Protein AF-A0A7S1LZ02-F1 (afdb_monomer)

Nearest PDB structures (foldseek):
  6yy6-assembly1_A  TM=8.396E-01  e=4.515E-26  Mycobacteroides abscessus ATCC 19977
  6yyb-assembly1_A  TM=8.362E-01  e=4.515E-26  Mycobacteroides abscessus ATCC 19977
  3r9r-assembly1_A  TM=8.306E-01  e=5.927E-26  Mycobacteroides abscessus ATCC 19977
  6yya-assembly1_A  TM=8.378E-01  e=1.761E-25  Mycobacteroides abscessus ATCC 19977
  1obg-assembly1_A  TM=8.140E-01  e=3.035E-25  Saccharomyces cerevisiae

Secondary structure (DSSP, 8-state):
------------S--PPPPPHHHHHHHHHHTTT---S--B-GGG--EEE-SSEEEEEETTEEEEEE-SEEEETTEEEEEE-TTHHHHHHHHHHHHHHTSTTTS-BSEEEEEETTEEEEE--EE--EEEEEEEE--HHHHHHHHTT--EETTEE--TTPPTTPEEEEEEE--EE--SSS---B--HHHHHHHH-HHHHHHHHHHHHHHHHHHHHHHHTTTEEEEEEEEEEEE-TT--EEEES-SS-TTTEEEEEHHHHHHHHHHHHHHHHTTS-SSHHHHHHH-GGGSPPB-STHHHHHHHHHTT--TTT-SSPPPPPHHHHHHHHHHHHHHHHHHH-PPP-PPPTTS-HHHHHHHHHHHTTS--S-EEEEEESS-THHHHHHHHHHHHTT-EEEEEE--TTT-HHHHHHHHHHHHTBSS-EEEEEE-SSTHHHHHHHHH-SS-EEE---TTS-TT--S----SEE---HHHHHHHHHHHHTTT-HHHHHHHHHHHHHHHHHHHHHHHHHHHHHHHHTS----------------------------S---PPP-EEEE--S--TTHHHHHHHHHHTTPEEEE-HHHHHHHHHTT--EEEHHHHHT----TTTTSGGGSHHHHHHHH-

Radius of gyration: 33.36 Å; Cα contacts (8 Å, |Δi|>4): 980; chains: 1; bounding box: 82×58×118 Å

Mean predicted aligned error: 13.42 Å

InterPro domains:
  IPR000031 PurE domain [PF00731] (368-476)
  IPR000031 PurE domain [SM01001] (366-502)
  IPR011607 Methylglyoxal synthase-like domain [PF02142] (568-616)
  IPR011607 Methylglyoxal synthase-like domain [PS51855] (545-627)
  IPR011607 Methylglyoxal synthase-like domain [SM00851] (565-627)
  IPR018236 SAICAR synthetase, conserved site [PS01058] (222-230)
  IPR028923 SAICAR synthetase/ADE2, N-terminal [PF01259] (48-260)
  IPR036914 Methylglyoxal synthase-like domain superfamily [G3DSA:3.40.50.1380] (545-627)
  IPR036914 Methylglyoxal synthase-like domain superfamily [SSF52335] (553-627)

Organism: Alexandrium catenella (NCBI:txid2925)

Foldseek 3Di:
DDDPDPPPDPPDPDLDDDDDLVVLLVLQLLCQVQWFPDADAPQLPDWDDDLFWIWGDRDQKIKIFGGQWDDDLNFTAPGGQPCQLLLQQLLQVLLQVLCCVLFAAQFDDCLDSRMTMGGDFAWLQKKWKKFQFCEDPNQVVVLVPDQAALNDGHDPDDAHRGGDPAIDTWMWGNDPDDDTHTHRLVVSCVSPNDVVSVSVNVSSSVSQVSLQVLVVVLQKGFGMFIWIWGADPVRGIHTYDGGSALAGTKMFGNVLSVVQVVVLVVVVVVVPDSHSVRVCVVVVVSDTDILHCVLVVVQQVVVVDDSVPDPHGDHDDSSSSSVNNSSSQVSSCSSNVDHDDDDDSVDRPLLSVLVSCLVVVVDLQEEEEEEEQDDCPVVVLLCVLLVLLVHHYDYHHDDCVPCVVVLLVVQVSCLSHSGQYEYEYEYLAQVSQQSSVVRHPHAYEYAYAPPRPPPRNPDHPGNYYDPDSNVSSLVRLVVCLVPGVSSVVSNVVVVVVVVVVVVVVVVVVVVVVVVVPPDPDDDDDDDDDDDDDDDDDPDDDDDDDDDDPPDQAQEDEDDDPDCPCLLVVLVVCVVSNHAYEYDDPSQVVSVVSVHDYDYLCNVLVHDADPRNPCSCVRCSNVVVVVD

Structure (mmCIF, N/CA/C/O backbone):
data_AF-A0A7S1LZ02-F1
#
_entry.id   AF-A0A7S1LZ02-F1
#
loop_
_atom_site.group_PDB
_atom_site.id
_atom_site.type_symbol
_atom_site.label_atom_id
_atom_site.label_alt_id
_atom_site.label_comp_id
_atom_site.label_asym_id
_atom_site.label_entity_id
_atom_site.label_seq_id
_atom_site.pdbx_PDB_ins_code
_atom_site.Cartn_x
_atom_site.Cartn_y
_atom_site.Cartn_z
_atom_site.occupancy
_atom_site.B_iso_or_equiv
_atom_site.auth_seq_id
_atom_site.auth_comp_id
_atom_site.auth_asym_id
_atom_site.auth_atom_id
_atom_site.pdbx_PDB_model_num
ATOM 1 N N . MET A 1 1 ? -14.705 -15.219 -30.169 1.00 38.34 1 MET A N 1
ATOM 2 C CA . MET A 1 1 ? -15.801 -15.467 -29.210 1.00 38.34 1 MET A CA 1
ATOM 3 C C . MET A 1 1 ? -15.585 -16.824 -28.562 1.00 38.34 1 MET A C 1
ATOM 5 O O . MET A 1 1 ? -15.939 -17.838 -29.139 1.00 38.34 1 MET A O 1
ATOM 9 N N . ALA A 1 2 ? -14.957 -16.828 -27.392 1.00 27.98 2 ALA A N 1
ATOM 10 C CA . ALA A 1 2 ? -15.010 -17.914 -26.424 1.00 27.98 2 ALA A CA 1
ATOM 11 C C . ALA A 1 2 ? -15.016 -17.202 -25.070 1.00 27.98 2 ALA A C 1
ATOM 13 O O . ALA A 1 2 ? -14.016 -16.620 -24.658 1.00 27.98 2 ALA A O 1
ATOM 14 N N . SER A 1 3 ? -16.210 -17.085 -24.496 1.00 28.05 3 SER A N 1
ATOM 15 C CA . SER A 1 3 ? -16.454 -16.456 -23.203 1.00 28.05 3 SER A CA 1
ATOM 16 C C . SER A 1 3 ? -15.755 -17.293 -22.134 1.00 28.05 3 SER A C 1
ATOM 18 O O . SER A 1 3 ? -16.112 -18.449 -21.920 1.00 28.05 3 SER A O 1
ATOM 20 N N . ALA A 1 4 ? -14.737 -16.722 -21.490 1.00 29.69 4 ALA A N 1
ATOM 21 C CA . ALA A 1 4 ? -14.261 -17.235 -20.218 1.00 29.69 4 ALA A CA 1
ATOM 22 C C . ALA A 1 4 ? -15.372 -16.970 -19.195 1.00 29.69 4 ALA A C 1
ATOM 24 O O . ALA A 1 4 ? -15.678 -15.817 -18.882 1.00 29.69 4 ALA A O 1
ATOM 25 N N . ALA A 1 5 ? -16.035 -18.037 -18.759 1.00 27.14 5 ALA A N 1
ATOM 26 C CA . ALA A 1 5 ? -17.034 -17.978 -17.707 1.00 27.14 5 ALA A CA 1
ATOM 27 C C . ALA A 1 5 ? -16.404 -17.410 -16.418 1.00 27.14 5 ALA A C 1
ATOM 29 O O . ALA A 1 5 ? -15.241 -17.712 -16.127 1.00 27.14 5 ALA A O 1
ATOM 30 N N . PRO A 1 6 ? -17.136 -16.599 -15.635 1.00 33.47 6 PRO A N 1
ATOM 31 C CA . PRO A 1 6 ? -16.658 -16.161 -14.335 1.00 33.47 6 PRO A CA 1
ATOM 32 C C . PRO A 1 6 ? -16.494 -17.393 -13.444 1.00 33.47 6 PRO A C 1
ATOM 34 O O . PRO A 1 6 ? -17.376 -18.248 -13.385 1.00 33.47 6 PRO A O 1
ATOM 37 N N . VAL A 1 7 ? -15.351 -17.489 -12.765 1.00 32.06 7 VAL A N 1
ATOM 38 C CA . VAL A 1 7 ? -15.109 -18.498 -11.731 1.00 32.06 7 VAL A CA 1
ATOM 39 C C . VAL A 1 7 ? -16.106 -18.232 -10.604 1.00 32.06 7 VAL A C 1
ATOM 41 O O . VAL A 1 7 ? -15.868 -17.405 -9.725 1.00 32.06 7 VAL A O 1
ATOM 44 N N . GLU A 1 8 ? -17.265 -18.884 -10.670 1.00 34.72 8 GLU A N 1
ATOM 45 C CA . GLU A 1 8 ? -18.206 -18.932 -9.564 1.00 34.72 8 GLU A CA 1
ATOM 46 C C . GLU A 1 8 ? -17.491 -19.515 -8.349 1.00 34.72 8 GLU A C 1
ATOM 48 O O . GLU A 1 8 ? -16.837 -20.560 -8.402 1.00 34.72 8 GLU A O 1
ATOM 53 N N . ALA A 1 9 ? -17.621 -18.794 -7.241 1.00 36.94 9 ALA A N 1
ATOM 54 C CA . ALA A 1 9 ? -17.168 -19.198 -5.933 1.00 36.94 9 ALA A CA 1
ATOM 55 C C . ALA A 1 9 ? -17.848 -20.515 -5.528 1.00 36.94 9 ALA A C 1
ATOM 57 O O . ALA A 1 9 ? -18.889 -20.522 -4.872 1.00 36.94 9 ALA A O 1
ATOM 58 N N . GLN A 1 10 ? -17.220 -21.648 -5.845 1.00 29.03 10 GLN A N 1
ATOM 59 C CA . GLN A 1 10 ? -17.383 -22.854 -5.046 1.00 29.03 10 GLN A CA 1
ATOM 60 C C . GLN A 1 10 ? -16.776 -22.560 -3.672 1.00 29.03 10 GLN A C 1
ATOM 62 O O . GLN A 1 10 ? -15.595 -22.788 -3.416 1.00 29.03 10 GLN A O 1
ATOM 67 N N . ALA A 1 11 ? -17.590 -21.981 -2.791 1.00 36.53 11 ALA A N 1
ATOM 68 C CA . ALA A 1 11 ? -17.292 -21.865 -1.378 1.00 36.53 11 ALA A CA 1
ATOM 69 C C . ALA A 1 11 ? -17.148 -23.283 -0.809 1.00 36.53 11 ALA A C 1
ATOM 71 O O . ALA A 1 11 ? -18.126 -23.934 -0.435 1.00 36.53 11 ALA A O 1
ATOM 72 N N . LEU A 1 12 ? -15.909 -23.775 -0.784 1.00 33.28 12 LEU A N 1
ATOM 73 C CA . LEU A 1 12 ? -15.502 -24.937 -0.012 1.00 33.28 12 LEU A CA 1
ATOM 74 C C . LEU A 1 12 ? -16.034 -24.763 1.417 1.00 33.28 12 LEU A C 1
ATOM 76 O O . LEU A 1 12 ? -15.636 -23.846 2.131 1.00 33.28 12 LEU A O 1
ATOM 80 N N . LYS A 1 13 ? -16.921 -25.671 1.841 1.00 38.88 13 LYS A N 1
ATOM 81 C CA . LYS A 1 13 ? -17.432 -25.823 3.219 1.00 38.88 13 LYS A CA 1
ATOM 82 C C . LYS A 1 13 ? -16.347 -26.254 4.223 1.00 38.88 13 LYS A C 1
ATOM 84 O O . LYS A 1 13 ? -16.656 -26.806 5.273 1.00 38.88 13 LYS A O 1
ATOM 89 N N . PHE A 1 14 ? -15.078 -26.050 3.895 1.00 40.03 14 PHE A N 1
ATOM 90 C CA . PHE A 1 14 ? -13.950 -26.417 4.726 1.00 40.03 14 PHE A CA 1
ATOM 91 C C . PHE A 1 14 ? -13.413 -25.132 5.344 1.00 40.03 14 PHE A C 1
ATOM 93 O O . PHE A 1 14 ? -12.771 -24.339 4.659 1.00 40.03 14 PHE A O 1
ATOM 100 N N . GLU A 1 15 ? -13.714 -24.886 6.620 1.00 48.41 15 GLU A N 1
ATOM 101 C CA . GLU A 1 15 ? -12.968 -23.876 7.363 1.00 48.41 15 GLU A CA 1
ATOM 102 C C . GLU A 1 15 ? -11.558 -24.431 7.584 1.00 48.41 15 GLU A C 1
ATOM 104 O O . GLU A 1 15 ? -11.403 -25.454 8.256 1.00 48.41 15 GLU A O 1
ATOM 109 N N . PRO A 1 16 ? -10.514 -23.836 6.986 1.00 54.56 16 PRO A N 1
ATOM 110 C CA . PRO A 1 16 ? -9.177 -24.365 7.153 1.00 54.56 16 PRO A CA 1
ATOM 111 C C . PRO A 1 16 ? -8.742 -24.136 8.604 1.00 54.56 16 PRO A C 1
ATOM 113 O O . PRO A 1 16 ? -8.850 -23.016 9.111 1.00 54.56 16 PRO A O 1
ATOM 116 N N . ALA A 1 17 ? -8.253 -25.194 9.261 1.00 58.50 17 ALA A N 1
ATOM 117 C CA . ALA A 1 17 ? -7.885 -25.175 10.676 1.00 58.50 17 ALA A CA 1
ATOM 118 C C . ALA A 1 17 ? -7.016 -23.948 11.036 1.00 58.50 17 ALA A C 1
ATOM 120 O O . ALA A 1 17 ? -6.204 -23.497 10.208 1.00 58.50 17 ALA A O 1
ATOM 121 N N . PRO A 1 18 ? -7.185 -23.366 12.239 1.00 65.56 18 PRO A N 1
ATOM 122 C CA . PRO A 1 18 ? -6.348 -22.258 12.685 1.00 65.56 18 PRO A CA 1
ATOM 123 C C . PRO A 1 18 ? -4.878 -22.684 12.639 1.00 65.56 18 PRO A C 1
ATOM 125 O O . PRO A 1 18 ? -4.530 -23.793 13.041 1.00 65.56 18 PRO A O 1
ATOM 128 N N . ARG A 1 19 ? -4.016 -21.821 12.085 1.00 78.56 19 ARG A N 1
ATOM 129 C CA . ARG A 1 19 ? -2.576 -22.099 12.081 1.00 78.56 19 ARG A CA 1
ATOM 130 C C . ARG A 1 19 ? -2.055 -21.983 13.505 1.00 78.56 19 ARG A C 1
ATOM 132 O O . ARG A 1 19 ? -2.540 -21.151 14.268 1.00 78.56 19 ARG A O 1
ATOM 139 N N . ASN A 1 20 ? -1.036 -22.770 13.822 1.00 88.75 20 ASN A N 1
ATOM 140 C CA . ASN A 1 20 ? -0.279 -22.575 15.045 1.00 88.75 20 ASN A CA 1
ATOM 141 C C . ASN A 1 20 ? 0.354 -21.171 15.026 1.00 88.75 20 ASN A C 1
ATOM 143 O O . ASN A 1 20 ? 1.115 -20.839 14.117 1.00 88.75 20 ASN A O 1
ATOM 147 N N . GLU A 1 21 ? 0.002 -20.343 16.010 1.00 93.00 21 GLU A N 1
ATOM 148 C CA . GLU A 1 21 ? 0.487 -18.966 16.137 1.00 93.00 21 GLU A CA 1
ATOM 149 C C . GLU A 1 21 ? 2.018 -18.893 16.151 1.00 93.00 21 GLU A C 1
ATOM 151 O O . GLU A 1 21 ? 2.601 -18.035 15.485 1.00 93.00 21 GLU A O 1
ATOM 156 N N . THR A 1 22 ? 2.666 -19.813 16.866 1.00 94.38 22 THR A N 1
ATOM 157 C CA . THR A 1 22 ? 4.123 -19.865 16.999 1.00 94.38 22 THR A CA 1
ATOM 158 C C . THR A 1 22 ? 4.791 -20.083 15.647 1.00 94.38 22 THR A C 1
ATOM 160 O O . THR A 1 22 ? 5.720 -19.351 15.308 1.00 94.38 22 THR A O 1
ATOM 163 N N . ASP A 1 23 ? 4.271 -21.007 14.838 1.00 93.44 23 ASP A N 1
ATOM 164 C CA . ASP A 1 23 ? 4.829 -21.321 13.517 1.00 93.44 23 ASP A CA 1
ATOM 165 C C . ASP A 1 23 ? 4.663 -20.142 12.548 1.00 93.44 23 ASP A C 1
ATOM 167 O O . ASP A 1 23 ? 5.577 -19.793 11.801 1.00 93.44 23 ASP A O 1
ATOM 171 N N . VAL A 1 24 ? 3.504 -19.475 12.586 1.00 95.06 24 VAL A N 1
ATOM 172 C CA . VAL A 1 24 ? 3.240 -18.298 11.745 1.00 95.06 24 VAL A CA 1
ATOM 173 C C . VAL A 1 24 ? 4.163 -17.145 12.125 1.00 95.06 24 VAL A C 1
ATOM 175 O O . VAL A 1 24 ? 4.753 -16.525 11.243 1.00 95.06 24 VAL A O 1
ATOM 178 N N . LYS A 1 25 ? 4.328 -16.868 13.421 1.00 97.06 25 LYS A N 1
ATOM 179 C CA . LYS A 1 25 ? 5.230 -15.814 13.903 1.00 97.06 25 LYS A CA 1
ATOM 180 C C . LYS A 1 25 ? 6.693 -16.120 13.599 1.00 97.06 25 LYS A C 1
ATOM 182 O O . LYS A 1 25 ? 7.413 -15.212 13.191 1.00 97.06 25 LYS A O 1
ATOM 187 N N . ALA A 1 26 ? 7.123 -17.375 13.736 1.00 95.44 26 ALA A N 1
ATOM 188 C CA . ALA A 1 26 ? 8.459 -17.805 13.328 1.00 95.44 26 ALA A CA 1
ATOM 189 C C . ALA A 1 26 ? 8.685 -17.541 11.833 1.00 95.44 26 ALA A C 1
ATOM 191 O O . ALA A 1 26 ? 9.670 -16.906 11.458 1.00 95.44 26 ALA A O 1
ATOM 192 N N . ARG A 1 27 ? 7.710 -17.893 10.988 1.00 94.88 27 ARG A N 1
ATOM 193 C CA . ARG A 1 27 ? 7.796 -17.624 9.551 1.00 94.88 27 ARG A CA 1
ATOM 194 C C . ARG A 1 27 ? 7.809 -16.130 9.215 1.00 94.88 27 ARG A C 1
ATOM 196 O O . ARG A 1 27 ? 8.529 -15.713 8.313 1.00 94.88 27 ARG A O 1
ATOM 203 N N . ILE A 1 28 ? 7.047 -15.304 9.932 1.00 96.62 28 ILE A N 1
ATOM 204 C CA . ILE A 1 28 ? 7.091 -13.841 9.765 1.00 96.62 28 ILE A CA 1
ATOM 205 C C . ILE A 1 28 ? 8.472 -13.294 10.147 1.00 96.62 28 ILE A C 1
ATOM 207 O O . ILE A 1 28 ? 8.986 -12.436 9.432 1.00 96.62 28 ILE A O 1
ATOM 211 N N . ARG A 1 29 ? 9.092 -13.800 11.225 1.00 96.06 29 ARG A N 1
ATOM 212 C CA . ARG A 1 29 ? 10.445 -13.389 11.648 1.00 96.06 29 ARG A CA 1
ATOM 213 C C . ARG A 1 29 ? 11.484 -13.622 10.553 1.00 96.06 29 ARG A C 1
ATOM 215 O O . ARG A 1 29 ? 12.270 -12.723 10.271 1.00 96.06 29 ARG A O 1
ATOM 222 N N . GLU A 1 30 ? 11.432 -14.768 9.876 1.00 94.00 30 GLU A N 1
ATOM 223 C CA . GLU A 1 30 ? 12.291 -15.063 8.713 1.00 94.00 30 GLU A CA 1
ATOM 224 C C . GLU A 1 30 ? 12.095 -14.058 7.564 1.00 94.00 30 GLU A C 1
ATOM 226 O O . GLU A 1 30 ? 12.998 -13.823 6.763 1.00 94.00 30 GLU A O 1
ATOM 231 N N . CYS A 1 31 ? 10.921 -13.430 7.497 1.00 94.00 31 CYS A N 1
ATOM 232 C CA . CYS A 1 31 ? 10.518 -12.533 6.424 1.00 94.00 31 CYS A CA 1
ATOM 233 C C . CYS A 1 31 ? 10.574 -11.043 6.796 1.00 94.00 31 CYS A C 1
ATOM 235 O O . CYS A 1 31 ? 10.110 -10.218 6.012 1.00 94.00 31 CYS A O 1
ATOM 237 N N . LEU A 1 32 ? 11.149 -10.657 7.943 1.00 93.81 32 LEU A N 1
ATOM 238 C CA . LEU A 1 32 ? 11.209 -9.248 8.374 1.00 93.81 32 LEU A CA 1
ATOM 239 C C . LEU A 1 32 ? 11.872 -8.323 7.341 1.00 93.81 32 LEU A C 1
ATOM 241 O O . LEU A 1 32 ? 11.512 -7.154 7.213 1.00 93.81 32 LEU A O 1
ATOM 245 N N . ARG A 1 33 ? 12.816 -8.864 6.563 1.00 90.38 33 ARG A N 1
ATOM 246 C CA . ARG A 1 33 ? 13.530 -8.139 5.499 1.00 90.38 33 ARG A CA 1
ATOM 247 C C . ARG A 1 33 ? 12.829 -8.195 4.137 1.00 90.38 33 ARG A C 1
ATOM 249 O O . ARG A 1 33 ? 13.292 -7.552 3.201 1.00 90.38 33 ARG A O 1
ATOM 256 N N . LEU A 1 34 ? 11.744 -8.958 4.003 1.00 92.62 34 LEU A N 1
ATOM 257 C CA . LEU A 1 34 ? 10.974 -9.110 2.763 1.00 92.62 34 LEU A CA 1
ATOM 258 C C . LEU A 1 34 ? 9.830 -8.102 2.723 1.00 92.62 34 LEU A C 1
ATOM 260 O O . LEU A 1 34 ? 8.655 -8.459 2.650 1.00 92.62 34 LEU A O 1
ATOM 264 N N . THR A 1 35 ? 10.200 -6.833 2.809 1.00 94.69 35 THR A N 1
ATOM 265 C CA . THR A 1 35 ? 9.277 -5.704 2.868 1.00 94.69 35 THR A CA 1
ATOM 266 C C . THR A 1 35 ? 9.467 -4.800 1.663 1.00 94.69 35 THR A C 1
ATOM 268 O O . THR A 1 35 ? 10.558 -4.711 1.110 1.00 94.69 35 THR A O 1
ATOM 271 N N . LEU A 1 36 ? 8.391 -4.134 1.253 1.00 94.56 36 LEU A N 1
ATOM 272 C CA . LEU A 1 36 ? 8.407 -3.126 0.200 1.00 94.56 36 LEU A CA 1
ATOM 273 C C . LEU A 1 36 ? 8.409 -1.726 0.842 1.00 94.56 36 LEU A C 1
ATOM 275 O O . LEU A 1 36 ? 7.343 -1.271 1.261 1.00 94.56 36 LEU A O 1
ATOM 279 N N . PRO A 1 37 ? 9.558 -1.031 0.964 1.00 91.25 37 PRO A N 1
ATOM 280 C CA . PRO A 1 37 ? 9.615 0.323 1.532 1.00 91.25 37 PRO A CA 1
ATOM 281 C C . PRO A 1 37 ? 8.986 1.370 0.614 1.00 91.25 37 PRO A C 1
ATOM 283 O O . PRO A 1 37 ? 8.274 2.276 1.054 1.00 91.25 37 PRO A O 1
ATOM 286 N N . GLU A 1 38 ? 9.291 1.265 -0.670 1.00 87.75 38 GLU A N 1
ATOM 287 C CA . GLU A 1 38 ? 8.823 2.120 -1.745 1.00 87.75 38 GLU A CA 1
ATOM 288 C C . GLU A 1 38 ? 8.900 1.352 -3.058 1.00 87.75 38 GLU A C 1
ATOM 290 O O . GLU A 1 38 ? 9.606 0.351 -3.164 1.00 87.75 38 GLU A O 1
ATOM 295 N N . CYS A 1 39 ? 8.158 1.820 -4.051 1.00 89.56 39 CYS A N 1
ATOM 296 C CA . CYS A 1 39 ? 8.187 1.250 -5.382 1.00 89.56 39 CYS A CA 1
ATOM 297 C C . CYS A 1 39 ? 8.250 2.386 -6.394 1.00 89.56 39 CYS A C 1
ATOM 299 O O . CYS A 1 39 ? 7.276 3.127 -6.533 1.00 89.56 39 CYS A O 1
ATOM 301 N N . TYR A 1 40 ? 9.372 2.504 -7.106 1.00 92.25 40 TYR A N 1
ATOM 302 C CA . TYR A 1 40 ? 9.517 3.406 -8.247 1.00 92.25 40 TYR A CA 1
ATOM 303 C C . TYR A 1 40 ? 9.728 2.596 -9.533 1.00 92.25 40 TYR A C 1
ATOM 305 O O . TYR A 1 40 ? 10.672 1.816 -9.623 1.00 92.25 40 TYR A O 1
ATOM 313 N N . ILE A 1 41 ? 8.829 2.756 -10.502 1.00 93.06 41 ILE A N 1
ATOM 314 C CA . ILE A 1 41 ? 8.815 2.047 -11.789 1.00 93.06 41 ILE A CA 1
ATOM 315 C C . ILE A 1 41 ? 8.783 3.114 -12.890 1.00 93.06 41 ILE A C 1
ATOM 317 O O . ILE A 1 41 ? 7.699 3.590 -13.244 1.00 93.06 41 ILE A O 1
ATOM 321 N N . PRO A 1 42 ? 9.952 3.555 -13.386 1.00 91.19 42 PRO A N 1
ATOM 322 C CA . PRO A 1 42 ? 10.050 4.529 -14.467 1.00 91.19 42 PRO A CA 1
ATOM 323 C C . PRO A 1 42 ? 9.136 4.255 -15.665 1.00 91.19 42 PRO A C 1
ATOM 325 O O . PRO A 1 42 ? 8.571 5.208 -16.200 1.00 91.19 42 PRO A O 1
ATOM 328 N N . GLU A 1 43 ? 8.958 2.995 -16.076 1.00 91.94 43 GLU A N 1
ATOM 329 C CA . GLU A 1 43 ? 8.123 2.629 -17.236 1.00 91.94 43 GLU A CA 1
ATOM 330 C C . GLU A 1 43 ? 6.666 3.095 -17.145 1.00 91.94 43 GLU A C 1
ATOM 332 O O . GLU A 1 43 ? 6.018 3.331 -18.164 1.00 91.94 43 GLU A O 1
ATOM 337 N N . LEU A 1 44 ? 6.150 3.277 -15.931 1.00 89.75 44 LEU A N 1
ATOM 338 C CA . LEU A 1 44 ? 4.763 3.676 -15.700 1.00 89.75 44 LEU A CA 1
ATOM 339 C C . LEU A 1 44 ? 4.555 5.195 -15.687 1.00 89.75 44 LEU A C 1
ATOM 341 O O . LEU A 1 44 ? 3.424 5.661 -15.547 1.00 89.75 44 LEU A O 1
ATOM 345 N N . GLY A 1 45 ? 5.628 5.968 -15.860 1.00 85.19 45 GLY A N 1
ATOM 346 C CA . GLY A 1 45 ? 5.571 7.416 -16.010 1.00 85.19 45 GLY A CA 1
ATOM 347 C C . GLY A 1 45 ? 5.342 8.165 -14.697 1.00 85.19 45 GLY A C 1
ATOM 348 O O . GLY A 1 45 ? 5.965 7.880 -13.674 1.00 85.19 45 GLY A O 1
ATOM 349 N N . GLU A 1 46 ? 4.494 9.195 -14.751 1.00 83.75 46 GLU A N 1
ATOM 350 C CA . GLU A 1 46 ? 4.273 10.108 -13.629 1.00 83.75 46 GLU A CA 1
ATOM 351 C C . GLU A 1 46 ? 3.699 9.375 -12.413 1.00 83.75 46 GLU A C 1
ATOM 353 O O . GLU A 1 46 ? 2.706 8.644 -12.509 1.00 83.75 46 GLU A O 1
ATOM 358 N N . SER A 1 47 ? 4.311 9.619 -11.252 1.00 89.00 47 SER A N 1
ATOM 359 C CA . SER A 1 47 ? 3.892 9.024 -9.990 1.00 89.00 47 SER A CA 1
ATOM 360 C C . SER A 1 47 ? 3.742 10.050 -8.868 1.00 89.00 47 SER A C 1
ATOM 362 O O . SER A 1 47 ? 4.460 11.047 -8.798 1.00 89.00 47 SER A O 1
ATOM 364 N N . LYS A 1 48 ? 2.806 9.784 -7.951 1.00 88.50 48 LYS A N 1
ATOM 365 C CA . LYS A 1 48 ? 2.628 10.506 -6.686 1.00 88.50 48 LYS A CA 1
ATOM 366 C C . LYS A 1 48 ? 2.927 9.556 -5.530 1.00 88.50 48 LYS A C 1
ATOM 368 O O . LYS A 1 48 ? 2.264 8.530 -5.367 1.00 88.50 48 LYS A O 1
ATOM 373 N N . LYS A 1 49 ? 3.906 9.919 -4.701 1.00 86.62 49 LYS A N 1
ATOM 374 C CA . LYS A 1 49 ? 4.244 9.197 -3.466 1.00 86.62 49 LYS A CA 1
ATOM 375 C C . LYS A 1 49 ? 3.294 9.620 -2.346 1.00 86.62 49 LYS A C 1
ATOM 377 O O . LYS A 1 49 ? 3.263 10.786 -1.965 1.00 86.62 49 LYS A O 1
ATOM 382 N N . GLY A 1 50 ? 2.519 8.678 -1.819 1.00 85.69 50 GLY A N 1
ATOM 383 C CA . GLY A 1 50 ? 1.675 8.861 -0.638 1.00 85.69 50 GLY A CA 1
ATOM 384 C C . GLY A 1 50 ? 2.321 8.310 0.636 1.00 85.69 50 GLY A C 1
ATOM 385 O O . GLY A 1 50 ? 3.414 7.741 0.612 1.00 85.69 50 GLY A O 1
ATOM 386 N N . LYS A 1 51 ? 1.620 8.418 1.776 1.00 86.12 51 LYS A N 1
ATOM 387 C CA . LYS A 1 51 ? 2.105 7.887 3.068 1.00 86.12 51 LYS A CA 1
ATOM 388 C C . LYS A 1 51 ? 2.384 6.374 2.992 1.00 86.12 51 LYS A C 1
ATOM 390 O O . LYS A 1 51 ? 3.448 5.928 3.409 1.00 86.12 51 LYS A O 1
ATOM 395 N N . VAL A 1 52 ? 1.467 5.600 2.402 1.00 89.38 52 VAL A N 1
ATOM 396 C CA . VAL A 1 52 ? 1.517 4.116 2.356 1.00 89.38 52 VAL A CA 1
ATOM 397 C C . VAL A 1 52 ? 1.238 3.511 0.970 1.00 89.38 52 VAL A C 1
ATOM 399 O O . VAL A 1 52 ? 1.181 2.294 0.812 1.00 89.38 52 VAL A O 1
ATOM 402 N N . ARG A 1 53 ? 1.045 4.354 -0.049 1.00 92.00 53 ARG A N 1
ATOM 403 C CA . ARG A 1 53 ? 0.811 3.939 -1.438 1.00 92.00 53 ARG A CA 1
ATOM 404 C C . ARG A 1 53 ? 1.602 4.830 -2.385 1.00 92.00 53 ARG A C 1
ATOM 406 O O . ARG A 1 53 ? 1.687 6.033 -2.143 1.00 92.00 53 ARG A O 1
ATOM 413 N N . ASP A 1 54 ? 2.127 4.249 -3.452 1.00 91.44 54 ASP A N 1
ATOM 414 C CA . ASP A 1 54 ? 2.717 4.966 -4.581 1.00 91.44 54 ASP A CA 1
ATOM 415 C C . ASP A 1 54 ? 1.741 4.837 -5.770 1.00 91.44 54 ASP A C 1
ATOM 417 O O . ASP A 1 54 ? 1.280 3.737 -6.079 1.00 91.44 54 ASP A O 1
ATOM 421 N N . ILE A 1 55 ? 1.336 5.958 -6.374 1.00 92.25 55 ILE A N 1
ATOM 422 C CA . ILE A 1 55 ? 0.254 6.022 -7.375 1.00 92.25 55 ILE A CA 1
ATOM 423 C C . ILE A 1 55 ? 0.843 6.416 -8.725 1.00 92.25 55 ILE A C 1
ATOM 425 O O . ILE A 1 55 ? 1.515 7.437 -8.798 1.00 92.25 55 ILE A O 1
ATOM 429 N N . TYR A 1 56 ? 0.539 5.663 -9.779 1.00 93.00 56 TYR A N 1
ATOM 430 C CA . TYR A 1 56 ? 0.957 5.914 -11.158 1.00 93.00 56 TYR A CA 1
ATOM 431 C C . TYR A 1 56 ? -0.247 6.261 -12.028 1.00 93.00 56 TYR A C 1
ATOM 433 O O . TYR A 1 56 ? -1.277 5.581 -11.973 1.00 93.00 56 TYR A O 1
ATOM 441 N N . PHE A 1 57 ? -0.118 7.301 -12.850 1.00 89.12 57 PHE A N 1
ATOM 442 C CA . PHE A 1 57 ? -1.192 7.767 -13.728 1.00 89.12 57 PHE A CA 1
ATOM 443 C C . PHE A 1 57 ? -1.014 7.205 -15.146 1.00 89.12 57 PHE A C 1
ATOM 445 O O . PHE A 1 57 ? -0.329 7.785 -15.984 1.00 89.12 57 PHE A O 1
ATOM 452 N N . ALA A 1 58 ? -1.673 6.080 -15.428 1.00 82.38 58 ALA A N 1
ATOM 453 C CA . ALA A 1 58 ? -1.578 5.345 -16.689 1.00 82.38 58 ALA A CA 1
ATOM 454 C C . ALA A 1 58 ? -2.794 5.626 -17.595 1.00 82.38 58 ALA A C 1
ATOM 456 O O . ALA A 1 58 ? -3.670 4.781 -17.804 1.00 82.38 58 ALA A O 1
ATOM 457 N N . GLY A 1 59 ? -2.878 6.850 -18.125 1.00 83.50 59 GLY A N 1
ATOM 458 C CA . GLY A 1 59 ? -3.964 7.264 -19.022 1.00 83.50 59 GLY A CA 1
ATOM 459 C C . GLY A 1 59 ? -5.327 7.330 -18.320 1.00 83.50 59 GLY A C 1
ATOM 460 O O . GLY A 1 59 ? -5.543 8.192 -17.466 1.00 83.50 59 GLY A O 1
ATOM 461 N N . GLN A 1 60 ? -6.252 6.440 -18.704 1.00 87.38 60 GLN A N 1
ATOM 462 C CA . GLN A 1 60 ? -7.595 6.327 -18.101 1.00 87.38 60 GLN A CA 1
ATOM 463 C C . GLN A 1 60 ? -7.615 5.493 -16.813 1.00 87.38 60 GLN A C 1
ATOM 465 O O . GLN A 1 60 ? -8.626 5.448 -16.111 1.00 87.3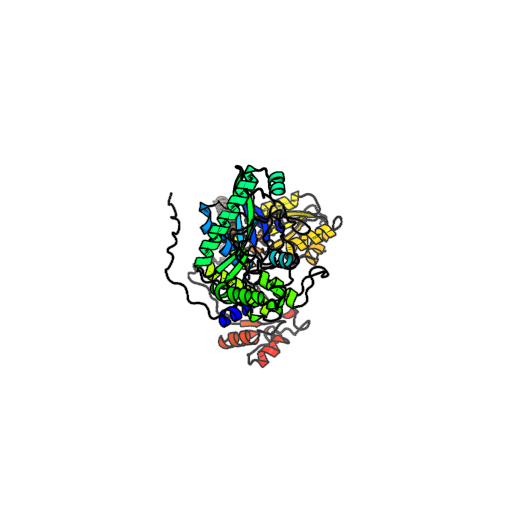8 60 GLN A O 1
ATOM 470 N N . ASN A 1 61 ? -6.492 4.857 -16.486 1.00 91.69 61 ASN A N 1
ATOM 471 C CA . ASN A 1 61 ? -6.335 4.048 -15.293 1.00 91.69 61 ASN A CA 1
ATOM 472 C C . ASN A 1 61 ? -5.327 4.691 -14.342 1.00 91.69 61 ASN A C 1
ATOM 474 O O . ASN A 1 61 ? -4.477 5.499 -14.725 1.00 91.69 61 ASN A O 1
ATOM 478 N N . VAL A 1 62 ? -5.413 4.296 -13.082 1.00 93.31 62 VAL A N 1
ATOM 479 C CA . VAL A 1 62 ? -4.394 4.543 -12.071 1.00 93.31 62 VAL A CA 1
ATOM 480 C C . VAL A 1 62 ? -3.905 3.200 -11.559 1.00 93.31 62 VAL A C 1
ATOM 482 O O . VAL A 1 62 ? -4.703 2.316 -11.247 1.00 93.31 62 VAL A O 1
ATOM 485 N N . MET A 1 63 ? -2.592 3.031 -11.490 1.00 94.62 63 MET A N 1
ATOM 486 C CA . MET A 1 63 ? -1.994 1.870 -10.846 1.00 94.62 63 MET A CA 1
ATOM 487 C C . MET A 1 63 ? -1.532 2.287 -9.458 1.00 94.62 63 MET A C 1
ATOM 489 O O . MET A 1 63 ? -0.828 3.282 -9.309 1.00 94.62 63 MET A O 1
ATOM 493 N N . MET A 1 64 ? -1.935 1.551 -8.432 1.00 94.62 64 MET A N 1
ATOM 494 C CA . MET A 1 64 ? -1.545 1.839 -7.057 1.00 94.62 64 MET A CA 1
ATOM 495 C C . MET A 1 64 ? -0.709 0.696 -6.509 1.00 94.62 64 MET A C 1
ATOM 497 O O . MET A 1 64 ? -1.150 -0.454 -6.495 1.00 94.62 64 MET A O 1
ATOM 501 N N . VAL A 1 65 ? 0.479 1.032 -6.016 1.00 95.44 65 VAL A N 1
ATOM 502 C CA . VAL A 1 65 ? 1.352 0.113 -5.294 1.00 95.44 65 VAL A CA 1
ATOM 503 C C . VAL A 1 65 ? 1.213 0.378 -3.803 1.00 95.44 65 VAL A C 1
ATOM 505 O O . VAL A 1 65 ? 1.618 1.428 -3.307 1.00 95.44 65 VAL A O 1
ATOM 508 N N . THR A 1 66 ? 0.637 -0.573 -3.078 1.00 95.81 66 THR A N 1
ATOM 509 C CA . THR A 1 66 ? 0.512 -0.525 -1.619 1.00 95.81 66 THR A CA 1
ATOM 510 C C . THR A 1 66 ? 1.769 -1.104 -1.000 1.00 95.81 66 THR A C 1
ATOM 512 O O . THR A 1 66 ? 2.087 -2.277 -1.202 1.00 95.81 66 THR A O 1
ATOM 515 N N . ASN A 1 67 ? 2.488 -0.274 -0.252 1.00 94.88 67 ASN A N 1
ATOM 516 C CA . ASN A 1 67 ? 3.753 -0.646 0.366 1.00 94.88 67 ASN A CA 1
ATOM 517 C C . ASN A 1 67 ? 3.570 -1.079 1.828 1.00 94.88 67 ASN A C 1
ATOM 519 O O . ASN A 1 67 ? 2.473 -1.028 2.391 1.00 94.88 67 ASN A O 1
ATOM 523 N N . ASP A 1 68 ? 4.665 -1.534 2.432 1.00 96.75 68 ASP A N 1
ATOM 524 C CA . ASP A 1 68 ? 4.679 -2.079 3.790 1.00 96.75 68 ASP A CA 1
ATOM 525 C C . ASP A 1 68 ? 4.925 -1.004 4.858 1.00 96.75 68 ASP A C 1
ATOM 527 O O . ASP A 1 68 ? 5.093 -1.317 6.040 1.00 96.75 68 ASP A O 1
ATOM 531 N N . ARG A 1 69 ? 4.899 0.282 4.468 1.00 95.44 69 ARG A N 1
ATOM 532 C CA . ARG A 1 69 ? 4.933 1.397 5.416 1.00 95.44 69 ARG A CA 1
ATOM 533 C C . ARG A 1 69 ? 3.656 1.402 6.252 1.00 95.44 69 ARG A C 1
ATOM 535 O O . ARG A 1 69 ? 2.543 1.133 5.781 1.00 95.44 69 ARG A O 1
ATOM 542 N N . VAL A 1 70 ? 3.817 1.786 7.510 1.00 93.88 70 VAL A N 1
ATOM 543 C CA . VAL A 1 70 ? 2.717 2.033 8.438 1.00 93.88 70 VAL A CA 1
ATOM 544 C C . VAL A 1 70 ? 2.850 3.439 9.004 1.00 93.88 70 VAL A C 1
ATOM 546 O O . VAL A 1 70 ? 3.954 3.934 9.226 1.00 93.88 70 VAL A O 1
ATOM 549 N N . SER A 1 71 ? 1.714 4.100 9.212 1.00 91.75 71 SER A N 1
ATOM 550 C CA . SER A 1 71 ? 1.667 5.420 9.829 1.00 91.75 71 SER A CA 1
ATOM 551 C C . SER A 1 71 ? 0.752 5.445 11.046 1.00 91.75 71 SER A C 1
ATOM 553 O O . SER A 1 71 ? -0.328 4.846 11.051 1.00 91.75 71 SER A O 1
ATOM 555 N N . ALA A 1 72 ? 1.167 6.175 12.073 1.00 91.38 72 ALA A N 1
ATOM 556 C CA . ALA A 1 72 ? 0.401 6.399 13.288 1.00 91.38 72 ALA A CA 1
ATOM 557 C C . ALA A 1 72 ? 0.604 7.841 13.752 1.00 91.38 72 ALA A C 1
ATOM 559 O O . ALA A 1 72 ? 1.717 8.353 13.701 1.00 91.38 72 ALA A O 1
ATOM 560 N N . PHE A 1 73 ? -0.481 8.488 14.187 1.00 88.88 73 PHE A N 1
ATOM 561 C CA . PHE A 1 73 ? -0.466 9.890 14.625 1.00 88.88 73 PHE A CA 1
ATOM 562 C C . PHE A 1 73 ? 0.186 10.839 13.600 1.00 88.88 73 PHE A C 1
ATOM 564 O O . PHE A 1 73 ? 0.944 11.722 13.965 1.00 88.88 73 PHE A O 1
ATOM 571 N N . ASP A 1 74 ? -0.066 10.595 12.311 1.00 86.25 74 ASP A N 1
ATOM 572 C CA . ASP A 1 74 ? 0.518 11.311 11.168 1.00 86.25 74 ASP A CA 1
ATOM 573 C C . ASP A 1 74 ? 2.027 11.173 10.933 1.00 86.25 74 ASP A C 1
ATOM 575 O O . ASP A 1 74 ? 2.530 11.669 9.925 1.00 86.25 74 ASP A O 1
ATOM 579 N N . TYR A 1 75 ? 2.722 10.365 11.731 1.00 90.62 75 TYR A N 1
ATOM 580 C CA . TYR A 1 75 ? 4.102 9.967 11.467 1.00 90.62 75 TYR A CA 1
ATOM 581 C C . TYR A 1 75 ? 4.149 8.670 10.661 1.00 90.62 75 TYR A C 1
ATOM 583 O O . TYR A 1 75 ? 3.459 7.698 10.976 1.00 90.62 75 TYR A O 1
ATOM 591 N N . ILE A 1 76 ? 4.985 8.639 9.623 1.00 92.00 76 ILE A N 1
ATOM 592 C CA . ILE A 1 76 ? 5.390 7.391 8.965 1.00 92.00 76 ILE A CA 1
ATOM 593 C C . ILE A 1 76 ? 6.467 6.757 9.845 1.00 92.00 76 ILE A C 1
ATOM 595 O O . ILE A 1 76 ? 7.458 7.412 10.169 1.00 92.00 76 ILE A O 1
ATOM 599 N N . LEU A 1 77 ? 6.261 5.507 10.258 1.00 94.56 77 LEU A N 1
ATOM 600 C CA . LEU A 1 77 ? 7.213 4.809 11.117 1.00 94.56 77 LEU A CA 1
ATOM 601 C C . LEU A 1 77 ? 8.466 4.404 10.322 1.00 94.56 77 LEU A C 1
ATOM 603 O O . LEU A 1 77 ? 8.364 4.127 9.124 1.00 94.56 77 LEU A O 1
ATOM 607 N N . PRO A 1 78 ? 9.636 4.304 10.979 1.00 93.56 78 PRO A N 1
ATOM 608 C CA . PRO A 1 78 ? 10.838 3.751 10.354 1.00 93.56 78 PRO A CA 1
ATOM 609 C C . PRO A 1 78 ? 10.710 2.242 10.078 1.00 93.56 78 PRO A C 1
ATOM 611 O O . PRO A 1 78 ? 11.401 1.715 9.209 1.00 93.56 78 PRO A O 1
ATOM 614 N N . ASN A 1 79 ? 9.831 1.536 10.801 1.00 95.31 79 ASN A N 1
ATOM 615 C CA . ASN A 1 79 ? 9.554 0.119 10.578 1.00 95.31 79 ASN A CA 1
ATOM 616 C C . ASN A 1 79 ? 8.639 -0.107 9.370 1.00 95.31 79 ASN A C 1
ATOM 618 O O . ASN A 1 79 ? 7.695 0.645 9.118 1.00 95.31 79 ASN A O 1
ATOM 622 N N . LEU A 1 80 ? 8.857 -1.240 8.711 1.00 96.38 80 LEU A N 1
ATOM 623 C CA . LEU A 1 80 ? 7.955 -1.809 7.718 1.00 96.38 80 LEU A CA 1
ATOM 624 C C . LEU A 1 80 ? 7.273 -3.038 8.322 1.00 96.38 80 LEU A C 1
ATOM 626 O O . LEU A 1 80 ? 7.901 -3.788 9.068 1.00 96.38 80 LEU A O 1
ATOM 630 N N . ILE A 1 81 ? 5.997 -3.241 8.006 1.00 97.12 81 ILE A N 1
ATOM 631 C CA . ILE A 1 81 ? 5.232 -4.413 8.445 1.00 97.12 81 ILE A CA 1
ATOM 632 C C . ILE A 1 81 ? 5.186 -5.411 7.281 1.00 97.12 81 ILE A C 1
ATOM 634 O O . ILE A 1 81 ? 4.514 -5.121 6.289 1.00 97.12 81 ILE A O 1
ATOM 638 N N . PRO A 1 82 ? 5.862 -6.576 7.367 1.00 96.31 82 PRO A N 1
ATOM 639 C CA . PRO A 1 82 ? 5.877 -7.558 6.286 1.00 96.31 82 PRO A CA 1
ATOM 640 C C . PRO A 1 82 ? 4.481 -7.899 5.774 1.00 96.31 82 PRO A C 1
ATOM 642 O O . PRO A 1 82 ? 3.562 -8.154 6.555 1.00 96.31 82 PRO A O 1
ATOM 645 N N . PHE A 1 83 ? 4.348 -7.931 4.447 1.00 96.50 83 PHE A N 1
ATOM 646 C CA . PHE A 1 83 ? 3.136 -8.319 3.717 1.00 96.50 83 PHE A CA 1
ATOM 647 C C . PHE A 1 83 ? 1.928 -7.397 3.893 1.00 96.50 83 PHE A C 1
ATOM 649 O O . PHE A 1 83 ? 0.867 -7.687 3.332 1.00 96.50 83 PHE A O 1
ATOM 656 N N . LYS A 1 84 ? 2.049 -6.296 4.640 1.00 96.62 84 LYS A N 1
ATOM 657 C CA . LYS A 1 84 ? 0.943 -5.374 4.899 1.00 96.62 84 LYS A CA 1
ATOM 658 C C . LYS A 1 84 ? 0.283 -4.929 3.601 1.00 96.62 84 LYS A C 1
ATOM 660 O O . LYS A 1 84 ? -0.932 -5.066 3.472 1.00 96.62 84 LYS A O 1
ATOM 665 N N . GLY A 1 85 ? 1.058 -4.442 2.634 1.00 95.81 85 GLY A N 1
ATOM 666 C CA . GLY A 1 85 ? 0.496 -3.936 1.382 1.00 95.81 85 GLY A CA 1
ATOM 667 C C . GLY A 1 85 ? -0.290 -5.002 0.614 1.00 95.81 85 GLY A C 1
ATOM 668 O O . GLY A 1 85 ? -1.386 -4.735 0.119 1.00 95.81 85 GLY A O 1
ATOM 669 N N . GLN A 1 86 ? 0.230 -6.234 0.608 1.00 96.00 86 GLN A N 1
ATOM 670 C CA . GLN A 1 86 ? -0.413 -7.385 -0.019 1.00 96.00 86 GLN A CA 1
ATOM 671 C C . GLN A 1 86 ? -1.732 -7.759 0.664 1.00 96.00 86 GLN A C 1
ATOM 673 O O . GLN A 1 86 ? -2.758 -7.936 0.007 1.00 96.00 86 GLN A O 1
ATOM 678 N N . LEU A 1 87 ? -1.718 -7.846 1.993 1.00 97.25 87 LEU A N 1
ATOM 679 C CA . LEU A 1 87 ? -2.888 -8.211 2.785 1.00 97.25 87 LEU A CA 1
ATOM 680 C C . LEU A 1 87 ? -4.003 -7.171 2.641 1.00 97.25 87 LEU A C 1
ATOM 682 O O . LEU A 1 87 ? -5.157 -7.549 2.452 1.00 97.25 87 LEU A O 1
ATOM 686 N N . LEU A 1 88 ? -3.674 -5.876 2.671 1.00 97.38 88 LEU A N 1
ATOM 687 C CA . LEU A 1 88 ? -4.664 -4.803 2.535 1.00 97.38 88 LEU A CA 1
ATOM 688 C C . LEU A 1 88 ? -5.386 -4.851 1.183 1.00 97.38 88 LEU A C 1
ATOM 690 O O . LEU A 1 88 ? -6.615 -4.815 1.150 1.00 97.38 88 LEU A O 1
ATOM 694 N N . ASN A 1 89 ? -4.652 -4.999 0.079 1.00 97.31 89 ASN A N 1
ATOM 695 C CA . ASN A 1 89 ? -5.259 -5.079 -1.252 1.00 97.31 89 ASN A CA 1
ATOM 696 C C . ASN A 1 89 ? -6.122 -6.335 -1.420 1.00 97.31 89 ASN A C 1
ATOM 698 O O . ASN A 1 89 ? -7.224 -6.250 -1.957 1.00 97.31 89 ASN A O 1
ATOM 702 N N . MET A 1 90 ? -5.662 -7.489 -0.927 1.00 97.00 90 MET A N 1
ATOM 703 C CA . MET A 1 90 ? -6.426 -8.736 -1.019 1.00 97.00 90 MET A CA 1
ATOM 704 C C . MET A 1 90 ? -7.687 -8.718 -0.141 1.00 97.00 90 MET A C 1
ATOM 706 O O . MET A 1 90 ? -8.723 -9.251 -0.542 1.00 97.00 90 MET A O 1
ATOM 710 N N . ILE A 1 91 ? -7.628 -8.100 1.048 1.00 97.44 91 ILE A N 1
ATOM 711 C CA . ILE A 1 91 ? -8.822 -7.861 1.875 1.00 97.44 91 ILE A CA 1
ATOM 712 C C . ILE A 1 91 ? -9.773 -6.924 1.133 1.00 97.44 91 ILE A C 1
ATOM 714 O O . ILE A 1 91 ? -10.953 -7.244 1.021 1.00 97.44 91 ILE A O 1
ATOM 718 N N . SER A 1 92 ? -9.264 -5.808 0.603 1.00 97.06 92 SER A N 1
ATOM 719 C CA . SER A 1 92 ? -10.084 -4.816 -0.093 1.00 97.06 92 SER A CA 1
ATOM 720 C C . SER A 1 92 ? -10.752 -5.382 -1.347 1.00 97.06 92 SER A C 1
ATOM 722 O O . SER A 1 92 ? -11.913 -5.092 -1.604 1.00 97.06 92 SER A O 1
ATOM 724 N N . GLU A 1 93 ? -10.063 -6.219 -2.123 1.00 96.88 93 GLU A N 1
ATOM 725 C CA . GLU A 1 93 ? -10.650 -6.916 -3.274 1.00 96.88 93 GLU A CA 1
ATOM 726 C C . GLU A 1 93 ? -11.814 -7.815 -2.846 1.00 96.88 93 GLU A C 1
ATOM 728 O O . GLU A 1 93 ? -12.899 -7.766 -3.435 1.00 96.88 93 GLU A O 1
ATOM 733 N N . TYR A 1 94 ? -11.620 -8.602 -1.782 1.00 97.06 94 TYR A N 1
ATOM 734 C CA . TYR A 1 94 ? -12.686 -9.435 -1.239 1.00 97.06 94 TYR A CA 1
ATOM 735 C C . TYR A 1 94 ? -13.864 -8.581 -0.764 1.00 97.06 94 TYR A C 1
ATOM 737 O O . TYR A 1 94 ? -14.993 -8.834 -1.174 1.00 97.06 94 TYR A O 1
ATOM 745 N N . THR A 1 95 ? -13.644 -7.560 0.061 1.00 96.69 95 THR A N 1
ATOM 746 C CA . THR A 1 95 ? -14.730 -6.745 0.628 1.00 96.69 95 THR A CA 1
ATOM 747 C C . THR A 1 95 ? -15.473 -5.958 -0.447 1.00 96.69 95 THR A C 1
ATOM 749 O O . THR A 1 95 ? -16.702 -5.969 -0.444 1.00 96.69 95 THR A O 1
ATOM 752 N N . MET A 1 96 ? -14.763 -5.385 -1.423 1.00 96.38 96 MET A N 1
ATOM 753 C CA . MET A 1 96 ? -15.361 -4.745 -2.596 1.00 96.38 96 MET A CA 1
ATOM 754 C C . MET A 1 96 ? -16.197 -5.727 -3.423 1.00 96.38 96 MET A C 1
ATOM 756 O O . MET A 1 96 ? -17.224 -5.332 -3.967 1.00 96.38 96 MET A O 1
ATOM 760 N N . SER A 1 97 ? -15.812 -7.009 -3.508 1.00 95.94 97 SER A N 1
ATOM 761 C CA . SER A 1 97 ? -16.637 -8.038 -4.163 1.00 95.94 97 SER A CA 1
ATOM 762 C C . SER A 1 97 ? -17.959 -8.300 -3.433 1.00 95.94 97 SER A C 1
ATOM 764 O O . SER A 1 97 ? -18.961 -8.587 -4.084 1.00 95.94 97 SER A O 1
ATOM 766 N N . GLN A 1 98 ? -17.978 -8.159 -2.102 1.00 96.19 98 GLN A N 1
ATOM 767 C CA . GLN A 1 98 ? -19.161 -8.386 -1.263 1.00 96.19 98 GLN A CA 1
ATOM 768 C C . GLN A 1 98 ? -20.135 -7.200 -1.244 1.00 96.19 98 GLN A C 1
ATOM 770 O O . GLN A 1 98 ? -21.211 -7.310 -0.652 1.00 96.19 98 GLN A O 1
ATOM 775 N N . THR A 1 99 ? -19.754 -6.065 -1.834 1.00 95.50 99 THR A N 1
ATOM 776 C CA . THR A 1 99 ? -20.530 -4.818 -1.810 1.00 95.50 99 THR A CA 1
ATOM 777 C C . THR A 1 99 ? -20.831 -4.250 -3.197 1.00 95.50 99 THR A C 1
ATOM 779 O O . THR A 1 99 ? -21.389 -3.157 -3.289 1.00 95.50 99 THR A O 1
ATOM 782 N N . LYS A 1 100 ? -20.516 -4.976 -4.283 1.00 93.94 100 LYS A N 1
ATOM 783 C CA . LYS A 1 100 ? -20.763 -4.513 -5.664 1.00 93.94 100 LYS A CA 1
ATOM 784 C C . LYS A 1 100 ? -22.235 -4.192 -5.941 1.00 93.94 100 LYS A C 1
ATOM 786 O O . LYS A 1 100 ? -22.515 -3.330 -6.764 1.00 93.94 100 LYS A O 1
ATOM 791 N N . ASP A 1 101 ? -23.159 -4.877 -5.266 1.00 95.25 101 ASP A N 1
ATOM 792 C CA . ASP A 1 101 ? -24.605 -4.637 -5.350 1.00 95.25 101 ASP A CA 1
ATOM 793 C C . ASP A 1 101 ? -25.049 -3.348 -4.639 1.00 95.25 101 ASP A C 1
ATOM 795 O O . ASP A 1 101 ? -26.111 -2.810 -4.943 1.00 95.25 101 ASP A O 1
ATOM 799 N N . VAL A 1 102 ? -24.241 -2.844 -3.702 1.00 95.81 102 VAL A N 1
ATOM 800 C CA . VAL A 1 102 ? -24.509 -1.609 -2.951 1.00 95.81 102 VAL A CA 1
ATOM 801 C C . VAL A 1 102 ? -24.004 -0.388 -3.712 1.00 95.81 102 VAL A C 1
ATOM 803 O O . VAL A 1 102 ? -24.725 0.601 -3.837 1.00 95.81 102 VAL A O 1
ATOM 806 N N . LEU A 1 103 ? -22.756 -0.445 -4.179 1.00 96.06 103 LEU A N 1
ATOM 807 C CA . LEU A 1 103 ? -22.105 0.624 -4.926 1.00 96.06 103 LEU A CA 1
ATOM 808 C C . LEU A 1 103 ? -20.996 0.023 -5.804 1.00 96.06 103 LEU A C 1
ATOM 810 O O . LEU A 1 103 ? -20.243 -0.832 -5.321 1.00 96.06 103 LEU A O 1
ATOM 814 N N . PRO A 1 104 ? -20.838 0.460 -7.065 1.00 96.69 104 PRO A N 1
ATOM 815 C CA . PRO A 1 104 ? -19.688 0.052 -7.856 1.00 96.69 104 PRO A CA 1
ATOM 816 C C . PRO A 1 104 ? -18.383 0.571 -7.230 1.00 96.69 104 PRO A C 1
ATOM 818 O O . PRO A 1 104 ? -18.366 1.513 -6.437 1.00 96.69 104 PRO A O 1
ATOM 821 N N . ASN A 1 105 ? -17.266 -0.054 -7.594 1.00 96.62 105 ASN A N 1
ATOM 822 C CA . ASN A 1 105 ? -15.932 0.342 -7.148 1.00 96.62 105 ASN A CA 1
ATOM 823 C C . ASN A 1 105 ? -15.018 0.631 -8.344 1.00 96.62 105 ASN A C 1
ATOM 825 O O . ASN A 1 105 ? -15.375 0.353 -9.492 1.00 96.62 105 ASN A O 1
ATOM 829 N N . ALA A 1 106 ? -13.872 1.261 -8.092 1.00 95.25 106 ALA A N 1
ATOM 830 C CA . ALA A 1 106 ? -12.914 1.602 -9.145 1.00 95.25 106 ALA A CA 1
ATOM 831 C C . ALA A 1 106 ? -11.975 0.447 -9.533 1.00 95.25 106 ALA A C 1
ATOM 833 O O . ALA A 1 106 ? -11.246 0.588 -10.512 1.00 95.25 106 ALA A O 1
ATOM 834 N N . LEU A 1 107 ? -11.975 -0.673 -8.799 1.00 96.19 107 LEU A N 1
ATOM 835 C CA . LEU A 1 107 ? -11.034 -1.773 -9.003 1.00 96.19 107 LEU A CA 1
ATOM 836 C C . LEU A 1 107 ? -11.292 -2.493 -10.334 1.00 96.19 107 LEU A C 1
ATOM 838 O O . LEU A 1 107 ? -12.391 -2.992 -10.578 1.00 96.19 107 LEU A O 1
ATOM 842 N N . ILE A 1 108 ? -10.260 -2.565 -11.176 1.00 94.31 108 ILE A N 1
ATOM 843 C CA . ILE A 1 108 ? -10.258 -3.349 -12.416 1.00 94.31 108 ILE A CA 1
ATOM 844 C C . ILE A 1 108 ? -9.674 -4.730 -12.123 1.00 94.31 108 ILE A C 1
ATOM 846 O O . ILE A 1 108 ? -10.343 -5.738 -12.340 1.00 94.31 108 ILE A O 1
ATOM 850 N N . GLU A 1 109 ? -8.452 -4.768 -11.590 1.00 93.25 109 GLU A N 1
ATOM 851 C CA . GLU A 1 109 ? -7.744 -6.011 -11.289 1.00 93.25 109 GLU A CA 1
ATOM 852 C C . GLU A 1 109 ? -6.645 -5.830 -10.231 1.00 93.25 109 GLU A C 1
ATOM 854 O O . GLU A 1 109 ? -6.100 -4.738 -10.044 1.00 93.25 109 GLU A O 1
ATOM 859 N N . ASN A 1 110 ? -6.293 -6.940 -9.580 1.00 94.25 110 ASN A N 1
ATOM 860 C CA . ASN A 1 110 ? -5.122 -7.078 -8.719 1.00 94.25 110 ASN A CA 1
ATOM 861 C C . ASN A 1 110 ? -4.019 -7.810 -9.494 1.00 94.25 110 ASN A C 1
ATOM 863 O O . ASN A 1 110 ? -3.966 -9.041 -9.499 1.00 94.25 110 ASN A O 1
ATOM 867 N N . VAL A 1 111 ? -3.144 -7.057 -10.159 1.00 94.88 111 VAL A N 1
ATOM 868 C CA . VAL A 1 111 ? -2.056 -7.618 -10.985 1.00 94.88 111 VAL A CA 1
ATOM 869 C C . VAL A 1 111 ? -1.021 -8.338 -10.122 1.00 94.88 111 VAL A C 1
ATOM 871 O O . VAL A 1 111 ? -0.444 -9.357 -10.503 1.00 94.88 111 VAL A O 1
ATOM 874 N N . ASP A 1 112 ? -0.803 -7.802 -8.928 1.00 95.50 112 ASP A N 1
ATOM 875 C CA . ASP A 1 112 ? 0.049 -8.365 -7.901 1.00 95.50 112 ASP A CA 1
ATOM 876 C C . ASP A 1 112 ? -0.622 -8.149 -6.540 1.00 95.50 112 ASP A C 1
ATOM 878 O O . ASP A 1 112 ? -1.416 -7.230 -6.367 1.00 95.50 112 ASP A O 1
ATOM 882 N N . GLY A 1 113 ? -0.277 -8.958 -5.537 1.00 93.81 113 GLY A N 1
ATOM 883 C CA . GLY A 1 113 ? -0.797 -8.760 -4.185 1.00 93.81 113 GLY A CA 1
ATOM 884 C C . GLY A 1 113 ? -0.639 -7.319 -3.680 1.00 93.81 113 GLY A C 1
ATOM 885 O O . GLY A 1 113 ? -1.546 -6.787 -3.058 1.00 93.81 113 GLY A O 1
ATOM 886 N N . SER A 1 114 ? 0.465 -6.651 -4.008 1.00 95.94 114 SER A N 1
ATOM 887 C CA . SER A 1 114 ? 0.746 -5.265 -3.624 1.00 95.94 114 SER A CA 1
ATOM 888 C C . SER A 1 114 ? 0.326 -4.239 -4.682 1.00 95.94 114 SER A C 1
ATOM 890 O O . SER A 1 114 ? 0.449 -3.046 -4.418 1.00 95.94 114 SER A O 1
ATOM 892 N N . VAL A 1 115 ? -0.176 -4.655 -5.852 1.00 96.25 115 VAL A N 1
ATOM 893 C CA . VAL A 1 115 ? -0.451 -3.753 -6.982 1.00 96.25 115 VAL A CA 1
ATOM 894 C C . VAL A 1 115 ? -1.855 -3.938 -7.534 1.00 96.25 115 VAL A C 1
ATOM 896 O O . VAL A 1 115 ? -2.221 -5.012 -8.012 1.00 96.25 115 VAL A O 1
ATOM 899 N N . VAL A 1 116 ? -2.611 -2.845 -7.535 1.00 95.88 116 VAL A N 1
ATOM 900 C CA . VAL A 1 116 ? -3.967 -2.799 -8.082 1.00 95.88 116 VAL A CA 1
ATOM 901 C C . VAL A 1 116 ? -4.044 -1.824 -9.246 1.00 95.88 116 VAL A C 1
ATOM 903 O O . VAL A 1 116 ? -3.403 -0.772 -9.231 1.00 95.88 116 VAL A O 1
ATOM 906 N N . VAL A 1 117 ? -4.860 -2.157 -10.240 1.00 95.31 117 VAL A N 1
ATOM 907 C CA . VAL A 1 117 ? -5.235 -1.253 -11.327 1.00 95.31 117 VAL A CA 1
ATOM 908 C C . VAL A 1 117 ? -6.667 -0.807 -11.082 1.00 95.31 117 VAL A C 1
ATOM 910 O O . VAL A 1 117 ? -7.570 -1.625 -10.892 1.00 95.31 117 VAL A O 1
ATOM 913 N N . GLN A 1 118 ? -6.877 0.503 -11.072 1.00 95.44 118 GLN A N 1
ATOM 914 C CA . GLN A 1 118 ? -8.182 1.115 -10.881 1.00 95.44 118 GLN A CA 1
ATOM 915 C C . GLN A 1 118 ? -8.501 2.063 -12.033 1.00 95.44 118 GLN A C 1
ATOM 917 O O . GLN A 1 118 ? -7.609 2.635 -12.657 1.00 95.44 118 GLN A O 1
ATOM 922 N N . LYS A 1 119 ? -9.788 2.271 -12.295 1.00 94.44 119 LYS A N 1
ATOM 923 C CA . LYS A 1 119 ? -10.245 3.362 -13.158 1.00 94.44 119 LYS A CA 1
ATOM 924 C C . LYS A 1 119 ? -9.870 4.701 -12.524 1.00 94.44 119 LYS A C 1
ATOM 926 O O . LYS A 1 119 ? -9.991 4.870 -11.310 1.00 94.44 119 LYS A O 1
ATOM 931 N N . LYS A 1 120 ? -9.443 5.668 -13.335 1.00 93.81 120 LYS A N 1
ATOM 932 C CA . LYS A 1 120 ? -9.209 7.035 -12.865 1.00 93.81 120 LYS A CA 1
ATOM 933 C C . LYS A 1 120 ? -10.542 7.664 -12.445 1.00 93.81 120 LYS A C 1
ATOM 935 O O . LYS A 1 120 ? -11.506 7.632 -13.201 1.00 93.81 120 LYS A O 1
ATOM 940 N N . MET A 1 121 ? -10.580 8.240 -11.244 1.00 95.25 121 MET A N 1
ATOM 941 C CA . MET A 1 121 ? -11.784 8.827 -10.642 1.00 95.25 121 MET A CA 1
ATOM 942 C C . MET A 1 121 ? -11.530 10.270 -10.203 1.00 95.25 121 MET A C 1
ATOM 944 O O . MET A 1 121 ? -10.423 10.612 -9.777 1.00 95.25 121 MET A O 1
ATOM 948 N N . LYS A 1 122 ? -12.567 11.112 -10.236 1.00 95.75 122 LYS A N 1
ATOM 949 C CA . LYS A 1 122 ? -12.559 12.431 -9.589 1.00 95.75 122 LYS A CA 1
ATOM 950 C C . LYS A 1 122 ? -12.910 12.264 -8.107 1.00 95.75 122 LYS A C 1
ATOM 952 O O . LYS A 1 122 ? -14.064 11.997 -7.786 1.00 95.75 122 LYS A O 1
ATOM 957 N N . ASN A 1 123 ? -11.928 12.401 -7.214 1.00 95.00 123 ASN A N 1
ATOM 958 C CA . ASN A 1 123 ? -12.120 12.230 -5.766 1.00 95.00 123 ASN A CA 1
ATOM 959 C C . ASN A 1 123 ? -13.054 13.314 -5.186 1.00 95.00 123 ASN A C 1
ATOM 961 O O . ASN A 1 123 ? -12.973 14.479 -5.582 1.00 95.00 123 ASN A O 1
ATOM 965 N N . LEU A 1 124 ? -13.920 12.929 -4.241 1.00 96.25 124 LEU A N 1
ATOM 966 C CA . LEU A 1 124 ? -14.754 13.857 -3.469 1.00 96.25 124 LEU A CA 1
ATOM 967 C C . LEU A 1 124 ? -13.988 14.573 -2.341 1.00 96.25 124 LEU A C 1
ATOM 969 O O . LEU A 1 124 ? -14.493 15.553 -1.807 1.00 96.25 124 LEU A O 1
ATOM 973 N N . ASN A 1 125 ? -12.782 14.109 -1.991 1.00 93.69 125 ASN A N 1
ATOM 974 C CA . ASN A 1 125 ? -11.891 14.696 -0.977 1.00 93.69 125 ASN A CA 1
ATOM 975 C C . ASN A 1 125 ? -12.523 14.833 0.424 1.00 93.69 125 ASN A C 1
ATOM 977 O O . ASN A 1 125 ? -12.260 15.790 1.150 1.00 93.69 125 ASN A O 1
ATOM 981 N N . VAL A 1 126 ? -13.338 13.849 0.808 1.00 95.00 126 VAL A N 1
ATOM 982 C CA . VAL A 1 126 ? -13.946 13.717 2.141 1.00 95.00 126 VAL A CA 1
ATOM 983 C C . VAL A 1 126 ? -13.665 12.309 2.654 1.00 95.00 126 VAL A C 1
ATOM 985 O O . VAL A 1 126 ? -13.784 11.344 1.896 1.00 95.00 126 VAL A O 1
ATOM 988 N N . GLU A 1 127 ? -13.316 12.187 3.931 1.00 95.50 127 GLU A N 1
ATOM 989 C CA . GLU A 1 127 ? -13.227 10.899 4.613 1.00 95.50 127 GLU A CA 1
ATOM 990 C C . GLU A 1 127 ? -14.590 10.557 5.238 1.00 95.50 127 GLU A C 1
ATOM 992 O O . GLU A 1 127 ? -15.085 11.235 6.141 1.00 95.50 127 GLU A O 1
ATOM 997 N N . TRP A 1 128 ? -15.228 9.494 4.747 1.00 97.44 128 TRP A N 1
ATOM 998 C CA . TRP A 1 128 ? -16.592 9.113 5.117 1.00 97.44 128 TRP A CA 1
ATOM 999 C C . TRP A 1 128 ? -16.558 8.097 6.256 1.00 97.44 128 TRP A C 1
ATOM 1001 O O . TRP A 1 128 ? -16.644 6.888 6.027 1.00 97.44 128 TRP A O 1
ATOM 1011 N N . ILE A 1 129 ? -16.382 8.582 7.486 1.00 97.19 129 ILE A N 1
ATOM 1012 C CA . ILE A 1 129 ? -16.238 7.716 8.661 1.00 97.19 129 ILE A CA 1
ATOM 1013 C C . ILE A 1 129 ? -17.611 7.328 9.215 1.00 97.19 129 ILE A C 1
ATOM 1015 O O . ILE A 1 129 ? -18.415 8.187 9.582 1.00 97.19 129 ILE A O 1
ATOM 1019 N N . VAL A 1 130 ? -17.851 6.024 9.333 1.00 98.00 130 VAL A N 1
ATOM 1020 C CA . VAL A 1 130 ? -19.043 5.446 9.968 1.00 98.00 130 VAL A CA 1
ATOM 1021 C C . VAL A 1 130 ? -18.629 4.696 11.230 1.00 98.00 130 VAL A C 1
ATOM 1023 O O . VAL A 1 130 ? -17.667 3.927 11.208 1.00 98.00 130 VAL A O 1
ATOM 1026 N N . ARG A 1 131 ? -19.351 4.908 12.336 1.00 97.75 131 ARG A N 1
ATOM 1027 C CA . ARG A 1 131 ? -19.052 4.310 13.647 1.00 97.75 131 ARG A CA 1
ATOM 1028 C C . ARG A 1 131 ? -20.246 3.531 14.172 1.00 97.75 131 ARG A C 1
ATOM 1030 O O . ARG A 1 131 ? -21.319 4.093 14.361 1.00 97.75 131 ARG A O 1
ATOM 1037 N N . GLY A 1 132 ? -20.045 2.248 14.452 1.00 97.31 132 GLY A N 1
ATOM 1038 C CA . GLY A 1 132 ? -21.031 1.385 15.105 1.00 97.31 132 GLY A CA 1
ATOM 1039 C C . GLY A 1 132 ? -20.842 1.273 16.618 1.00 97.31 132 GLY A C 1
ATOM 1040 O O . GLY A 1 132 ? -21.762 0.845 17.308 1.00 97.31 132 GLY A O 1
ATOM 1041 N N . TYR A 1 133 ? -19.669 1.649 17.136 1.00 96.69 133 TYR A N 1
ATOM 1042 C CA . TYR A 1 133 ? -19.323 1.553 18.555 1.00 96.69 133 TYR A CA 1
ATOM 1043 C C . TYR A 1 133 ? -18.538 2.786 19.020 1.00 96.69 133 TYR A C 1
ATOM 1045 O O . TYR A 1 133 ? -17.800 3.397 18.241 1.00 96.69 133 TYR A O 1
ATOM 1053 N N . LEU A 1 134 ? -18.649 3.127 20.306 1.00 95.75 134 LEU A N 1
ATOM 1054 C CA . LEU A 1 134 ? -17.885 4.203 20.932 1.00 95.75 134 LEU A CA 1
ATOM 1055 C C . LEU A 1 134 ? -16.446 3.738 21.206 1.00 95.75 134 LEU A C 1
ATOM 1057 O O . LEU A 1 134 ? -16.150 3.125 22.234 1.00 95.75 134 LEU A O 1
ATOM 1061 N N . TRP A 1 135 ? -15.537 4.027 20.273 1.00 92.81 135 TRP A N 1
ATOM 1062 C CA . TRP A 1 135 ? -14.128 3.624 20.346 1.00 92.81 135 TRP A CA 1
ATOM 1063 C C . TRP A 1 135 ? -13.172 4.763 19.970 1.00 92.81 135 TRP A C 1
ATOM 1065 O O . TRP A 1 135 ? -13.563 5.813 19.458 1.00 92.81 135 TRP A O 1
ATOM 1075 N N . GLY A 1 136 ? -11.882 4.539 20.211 1.00 89.25 136 GLY A N 1
ATOM 1076 C CA . GLY A 1 136 ? -10.794 5.336 19.646 1.00 89.25 136 GLY A CA 1
ATOM 1077 C C . GLY A 1 136 ? -10.777 6.772 20.161 1.00 89.25 136 GLY A C 1
ATOM 1078 O O . GLY A 1 136 ? -11.019 7.018 21.343 1.00 89.25 136 GLY A O 1
ATOM 1079 N N . SER A 1 137 ? -10.476 7.717 19.268 1.00 87.62 137 SER A N 1
ATOM 1080 C CA . SER A 1 137 ? -10.439 9.149 19.589 1.00 87.62 137 SER A CA 1
ATOM 1081 C C . SER A 1 137 ? -11.794 9.675 20.064 1.00 87.62 137 SER A C 1
ATOM 1083 O O . SER A 1 137 ? -11.832 10.476 20.993 1.00 87.62 137 SER A O 1
ATOM 1085 N N . MET A 1 138 ? -12.899 9.172 19.504 1.00 92.75 138 MET A N 1
ATOM 1086 C CA . MET A 1 138 ? -14.246 9.549 19.933 1.00 92.75 138 MET A CA 1
ATOM 1087 C C . MET A 1 138 ? -14.517 9.120 21.380 1.00 92.75 138 MET A C 1
ATOM 1089 O O . MET A 1 138 ? -15.000 9.925 22.167 1.00 92.75 138 MET A O 1
ATOM 1093 N N . ALA A 1 139 ? -14.151 7.891 21.763 1.00 94.19 139 ALA A N 1
ATOM 1094 C CA . ALA A 1 139 ? -14.283 7.442 23.152 1.00 94.19 139 ALA A CA 1
ATOM 1095 C C . ALA A 1 139 ? -13.423 8.273 24.116 1.00 94.19 139 ALA A C 1
ATOM 1097 O O . ALA A 1 139 ? -13.875 8.611 25.204 1.00 94.19 139 ALA A O 1
ATOM 1098 N N . ALA A 1 140 ? -12.202 8.637 23.710 1.00 92.38 140 ALA A N 1
ATOM 1099 C CA . ALA A 1 140 ? -11.318 9.465 24.530 1.00 92.38 140 ALA A CA 1
ATOM 1100 C C . ALA A 1 140 ? -11.870 10.886 24.746 1.00 92.38 140 ALA A C 1
ATOM 1102 O O . ALA A 1 140 ? -11.776 11.414 25.850 1.00 92.38 140 ALA A O 1
ATOM 1103 N N . ALA A 1 141 ? -12.446 11.497 23.710 1.00 93.50 141 ALA A N 1
ATOM 1104 C CA . ALA A 1 141 ? -13.126 12.789 23.793 1.00 93.50 141 ALA A CA 1
ATOM 1105 C C . ALA A 1 141 ? -14.404 12.704 24.649 1.00 93.50 141 ALA A C 1
ATOM 1107 O O . ALA A 1 141 ? -14.617 13.508 25.555 1.00 93.50 141 ALA A O 1
ATOM 1108 N N . TYR A 1 142 ? -15.204 11.655 24.451 1.00 95.75 142 TYR A N 1
ATOM 1109 C CA . TYR A 1 142 ? -16.423 11.423 25.222 1.00 95.75 142 TYR A CA 1
ATOM 1110 C C . TYR A 1 142 ? -16.146 11.252 26.727 1.00 95.75 142 TYR A C 1
ATOM 1112 O O . TYR A 1 142 ? -16.827 11.848 27.563 1.00 95.75 142 TYR A O 1
ATOM 1120 N N . GLU A 1 143 ? -15.099 10.505 27.091 1.00 95.75 143 GLU A N 1
ATOM 1121 C CA . GLU A 1 143 ? -14.647 10.349 28.483 1.00 95.75 143 GLU A CA 1
ATOM 1122 C C . GLU A 1 143 ? -14.149 11.666 29.112 1.00 95.75 143 GLU A C 1
ATOM 1124 O O . GLU A 1 143 ? -14.170 11.806 30.335 1.00 95.75 143 GLU A O 1
ATOM 1129 N N . LYS A 1 144 ? -13.738 12.649 28.296 1.00 95.50 144 LYS A N 1
ATOM 1130 C CA . LYS A 1 144 ? -13.367 14.004 28.743 1.00 95.50 144 LYS A CA 1
ATOM 1131 C C . LYS A 1 144 ? -14.561 14.953 28.884 1.00 95.50 144 LYS A C 1
ATOM 1133 O O . LYS A 1 144 ? -14.388 16.040 29.426 1.00 95.50 144 LYS A O 1
ATOM 1138 N N . GLY A 1 145 ? -15.754 14.533 28.461 1.00 95.38 145 GLY A N 1
ATOM 1139 C CA . GLY A 1 145 ? -16.995 15.301 28.580 1.00 95.38 145 GLY A CA 1
ATOM 1140 C C . GLY A 1 145 ? -17.603 15.743 27.250 1.00 95.38 145 GLY A C 1
ATOM 1141 O O . GLY A 1 145 ? -18.697 16.300 27.260 1.00 95.38 145 GLY A O 1
ATOM 1142 N N . ASP A 1 146 ? -16.958 15.465 26.113 1.00 94.94 146 ASP A N 1
ATOM 1143 C CA . ASP A 1 146 ? -17.502 15.862 24.814 1.00 94.94 146 ASP A CA 1
ATOM 1144 C C . ASP A 1 146 ? -18.766 15.054 24.483 1.00 94.94 146 ASP A C 1
ATOM 1146 O O . ASP A 1 146 ? -18.827 13.833 24.664 1.00 94.94 146 ASP A O 1
ATOM 1150 N N . ARG A 1 147 ? -19.798 15.742 23.989 1.00 94.50 147 ARG A N 1
ATOM 1151 C CA . ARG A 1 147 ? -21.077 15.139 23.564 1.00 94.50 147 ARG A CA 1
ATOM 1152 C C . ARG A 1 147 ? -21.467 15.477 22.137 1.00 94.50 147 ARG A C 1
ATOM 1154 O O . ARG A 1 147 ? -22.445 14.931 21.641 1.00 94.50 147 ARG A O 1
ATOM 1161 N N . THR A 1 148 ? -20.700 16.337 21.479 1.00 93.69 148 THR A N 1
ATOM 1162 C CA . THR A 1 148 ? -20.977 16.785 20.118 1.00 93.69 148 THR A CA 1
ATOM 1163 C C . THR A 1 148 ? -19.834 16.375 19.206 1.00 93.69 148 THR A C 1
ATOM 1165 O O . THR A 1 148 ? -18.696 16.790 19.406 1.00 93.69 148 THR A O 1
ATOM 1168 N N . PHE A 1 149 ? -20.141 15.584 18.183 1.00 92.81 149 PHE A N 1
ATOM 1169 C CA . PHE A 1 149 ? -19.174 15.089 17.207 1.00 92.81 149 PHE A CA 1
ATOM 1170 C C . PHE A 1 149 ? -19.706 15.357 15.808 1.00 92.81 149 PHE A C 1
ATOM 1172 O O . PHE A 1 149 ? -20.752 14.829 15.447 1.00 92.81 149 PHE A O 1
ATOM 1179 N N . CYS A 1 150 ? -18.999 16.164 15.010 1.00 91.19 150 CYS A N 1
ATOM 1180 C CA . CYS A 1 150 ? -19.426 16.479 13.637 1.00 91.19 150 CYS A CA 1
ATOM 1181 C C . CYS A 1 150 ? -20.867 17.039 13.569 1.00 91.19 150 CYS A C 1
ATOM 1183 O O . CYS A 1 150 ? -21.641 16.681 12.688 1.00 91.19 150 CYS A O 1
ATOM 1185 N N . GLY A 1 151 ? -21.261 17.860 14.553 1.00 87.75 151 GLY A N 1
ATOM 1186 C CA . GLY A 1 151 ? -22.623 18.401 14.678 1.00 87.75 151 GLY A CA 1
ATOM 1187 C C . GLY A 1 151 ? -23.663 17.439 15.275 1.00 87.75 151 GLY A C 1
ATOM 1188 O O . GLY A 1 151 ? -24.773 17.865 15.580 1.00 87.75 151 GLY A O 1
ATOM 1189 N N . LEU A 1 152 ? -23.317 16.168 15.505 1.00 90.38 152 LEU A N 1
ATOM 1190 C CA . LEU A 1 152 ? -24.206 15.175 16.109 1.00 90.38 152 LEU A CA 1
ATOM 1191 C C . LEU A 1 152 ? -24.071 15.172 17.631 1.00 90.38 152 LEU A C 1
ATOM 1193 O O . LEU A 1 152 ? -22.960 15.064 18.149 1.00 90.38 152 LEU A O 1
ATOM 1197 N N . SER A 1 153 ? -25.199 15.228 18.340 1.00 92.31 153 SER A N 1
ATOM 1198 C CA . SER A 1 153 ? -25.237 15.021 19.788 1.00 92.31 153 SER A CA 1
ATOM 1199 C C . SER A 1 153 ? -25.340 13.531 20.113 1.00 92.31 153 SER A C 1
ATOM 1201 O O . SER A 1 153 ? -26.158 12.813 19.539 1.00 92.31 153 SER A O 1
ATOM 1203 N N . VAL A 1 154 ? -24.494 13.067 21.027 1.00 93.00 154 VAL A N 1
ATOM 1204 C CA . VAL A 1 154 ? -24.432 11.684 21.506 1.00 93.00 154 VAL A CA 1
ATOM 1205 C C . VAL A 1 154 ? -24.920 11.658 22.959 1.00 93.00 154 VAL A C 1
ATOM 1207 O O . VAL A 1 154 ? -24.496 12.517 23.734 1.00 93.00 154 VAL A O 1
ATOM 1210 N N . PRO A 1 155 ? -25.803 10.714 23.344 1.00 93.06 155 PRO A N 1
ATOM 1211 C CA . PRO A 1 155 ? -26.403 10.699 24.676 1.00 93.06 155 PRO A CA 1
ATOM 1212 C C . PRO A 1 155 ? -25.367 10.470 25.779 1.00 93.06 155 PRO A C 1
ATOM 1214 O O . PRO A 1 155 ? -24.333 9.846 25.550 1.00 93.06 155 PRO A O 1
ATOM 1217 N N . ASP A 1 156 ? -25.683 10.951 26.983 1.00 94.31 156 ASP A N 1
ATOM 1218 C CA . ASP A 1 156 ? -24.917 10.680 28.199 1.00 94.31 156 ASP A CA 1
ATOM 1219 C C . ASP A 1 156 ? -24.980 9.205 28.628 1.00 94.31 156 ASP A C 1
ATOM 1221 O O . ASP A 1 156 ? -25.852 8.437 28.222 1.00 94.31 156 ASP A O 1
ATOM 1225 N N . GLY A 1 157 ? -24.047 8.811 29.499 1.00 93.19 157 GLY A N 1
ATOM 1226 C CA . GLY A 1 157 ? -24.016 7.478 30.109 1.00 93.19 157 GLY A CA 1
ATOM 1227 C C . GLY A 1 157 ? -23.427 6.361 29.242 1.00 93.19 157 GLY A C 1
ATOM 1228 O O . GLY A 1 157 ? -23.284 5.245 29.735 1.00 93.19 157 GLY A O 1
ATOM 1229 N N . LEU A 1 158 ? -23.036 6.635 27.992 1.00 96.06 158 LEU A N 1
ATOM 1230 C CA . LEU A 1 158 ? -22.340 5.645 27.169 1.00 96.06 158 LEU A CA 1
ATOM 1231 C C . LEU A 1 158 ? -20.964 5.277 27.736 1.00 96.06 158 LEU A C 1
ATOM 1233 O O . LEU A 1 158 ? -20.223 6.128 28.231 1.00 96.06 158 LEU A O 1
ATOM 1237 N N . LEU A 1 159 ? -20.595 4.007 27.600 1.00 96.50 159 LEU A N 1
ATOM 1238 C CA . LEU A 1 159 ? -19.283 3.493 27.974 1.00 96.50 159 LEU A CA 1
ATOM 1239 C C . LEU A 1 159 ? -18.414 3.258 26.736 1.00 96.50 159 LEU A C 1
ATOM 1241 O O . LEU A 1 159 ? -18.896 2.920 25.654 1.00 96.50 159 LEU A O 1
ATOM 1245 N N . ARG A 1 160 ? -17.094 3.389 26.883 1.00 95.31 160 ARG A N 1
ATOM 1246 C CA . ARG A 1 160 ? -16.148 2.930 25.857 1.00 95.31 160 ARG A CA 1
ATOM 1247 C C . ARG A 1 160 ? -16.433 1.459 25.522 1.00 95.31 160 ARG A C 1
ATOM 1249 O O . ARG A 1 160 ? -16.713 0.661 26.412 1.00 95.31 160 ARG A O 1
ATOM 1256 N N . PHE A 1 161 ? -16.334 1.127 24.237 1.00 94.56 161 PHE A N 1
ATOM 1257 C CA . PHE A 1 161 ? -16.702 -0.158 23.627 1.00 94.56 161 PHE A CA 1
ATOM 1258 C C . PHE A 1 161 ? -18.207 -0.410 23.472 1.00 94.56 161 PHE A C 1
ATOM 1260 O O . PHE A 1 161 ? -18.582 -1.443 22.917 1.00 94.56 161 PHE A O 1
ATOM 1267 N N . GLN A 1 162 ? -19.075 0.505 23.905 1.00 96.06 162 GLN A N 1
ATOM 1268 C CA . GLN A 1 162 ? -20.517 0.352 23.745 1.00 96.06 162 GLN A CA 1
ATOM 1269 C C . GLN A 1 162 ? -20.935 0.450 22.277 1.00 96.06 162 GLN A C 1
ATOM 1271 O O . GLN A 1 162 ? -20.459 1.313 21.538 1.00 96.06 162 GLN A O 1
ATOM 1276 N N . LYS A 1 163 ? -21.853 -0.429 21.866 1.00 96.38 163 LYS A N 1
ATOM 1277 C CA . LYS A 1 163 ? -22.513 -0.378 20.559 1.00 96.38 163 LYS A CA 1
ATOM 1278 C C . LYS A 1 163 ? -23.525 0.772 20.527 1.00 96.38 163 LYS A C 1
ATOM 1280 O O . LYS A 1 163 ? -24.289 0.925 21.476 1.00 96.38 163 LYS A O 1
ATOM 1285 N N . PHE A 1 164 ? -23.563 1.534 19.438 1.00 96.19 164 PHE A N 1
ATOM 1286 C CA . PHE A 1 164 ? -24.634 2.501 19.187 1.00 96.19 164 PHE A CA 1
ATOM 1287 C C . PHE A 1 164 ? -25.906 1.802 18.688 1.00 96.19 164 PHE A C 1
ATOM 1289 O O . PHE A 1 164 ? -25.826 0.821 17.944 1.00 96.19 164 PHE A O 1
ATOM 1296 N N . ASP A 1 165 ? -27.075 2.349 19.032 1.00 93.50 165 ASP A N 1
ATOM 1297 C CA . ASP A 1 165 ? -28.368 1.850 18.537 1.00 93.50 165 ASP A CA 1
ATOM 1298 C C . ASP A 1 165 ? -28.461 1.946 17.010 1.00 93.50 165 ASP A C 1
ATOM 1300 O O . ASP A 1 165 ? -28.957 1.042 16.340 1.00 93.50 165 ASP A O 1
ATOM 1304 N N . THR A 1 166 ? -27.940 3.038 16.450 1.00 92.94 166 THR A N 1
ATOM 1305 C CA . THR A 1 166 ? -27.780 3.249 15.009 1.00 92.94 166 THR A CA 1
ATOM 1306 C C . THR A 1 166 ? -26.366 3.759 14.738 1.00 92.94 166 THR A C 1
ATOM 1308 O O . THR A 1 166 ? -25.909 4.646 15.464 1.00 92.94 166 THR A O 1
ATOM 1311 N N . PRO A 1 167 ? -25.651 3.232 13.723 1.00 96.25 167 PRO A N 1
ATOM 1312 C CA . PRO A 1 167 ? -24.342 3.753 13.359 1.00 96.25 167 PRO A CA 1
ATOM 1313 C C . PRO A 1 167 ? -24.387 5.251 13.055 1.00 96.25 167 PRO A C 1
ATOM 1315 O O . PRO A 1 167 ? -25.293 5.726 12.370 1.00 96.25 167 PRO A O 1
ATOM 1318 N N . ILE A 1 168 ? -23.388 5.982 13.536 1.00 94.81 168 ILE A N 1
ATOM 1319 C CA . ILE A 1 168 ? -23.274 7.426 13.327 1.00 94.81 168 ILE A CA 1
ATOM 1320 C C . ILE A 1 168 ? -22.259 7.739 12.231 1.00 94.81 168 ILE A C 1
ATOM 1322 O O . ILE A 1 168 ? -21.296 6.998 12.018 1.00 94.81 168 ILE A O 1
ATOM 1326 N N . PHE A 1 169 ? -22.472 8.861 11.553 1.00 95.31 169 PHE A N 1
ATOM 1327 C CA . PHE A 1 169 ? -21.626 9.345 10.471 1.00 95.31 169 PHE A CA 1
ATOM 1328 C C . PHE A 1 169 ? -20.841 10.578 10.929 1.00 95.31 169 PHE A C 1
ATOM 1330 O O . PHE A 1 169 ? -21.441 11.578 11.309 1.00 95.31 169 PHE A O 1
ATOM 1337 N N . THR A 1 170 ? -19.510 10.508 10.912 1.00 94.62 170 THR A N 1
ATOM 1338 C CA . THR A 1 170 ? -18.624 11.567 11.427 1.00 94.62 170 THR A CA 1
ATOM 1339 C C . THR A 1 170 ? -17.562 11.922 10.382 1.00 94.62 170 THR A C 1
ATOM 1341 O O . THR A 1 170 ? -16.434 11.438 10.498 1.00 94.62 170 THR A O 1
ATOM 1344 N N . PRO A 1 171 ? -17.909 12.668 9.321 1.00 95.44 171 PRO A N 1
ATOM 1345 C CA . PRO A 1 171 ? -16.985 12.927 8.227 1.00 95.44 171 PRO A CA 1
ATOM 1346 C C . PRO A 1 171 ? -15.841 13.844 8.654 1.00 95.44 171 PRO A C 1
ATOM 1348 O O . PRO A 1 171 ? -15.999 14.685 9.541 1.00 95.44 171 PRO A O 1
ATOM 1351 N N . THR A 1 172 ? -14.709 13.719 7.970 1.00 93.31 172 THR A N 1
ATOM 1352 C CA . THR A 1 172 ? -13.589 14.654 8.104 1.00 93.31 172 THR A CA 1
ATOM 1353 C C . THR A 1 172 ? -13.132 15.164 6.742 1.00 93.31 172 THR A C 1
ATOM 1355 O O . THR A 1 172 ? -13.442 14.578 5.696 1.00 93.31 172 THR A O 1
ATOM 1358 N N . THR A 1 173 ? -12.411 16.285 6.735 1.00 89.00 173 THR A N 1
ATOM 1359 C CA . THR A 1 173 ? -11.654 16.718 5.556 1.00 89.00 173 THR A CA 1
ATOM 1360 C C . THR A 1 173 ? -10.603 15.667 5.194 1.00 89.00 173 THR A C 1
ATOM 1362 O O . THR A 1 173 ? -10.249 14.820 6.011 1.00 89.00 173 THR A O 1
ATOM 1365 N N . LYS A 1 174 ? -10.120 15.713 3.949 1.00 81.00 174 LYS A N 1
ATOM 1366 C CA . LYS A 1 174 ? -8.934 14.974 3.510 1.00 81.00 174 LYS A CA 1
ATOM 1367 C C . LYS A 1 174 ? -7.820 15.983 3.236 1.00 81.00 174 LYS A C 1
ATOM 1369 O O . LYS A 1 174 ? -7.741 16.526 2.132 1.00 81.00 174 LYS A O 1
ATOM 1374 N N . ALA A 1 175 ? -7.001 16.286 4.238 1.00 69.38 175 ALA A N 1
ATOM 1375 C CA . ALA A 1 175 ? -5.942 17.281 4.103 1.00 69.38 175 ALA A CA 1
ATOM 1376 C C . ALA A 1 175 ? -4.723 16.699 3.360 1.00 69.38 175 ALA A C 1
ATOM 1378 O O . ALA A 1 175 ? -4.224 15.623 3.691 1.00 69.38 175 ALA A O 1
ATOM 1379 N N . GLU A 1 176 ? -4.201 17.413 2.353 1.00 58.22 176 GLU A N 1
ATOM 1380 C CA . GLU A 1 176 ? -2.920 17.037 1.726 1.00 58.22 176 GLU A CA 1
ATOM 1381 C C . GLU A 1 176 ? -1.721 17.359 2.636 1.00 58.22 176 GLU A C 1
ATOM 1383 O O . GLU A 1 176 ? -0.705 16.664 2.592 1.00 58.22 176 GLU A O 1
ATOM 1388 N N . VAL A 1 177 ? -1.854 18.393 3.475 1.00 51.47 177 VAL A N 1
ATOM 1389 C CA . VAL A 1 177 ? -0.869 18.846 4.465 1.00 51.47 177 VAL A CA 1
ATOM 1390 C C . VAL A 1 177 ? -1.619 19.242 5.737 1.00 51.47 177 VAL A C 1
ATOM 1392 O O . VAL A 1 177 ? -2.558 20.030 5.667 1.00 51.47 177 VAL A O 1
ATOM 1395 N N . GLY A 1 178 ? -1.200 18.718 6.891 1.00 59.00 178 GLY A N 1
ATOM 1396 C CA . GLY A 1 178 ? -1.872 18.933 8.179 1.00 59.00 178 GLY A CA 1
ATOM 1397 C C . GLY A 1 178 ? -2.709 17.732 8.629 1.00 59.00 178 GLY A C 1
ATOM 1398 O O . GLY A 1 178 ? -2.533 16.625 8.117 1.00 59.00 178 GLY A O 1
ATOM 1399 N N . HIS A 1 179 ? -3.577 17.955 9.617 1.00 67.88 179 HIS A N 1
ATOM 1400 C CA . HIS A 1 179 ? -4.475 16.939 10.168 1.00 67.88 179 HIS A CA 1
ATOM 1401 C C . HIS A 1 179 ? -5.872 17.065 9.561 1.00 67.88 179 HIS A C 1
ATOM 1403 O O . HIS A 1 179 ? -6.322 18.167 9.251 1.00 67.88 179 HIS A O 1
ATOM 1409 N N . ASP A 1 180 ? -6.560 15.936 9.434 1.00 78.44 180 ASP A N 1
ATOM 1410 C CA . ASP A 1 180 ? -7.955 15.909 9.010 1.00 78.44 180 ASP A CA 1
ATOM 1411 C C . ASP A 1 180 ? -8.854 16.531 10.093 1.00 78.44 180 ASP A C 1
ATOM 1413 O O . ASP A 1 180 ? -8.705 16.264 11.290 1.00 78.44 180 ASP A O 1
ATOM 1417 N N . GLU A 1 181 ? -9.800 17.367 9.673 1.00 84.62 181 GLU A N 1
ATOM 1418 C CA . GLU A 1 181 ? -10.689 18.124 10.556 1.00 84.62 181 GLU A CA 1
ATOM 1419 C C . GLU A 1 181 ? -12.113 17.577 10.492 1.00 84.62 181 GLU A C 1
ATOM 1421 O O . GLU A 1 181 ? -12.605 17.225 9.421 1.00 84.62 181 GLU A O 1
ATOM 1426 N N . ASN A 1 182 ? -12.804 17.540 11.633 1.00 90.00 182 ASN A N 1
ATOM 1427 C CA . ASN A 1 182 ? -14.211 17.139 11.697 1.00 90.00 182 ASN A CA 1
ATOM 1428 C C . ASN A 1 182 ? -15.097 18.088 10.881 1.00 90.00 182 ASN A C 1
ATOM 1430 O O . ASN A 1 182 ? -15.020 19.305 11.041 1.00 90.00 182 ASN A O 1
ATOM 1434 N N . LEU A 1 183 ? -16.001 17.519 10.084 1.00 91.56 183 LEU A N 1
ATOM 1435 C CA . LEU A 1 183 ? -16.997 18.253 9.310 1.00 91.56 183 LEU A CA 1
ATOM 1436 C C . LEU A 1 183 ? -18.401 17.947 9.830 1.00 91.56 183 LEU A C 1
ATOM 1438 O O . LEU A 1 183 ? -18.768 16.790 10.014 1.00 91.56 183 LEU A O 1
ATOM 1442 N N . ALA A 1 184 ? -19.222 18.975 10.017 1.00 93.75 184 ALA A N 1
ATOM 1443 C CA . ALA A 1 184 ? -20.667 18.798 10.087 1.00 93.75 184 ALA A CA 1
ATOM 1444 C C . ALA A 1 184 ? -21.212 18.383 8.711 1.00 93.75 184 ALA A C 1
ATOM 1446 O O . ALA A 1 184 ? -20.643 18.726 7.668 1.00 93.75 184 ALA A O 1
ATOM 1447 N N . PHE A 1 185 ? -22.326 17.650 8.680 1.00 94.88 185 PHE A N 1
ATOM 1448 C CA . PHE A 1 185 ? -22.862 17.145 7.413 1.00 94.88 185 PHE A CA 1
ATOM 1449 C C . PHE A 1 185 ? -23.291 18.277 6.470 1.00 94.88 185 PHE A C 1
ATOM 1451 O O . PHE A 1 185 ? -23.077 18.192 5.266 1.00 94.88 185 PHE A O 1
ATOM 1458 N N . GLU A 1 186 ? -23.788 19.382 7.018 1.00 94.69 186 GLU A N 1
ATOM 1459 C CA . GLU A 1 186 ? -24.151 20.594 6.283 1.00 94.69 186 GLU A CA 1
ATOM 1460 C C . GLU A 1 186 ? -22.943 21.207 5.555 1.00 94.69 186 GLU A C 1
ATOM 1462 O O . GLU A 1 186 ? -23.085 21.772 4.471 1.00 94.69 186 GLU A O 1
ATOM 1467 N N . GLN A 1 187 ? -21.734 21.064 6.111 1.00 94.94 187 GLN A N 1
ATOM 1468 C CA . GLN A 1 187 ? -20.504 21.503 5.446 1.00 94.94 187 GLN A CA 1
ATOM 1469 C C . GLN A 1 187 ? -20.161 20.584 4.270 1.00 94.94 187 GLN A C 1
ATOM 1471 O O . GLN A 1 187 ? -19.749 21.066 3.218 1.00 94.94 187 GLN A O 1
ATOM 1476 N N . VAL A 1 188 ? -20.388 19.273 4.402 1.00 95.75 188 VAL A N 1
ATOM 1477 C CA . VAL A 1 188 ? -20.241 18.322 3.286 1.00 95.75 188 VAL A CA 1
ATOM 1478 C C . VAL A 1 188 ? -21.248 18.634 2.172 1.00 95.75 188 VAL A C 1
ATOM 1480 O O . VAL A 1 188 ? -20.881 18.643 0.997 1.00 95.75 188 VAL A O 1
ATOM 1483 N N . GLU A 1 189 ? -22.497 18.955 2.521 1.00 97.00 189 GLU A N 1
ATOM 1484 C CA . GLU A 1 189 ? -23.514 19.397 1.558 1.00 97.00 189 GLU A CA 1
ATOM 1485 C C . GLU A 1 189 ? -23.114 20.692 0.839 1.00 97.00 189 GLU A C 1
ATOM 1487 O O . GLU A 1 189 ? -23.340 20.814 -0.364 1.00 97.00 189 GLU A O 1
ATOM 1492 N N . ALA A 1 190 ? -22.500 21.645 1.545 1.00 96.00 190 ALA A N 1
ATOM 1493 C CA . ALA A 1 190 ? -22.004 22.881 0.943 1.00 96.00 190 ALA A CA 1
ATOM 1494 C C . ALA A 1 190 ? -20.840 22.636 -0.036 1.00 96.00 190 ALA A C 1
ATOM 1496 O O . ALA A 1 190 ? -20.732 23.339 -1.039 1.00 96.00 190 ALA A O 1
ATOM 1497 N N . LEU A 1 191 ? -19.992 21.635 0.230 1.00 94.19 191 LEU A N 1
ATOM 1498 C CA . LEU A 1 191 ? -18.851 21.281 -0.621 1.00 94.19 191 LEU A CA 1
ATOM 1499 C C . LEU A 1 191 ? -19.256 20.512 -1.885 1.00 94.19 191 LEU A C 1
ATOM 1501 O O . LEU A 1 191 ? -18.687 20.739 -2.951 1.00 94.19 191 LEU A O 1
ATOM 1505 N N . LEU A 1 192 ? -20.205 19.579 -1.770 1.00 96.12 192 LEU A N 1
ATOM 1506 C CA . LEU A 1 192 ? -20.506 18.596 -2.822 1.00 96.12 192 LEU A CA 1
ATOM 1507 C C . LEU A 1 192 ? -21.884 18.775 -3.469 1.00 96.12 192 LEU A C 1
ATOM 1509 O O . LEU A 1 192 ? -22.162 18.166 -4.502 1.00 96.12 192 LEU A O 1
ATOM 1513 N N . GLY A 1 193 ? -22.751 19.587 -2.866 1.00 97.62 193 GLY A N 1
ATOM 1514 C CA . GLY A 1 193 ? -24.180 19.617 -3.157 1.00 97.62 193 GLY A CA 1
ATOM 1515 C C . GLY A 1 193 ? -24.950 18.553 -2.366 1.00 97.62 193 GLY A C 1
ATOM 1516 O O . GLY A 1 193 ? -24.450 17.463 -2.078 1.00 97.62 193 GLY A O 1
ATOM 1517 N N . LYS A 1 194 ? -26.205 18.871 -2.025 1.00 97.88 194 LYS A N 1
ATOM 1518 C CA . LYS A 1 194 ? -27.054 18.054 -1.138 1.00 97.88 194 LYS A CA 1
ATOM 1519 C C . LYS A 1 194 ? -27.282 16.632 -1.645 1.00 97.88 194 LYS A C 1
ATOM 1521 O O . LYS A 1 194 ? -27.164 15.682 -0.876 1.00 97.88 194 LYS A O 1
ATOM 1526 N N . ASP A 1 195 ? -27.579 16.479 -2.934 1.00 97.81 195 ASP A N 1
ATOM 1527 C CA . ASP A 1 195 ? -27.937 15.176 -3.502 1.00 97.81 195 ASP A CA 1
ATOM 1528 C C . ASP A 1 195 ? -26.754 14.205 -3.482 1.00 97.81 195 ASP A C 1
ATOM 1530 O O . ASP A 1 195 ? -26.881 13.078 -2.999 1.00 97.81 195 ASP A O 1
ATOM 1534 N N . LEU A 1 196 ? -25.580 14.667 -3.924 1.00 98.00 196 LEU A N 1
ATOM 1535 C CA . LEU A 1 196 ? -24.361 13.863 -3.930 1.00 98.00 196 LEU A CA 1
ATOM 1536 C C . LEU A 1 196 ? -23.882 13.550 -2.506 1.00 98.00 196 LEU A C 1
ATOM 1538 O O . LEU A 1 196 ? -23.534 12.405 -2.214 1.00 98.00 196 LEU A O 1
ATOM 1542 N N . ALA A 1 197 ? -23.908 14.537 -1.602 1.00 98.06 197 ALA A N 1
ATOM 1543 C CA . ALA A 1 197 ? -23.535 14.337 -0.204 1.00 98.06 197 ALA A CA 1
ATOM 1544 C C . ALA A 1 197 ? -24.425 13.288 0.480 1.00 98.06 197 ALA A C 1
ATOM 1546 O O . ALA A 1 197 ? -23.930 12.387 1.163 1.00 98.06 197 ALA A O 1
ATOM 1547 N N . LYS A 1 198 ? -25.742 13.361 0.251 1.00 98.12 198 LYS A N 1
ATOM 1548 C CA . LYS A 1 198 ? -26.704 12.375 0.746 1.00 98.12 198 LYS A CA 1
ATOM 1549 C C . LYS A 1 198 ? -26.455 10.995 0.142 1.00 98.12 198 LYS A C 1
ATOM 1551 O O . LYS A 1 198 ? -26.387 10.023 0.890 1.00 98.12 198 LYS A O 1
ATOM 1556 N N . GLN A 1 199 ? -26.276 10.904 -1.177 1.00 98.12 199 GLN A N 1
ATOM 1557 C CA . GLN A 1 199 ? -26.003 9.638 -1.859 1.00 98.12 199 GLN A CA 1
ATOM 1558 C C . GLN A 1 199 ? -24.752 8.950 -1.296 1.00 98.12 199 GLN A C 1
ATOM 1560 O O . GLN A 1 199 ? -24.796 7.759 -0.991 1.00 98.12 199 GLN A O 1
ATOM 1565 N N . ALA A 1 200 ? -23.659 9.695 -1.113 1.00 98.06 200 ALA A N 1
ATOM 1566 C CA . ALA A 1 200 ? -22.405 9.167 -0.583 1.00 98.06 200 ALA A CA 1
ATOM 1567 C C . ALA A 1 200 ? -22.502 8.768 0.899 1.00 98.06 200 ALA A C 1
ATOM 1569 O O . ALA A 1 200 ? -22.019 7.697 1.272 1.00 98.06 200 ALA A O 1
ATOM 1570 N N . ARG A 1 201 ? -23.201 9.546 1.737 1.00 97.88 201 ARG A N 1
ATOM 1571 C CA . ARG A 1 201 ? -23.468 9.172 3.137 1.00 97.88 201 ARG A CA 1
ATOM 1572 C C . ARG A 1 201 ? -24.293 7.892 3.225 1.00 97.88 201 ARG A C 1
ATOM 1574 O O . ARG A 1 201 ? -23.945 6.974 3.967 1.00 97.88 201 ARG A O 1
ATOM 1581 N N . ASP A 1 202 ? -25.386 7.826 2.472 1.00 98.06 202 ASP A N 1
ATOM 1582 C CA . ASP A 1 202 ? -26.290 6.679 2.490 1.00 98.06 202 ASP A CA 1
ATOM 1583 C C . ASP A 1 202 ? -25.577 5.425 1.941 1.00 98.06 202 ASP A C 1
ATOM 1585 O O . ASP A 1 202 ? -25.778 4.323 2.456 1.00 98.06 202 ASP A O 1
ATOM 1589 N N . ALA A 1 203 ? -24.688 5.582 0.951 1.00 98.25 203 ALA A N 1
ATOM 1590 C CA . ALA A 1 203 ? -23.814 4.511 0.478 1.00 98.25 203 ALA A CA 1
ATOM 1591 C C . ALA A 1 203 ? -22.815 4.058 1.556 1.00 98.25 203 ALA A C 1
ATOM 1593 O O . ALA A 1 203 ? -22.714 2.859 1.807 1.00 98.25 203 ALA A O 1
ATOM 1594 N N . ALA A 1 204 ? -22.137 4.981 2.248 1.00 98.50 204 ALA A N 1
ATOM 1595 C CA . ALA A 1 204 ? -21.216 4.660 3.343 1.00 98.50 204 ALA A CA 1
ATOM 1596 C C . ALA A 1 204 ? -21.901 3.852 4.458 1.00 98.50 204 ALA A C 1
ATOM 1598 O O . ALA A 1 204 ? -21.376 2.830 4.900 1.00 98.50 204 ALA A O 1
ATOM 1599 N N . LEU A 1 205 ? -23.108 4.255 4.870 1.00 98.31 205 LEU A N 1
ATOM 1600 C CA . LEU A 1 205 ? -23.894 3.534 5.877 1.00 98.31 205 LEU A CA 1
ATOM 1601 C C . LEU A 1 205 ? -24.266 2.115 5.415 1.00 98.31 205 LEU A C 1
ATOM 1603 O O . LEU A 1 205 ? -24.156 1.167 6.193 1.00 98.31 205 LEU A O 1
ATOM 1607 N N . LYS A 1 206 ? -24.659 1.941 4.145 1.00 98.31 206 LYS A N 1
ATOM 1608 C CA . LYS A 1 206 ? -24.977 0.618 3.575 1.00 98.31 206 LYS A CA 1
ATOM 1609 C C . LYS A 1 206 ? -23.742 -0.278 3.449 1.00 98.31 206 LYS A C 1
ATOM 1611 O O . LYS A 1 206 ? -23.821 -1.462 3.780 1.00 98.31 206 LYS A O 1
ATOM 1616 N N . LEU A 1 207 ? -22.608 0.273 3.008 1.00 98.44 207 LEU A N 1
ATOM 1617 C CA . LEU A 1 207 ? -21.325 -0.436 2.949 1.00 98.44 207 LEU A CA 1
ATOM 1618 C C . LEU A 1 207 ? -20.900 -0.911 4.343 1.00 98.44 207 LEU A C 1
ATOM 1620 O O . LEU A 1 207 ? -20.525 -2.074 4.509 1.00 98.44 207 LEU A O 1
ATOM 1624 N N . PHE A 1 208 ? -21.040 -0.046 5.351 1.00 98.50 208 PHE A N 1
ATOM 1625 C CA . PHE A 1 208 ? -20.737 -0.378 6.739 1.00 98.50 208 PHE A CA 1
ATOM 1626 C C . PHE A 1 208 ? -21.650 -1.482 7.275 1.00 98.50 208 PHE A C 1
ATOM 1628 O O . PHE A 1 208 ? -21.162 -2.451 7.854 1.00 98.50 208 PHE A O 1
ATOM 1635 N N . ALA A 1 209 ? -22.960 -1.390 7.028 1.00 98.12 209 ALA A N 1
ATOM 1636 C CA . ALA A 1 209 ? -23.925 -2.406 7.442 1.00 98.12 209 ALA A CA 1
ATOM 1637 C C . ALA A 1 209 ? -23.627 -3.780 6.811 1.00 98.12 209 ALA A C 1
ATOM 1639 O O . ALA A 1 209 ? -23.595 -4.788 7.521 1.00 98.12 209 ALA A O 1
ATOM 1640 N N . ARG A 1 210 ? -23.326 -3.832 5.503 1.00 98.00 210 ARG A N 1
ATOM 1641 C CA . ARG A 1 210 ? -22.899 -5.075 4.832 1.00 98.00 210 ARG A CA 1
ATOM 1642 C C . ARG A 1 210 ? -21.577 -5.589 5.407 1.00 98.00 210 ARG A C 1
ATOM 1644 O O . ARG A 1 210 ? -21.437 -6.787 5.633 1.00 98.00 210 ARG A O 1
ATOM 1651 N N . GLY A 1 211 ? -20.629 -4.696 5.693 1.00 97.62 211 GLY A N 1
ATOM 1652 C CA . GLY A 1 211 ? -19.375 -5.029 6.369 1.00 97.62 211 GLY A CA 1
ATOM 1653 C C . GLY A 1 211 ? -19.596 -5.682 7.735 1.00 97.62 211 GLY A C 1
ATOM 1654 O O . GLY A 1 211 ? -19.030 -6.740 7.999 1.00 97.62 211 GLY A O 1
ATOM 1655 N N . GLN A 1 212 ? -20.470 -5.110 8.569 1.00 97.62 212 GLN A N 1
ATOM 1656 C CA . GLN A 1 212 ? -20.845 -5.676 9.867 1.00 97.62 212 GLN A CA 1
ATOM 1657 C C . GLN A 1 212 ? -21.475 -7.064 9.729 1.00 97.62 212 GLN A C 1
ATOM 1659 O O . GLN A 1 212 ? -21.107 -7.974 10.469 1.00 97.62 212 GLN A O 1
ATOM 1664 N N . GLU A 1 213 ? -22.389 -7.246 8.775 1.00 97.12 213 GLU A N 1
ATOM 1665 C CA . GLU A 1 213 ? -23.025 -8.540 8.521 1.00 97.12 213 GLU A CA 1
ATOM 1666 C C . GLU A 1 213 ? -21.994 -9.609 8.130 1.00 97.12 213 GLU A C 1
ATOM 1668 O O . GLU A 1 213 ? -21.952 -10.693 8.721 1.00 97.12 213 GLU A O 1
ATOM 1673 N N . VAL A 1 214 ? -21.139 -9.297 7.150 1.00 96.50 214 VAL A N 1
ATOM 1674 C CA . VAL A 1 214 ? -20.115 -10.222 6.656 1.00 96.50 214 VAL A CA 1
ATOM 1675 C C . VAL A 1 214 ? -19.116 -10.535 7.764 1.00 96.50 214 VAL A C 1
ATOM 1677 O O . VAL A 1 214 ? -18.840 -11.705 8.006 1.00 96.50 214 VAL A O 1
ATOM 1680 N N . PHE A 1 215 ? -18.593 -9.529 8.466 1.00 96.94 215 PHE A N 1
ATOM 1681 C CA . PHE A 1 215 ? -17.539 -9.729 9.465 1.00 96.94 215 PHE A CA 1
ATOM 1682 C C . PHE A 1 215 ? -18.060 -10.454 10.703 1.00 96.94 215 PHE A C 1
ATOM 1684 O O . PHE A 1 215 ? -17.365 -11.334 11.211 1.00 96.94 215 PHE A O 1
ATOM 1691 N N . ARG A 1 216 ? -19.310 -10.213 11.120 1.00 95.94 216 ARG A N 1
ATOM 1692 C CA . ARG A 1 216 ? -19.910 -10.939 12.248 1.00 95.94 216 ARG A CA 1
ATOM 1693 C C . ARG A 1 216 ? -20.017 -12.437 11.962 1.00 95.94 216 ARG A C 1
ATOM 1695 O O . ARG A 1 216 ? -19.676 -13.239 12.824 1.00 95.94 216 ARG A O 1
ATOM 1702 N N . LYS A 1 217 ? -20.357 -12.828 10.725 1.00 95.50 217 LYS A N 1
ATOM 1703 C CA . LYS A 1 217 ? -20.315 -14.236 10.264 1.00 95.50 217 LYS A CA 1
ATOM 1704 C C . LYS A 1 217 ? -18.896 -14.831 10.251 1.00 95.50 217 LYS A C 1
ATOM 1706 O O . LYS A 1 217 ? -18.742 -16.045 10.143 1.00 95.50 217 LYS A O 1
ATOM 1711 N N . ARG A 1 218 ? -17.856 -13.996 10.333 1.00 94.06 218 ARG A N 1
ATOM 1712 C CA . ARG A 1 218 ? -16.438 -14.382 10.428 1.00 94.06 218 ARG A CA 1
ATOM 1713 C C . ARG A 1 218 ? -15.878 -14.265 11.855 1.00 94.06 218 ARG A C 1
ATOM 1715 O O . ARG A 1 218 ? -14.663 -14.332 12.019 1.00 94.06 218 ARG A O 1
ATOM 1722 N N . GLY A 1 219 ? -16.735 -14.085 12.866 1.00 94.81 219 GLY A N 1
ATOM 1723 C CA . GLY A 1 219 ? -16.321 -13.924 14.266 1.00 94.81 219 GLY A CA 1
ATOM 1724 C C . GLY A 1 219 ? -15.671 -12.570 14.565 1.00 94.81 219 GLY A C 1
ATOM 1725 O O . GLY A 1 219 ? -14.893 -12.452 15.507 1.00 94.81 219 GLY A O 1
ATOM 1726 N N . LEU A 1 220 ? -15.946 -11.547 13.750 1.00 96.31 220 LEU A N 1
ATOM 1727 C CA . LEU A 1 220 ? -15.368 -10.211 13.883 1.00 96.31 220 LEU A CA 1
ATOM 1728 C C . LEU A 1 220 ? -16.453 -9.136 14.010 1.00 96.31 220 LEU A C 1
ATOM 1730 O O . LEU A 1 220 ? -17.487 -9.174 13.348 1.00 96.31 220 LEU A O 1
ATOM 1734 N N . ILE A 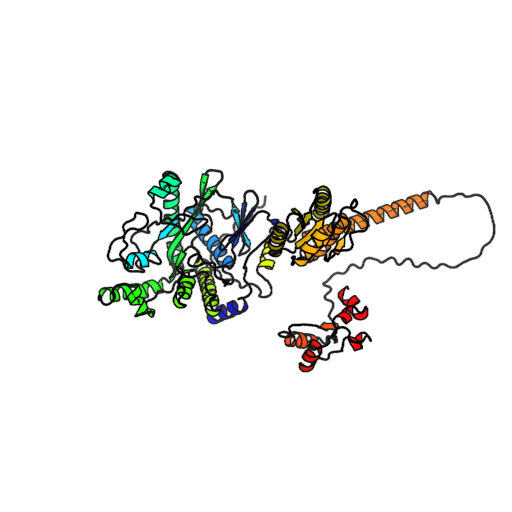1 221 ? -16.188 -8.126 14.827 1.00 96.44 221 ILE A N 1
ATOM 1735 C CA . ILE A 1 221 ? -16.977 -6.904 14.937 1.00 96.44 221 ILE A CA 1
ATOM 1736 C C . ILE A 1 221 ? -16.273 -5.807 14.145 1.00 96.44 221 ILE A C 1
ATOM 1738 O O . ILE A 1 221 ? -15.139 -5.446 14.457 1.00 96.44 221 ILE A O 1
ATOM 1742 N N . LEU A 1 222 ? -16.972 -5.247 13.154 1.00 97.50 222 LEU A N 1
ATOM 1743 C CA . LEU A 1 222 ? -16.576 -4.003 12.497 1.00 97.50 222 LEU A CA 1
ATOM 1744 C C . LEU A 1 222 ? -17.030 -2.815 13.363 1.00 97.50 222 LEU A C 1
ATOM 1746 O O . LEU A 1 222 ? -18.226 -2.512 13.443 1.00 97.50 222 LEU A O 1
ATOM 1750 N N . ILE A 1 223 ? -16.067 -2.194 14.048 1.00 96.88 223 ILE A N 1
ATOM 1751 C CA . ILE A 1 223 ? -16.289 -1.139 15.051 1.00 96.88 223 ILE A CA 1
ATOM 1752 C C . ILE A 1 223 ? -16.592 0.196 14.379 1.00 96.88 223 ILE A C 1
ATOM 1754 O O . ILE A 1 223 ? -17.615 0.828 14.645 1.00 96.88 223 ILE A O 1
ATOM 1758 N N . ASP A 1 224 ? -15.686 0.615 13.508 1.00 97.06 224 ASP A N 1
ATOM 1759 C CA . ASP A 1 224 ? -15.775 1.807 12.686 1.00 97.06 224 ASP A CA 1
ATOM 1760 C C . ASP A 1 224 ? -14.970 1.586 11.406 1.00 97.06 224 ASP A C 1
ATOM 1762 O O . ASP A 1 224 ? -14.147 0.671 11.327 1.00 97.06 224 ASP A O 1
ATOM 1766 N N . THR A 1 225 ? -15.246 2.392 10.387 1.00 97.38 225 THR A N 1
ATOM 1767 C CA . THR A 1 225 ? -14.457 2.401 9.158 1.00 97.38 225 THR A CA 1
ATOM 1768 C C . THR A 1 225 ? -14.509 3.755 8.483 1.00 97.38 225 THR A C 1
ATOM 1770 O O . THR A 1 225 ? -15.491 4.487 8.614 1.00 97.38 225 THR A O 1
ATOM 1773 N N . LYS A 1 226 ? -13.469 4.048 7.714 1.00 96.88 226 LYS A N 1
ATOM 1774 C CA . LYS A 1 226 ? -13.418 5.156 6.772 1.00 96.88 226 LYS A CA 1
ATOM 1775 C C . LYS A 1 226 ? -13.641 4.648 5.347 1.00 96.88 226 LYS A C 1
ATOM 1777 O O . LYS A 1 226 ? -13.011 3.669 4.957 1.00 96.88 226 LYS A O 1
ATOM 1782 N N . TYR A 1 227 ? -14.468 5.347 4.572 1.00 98.00 227 TYR A N 1
ATOM 1783 C CA . TYR A 1 227 ? -14.548 5.189 3.118 1.00 98.00 227 TYR A CA 1
ATOM 1784 C C . TYR A 1 227 ? -14.098 6.448 2.382 1.00 98.00 227 TYR A C 1
ATOM 1786 O O . TYR A 1 227 ? -14.163 7.556 2.916 1.00 98.00 227 TYR A O 1
ATOM 1794 N N . GLU A 1 228 ? -13.709 6.272 1.124 1.00 97.38 228 GLU A N 1
ATOM 1795 C CA . GLU A 1 228 ? -13.515 7.353 0.165 1.00 97.38 228 GLU A CA 1
ATOM 1796 C C . GLU A 1 228 ? -14.322 7.060 -1.097 1.00 97.38 228 GLU A C 1
ATOM 1798 O O . GLU A 1 228 ? -14.504 5.902 -1.487 1.00 97.38 228 GLU A O 1
ATOM 1803 N N . PHE A 1 229 ? -14.805 8.119 -1.742 1.00 98.06 229 PHE A N 1
ATOM 1804 C CA . PHE A 1 229 ? -15.594 8.009 -2.961 1.00 98.06 229 PHE A CA 1
ATOM 1805 C C . PHE A 1 229 ? -15.035 8.893 -4.068 1.00 98.06 229 PHE A C 1
ATOM 1807 O O . PHE A 1 229 ? -14.427 9.938 -3.824 1.00 98.06 229 PHE A O 1
ATOM 1814 N N . GLY A 1 230 ? -15.294 8.476 -5.300 1.00 97.69 230 GLY A N 1
ATOM 1815 C CA . GLY A 1 230 ? -14.994 9.250 -6.491 1.00 97.69 230 GLY A CA 1
ATOM 1816 C C . GLY A 1 230 ? -16.109 9.151 -7.520 1.00 97.69 230 GLY A C 1
ATOM 1817 O O . GLY A 1 230 ? -16.960 8.266 -7.448 1.00 97.69 230 GLY A O 1
ATOM 1818 N N . LEU A 1 231 ? -16.092 10.085 -8.463 1.00 98.00 231 LEU A N 1
ATOM 1819 C CA . LEU A 1 231 ? -16.977 1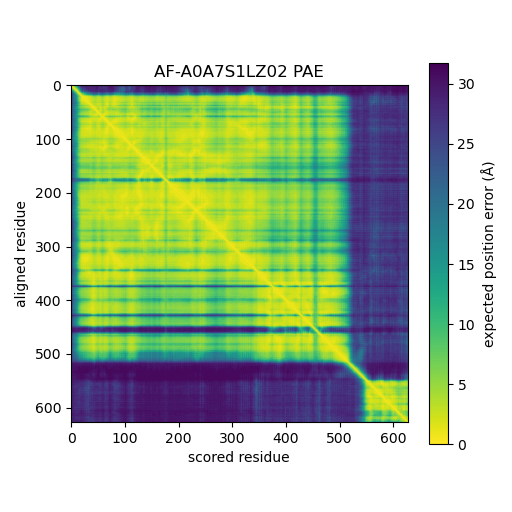0.098 -9.620 1.00 98.00 231 LEU A CA 1
ATOM 1820 C C . LEU A 1 231 ? -16.222 9.620 -10.856 1.00 98.00 231 LEU A C 1
ATOM 1822 O O . LEU A 1 231 ? -15.077 10.035 -11.075 1.00 98.00 231 LEU A O 1
ATOM 1826 N N . ASP A 1 232 ? -16.872 8.785 -11.659 1.00 95.88 232 ASP A N 1
ATOM 1827 C CA . ASP A 1 232 ? -16.388 8.444 -12.994 1.00 95.88 232 ASP A CA 1
ATOM 1828 C C . ASP A 1 232 ? -16.661 9.579 -14.005 1.00 95.88 232 ASP A C 1
ATOM 1830 O O . ASP A 1 232 ? -17.178 10.648 -13.662 1.00 95.88 232 ASP A O 1
ATOM 1834 N N . GLU A 1 233 ? -16.306 9.356 -15.272 1.00 94.44 233 GLU A N 1
ATOM 1835 C CA . GLU A 1 233 ? -16.521 10.318 -16.364 1.00 94.44 233 GLU A CA 1
ATOM 1836 C C . GLU A 1 233 ? -18.001 10.657 -16.624 1.00 94.44 233 GLU A C 1
ATOM 1838 O O . GLU A 1 233 ? -18.297 11.720 -17.167 1.00 94.44 233 GLU A O 1
ATOM 1843 N N . ASN A 1 234 ? -18.927 9.795 -16.191 1.00 95.50 234 ASN A N 1
ATOM 1844 C CA . ASN A 1 234 ? -20.373 9.971 -16.328 1.00 95.50 234 ASN A CA 1
ATOM 1845 C C . ASN A 1 234 ? -21.018 10.551 -15.056 1.00 95.50 234 ASN A C 1
ATOM 1847 O O . ASN A 1 234 ? -22.239 10.695 -14.996 1.00 95.50 234 ASN A O 1
ATOM 1851 N N . GLY A 1 235 ? -20.223 10.875 -14.030 1.00 95.44 235 GLY A N 1
ATOM 1852 C CA . GLY A 1 235 ? -20.721 11.365 -12.746 1.00 95.44 235 GLY A CA 1
ATOM 1853 C C . GLY A 1 235 ? -21.318 10.274 -11.850 1.00 95.44 235 GLY A C 1
ATOM 1854 O O . GLY A 1 235 ? -22.049 10.596 -10.914 1.00 95.44 235 GLY A O 1
ATOM 1855 N N . VAL A 1 236 ? -21.029 8.995 -12.109 1.00 96.88 236 VAL A N 1
ATOM 1856 C CA . VAL A 1 236 ? -21.478 7.876 -11.271 1.00 96.88 236 VAL A CA 1
ATOM 1857 C C . VAL A 1 236 ? -20.571 7.753 -10.052 1.00 96.88 236 VAL A C 1
ATOM 1859 O O . VAL A 1 236 ? -19.346 7.757 -10.162 1.00 96.88 236 VAL A O 1
ATOM 1862 N N . LEU A 1 237 ? -21.182 7.623 -8.873 1.00 98.19 237 LEU A N 1
ATOM 1863 C CA . LEU A 1 237 ? -20.482 7.457 -7.603 1.00 98.19 237 LEU A CA 1
ATOM 1864 C C . LEU A 1 237 ? -19.904 6.044 -7.459 1.00 98.19 237 LEU A C 1
ATOM 1866 O O . LEU A 1 237 ? -20.632 5.057 -7.554 1.00 98.19 237 LEU A O 1
ATOM 1870 N N . HIS A 1 238 ? -18.609 5.958 -7.168 1.00 98.25 238 HIS A N 1
ATOM 1871 C CA . HIS A 1 238 ? -17.889 4.718 -6.891 1.00 98.25 238 HIS A CA 1
ATOM 1872 C C . HIS A 1 238 ? -17.190 4.793 -5.535 1.00 98.25 238 HIS A C 1
ATOM 1874 O O . HIS A 1 238 ? -16.678 5.847 -5.152 1.00 98.25 238 HIS A O 1
ATOM 1880 N N . VAL A 1 239 ? -17.095 3.657 -4.837 1.00 97.56 239 VAL A N 1
ATOM 1881 C CA . VAL A 1 239 ? -16.138 3.512 -3.730 1.00 97.56 239 VAL A CA 1
ATOM 1882 C C . VAL A 1 239 ? -14.730 3.326 -4.296 1.00 97.56 239 VAL A C 1
ATOM 1884 O O . VAL A 1 239 ? -14.519 2.568 -5.250 1.00 97.56 239 VAL A O 1
ATOM 1887 N N . ILE A 1 240 ? -13.774 4.056 -3.733 1.00 95.75 240 ILE A N 1
ATOM 1888 C CA . ILE A 1 240 ? -12.365 4.062 -4.147 1.00 95.75 240 ILE A CA 1
ATOM 1889 C C . ILE A 1 240 ? -11.463 3.717 -2.954 1.00 95.75 240 ILE A C 1
ATOM 1891 O O . ILE A 1 240 ? -11.963 3.368 -1.887 1.00 95.75 240 ILE A O 1
ATOM 1895 N N . ASP A 1 241 ? -10.143 3.821 -3.140 1.00 93.44 241 ASP A N 1
ATOM 1896 C CA . ASP A 1 241 ? -9.125 3.527 -2.121 1.00 93.44 241 ASP A CA 1
ATOM 1897 C C . ASP A 1 241 ? -9.217 2.075 -1.621 1.00 93.44 241 ASP A C 1
ATOM 1899 O O . ASP A 1 241 ? -8.897 1.150 -2.375 1.00 93.44 241 ASP A O 1
ATOM 1903 N N . GLU A 1 242 ? -9.677 1.863 -0.387 1.00 93.44 242 GLU A N 1
ATOM 1904 C CA . GLU A 1 242 ? -9.830 0.553 0.236 1.00 93.44 242 GLU A CA 1
ATOM 1905 C C . GLU A 1 242 ? -11.137 0.425 1.030 1.00 93.44 242 GLU A C 1
ATOM 1907 O O . GLU A 1 242 ? -11.717 1.411 1.485 1.00 93.44 242 GLU A O 1
ATOM 1912 N N . VAL A 1 243 ? -11.614 -0.811 1.204 1.00 96.06 243 VAL A N 1
ATOM 1913 C CA . VAL A 1 243 ? -12.882 -1.098 1.892 1.00 96.06 243 VAL A CA 1
ATOM 1914 C C . VAL A 1 243 ? -12.661 -2.085 3.033 1.00 96.06 243 VAL A C 1
ATOM 1916 O O . VAL A 1 243 ? -12.268 -3.230 2.813 1.00 96.06 243 VAL A O 1
ATOM 1919 N N . ASN A 1 244 ? -13.003 -1.670 4.251 1.00 96.56 244 ASN A N 1
ATOM 1920 C CA . ASN A 1 244 ? -13.053 -2.505 5.455 1.00 96.56 244 ASN A CA 1
ATOM 1921 C C . ASN A 1 244 ? -11.738 -3.252 5.781 1.00 96.56 244 ASN A C 1
ATOM 1923 O O . ASN A 1 244 ? -11.756 -4.433 6.141 1.00 96.56 244 ASN A O 1
ATOM 1927 N N . THR A 1 245 ? -10.592 -2.592 5.607 1.00 96.81 245 THR A N 1
ATOM 1928 C CA . THR A 1 245 ? -9.262 -3.165 5.875 1.00 96.81 245 THR A CA 1
ATOM 1929 C C . THR A 1 245 ? -8.782 -2.829 7.297 1.00 96.81 245 THR A C 1
ATOM 1931 O O . THR A 1 245 ? -9.262 -1.872 7.900 1.00 96.81 245 THR A O 1
ATOM 1934 N N . PRO A 1 246 ? -7.783 -3.544 7.849 1.00 95.25 246 PRO A N 1
ATOM 1935 C CA . PRO A 1 246 ? -7.148 -3.184 9.125 1.00 95.25 246 PRO A CA 1
ATOM 1936 C C . PRO A 1 246 ? -6.511 -1.781 9.195 1.00 95.25 246 PRO A C 1
ATOM 1938 O O . PRO A 1 246 ? -6.160 -1.335 10.288 1.00 95.25 246 PRO A O 1
ATOM 1941 N N . ASP A 1 247 ? -6.320 -1.086 8.069 1.00 94.38 247 ASP A N 1
ATOM 1942 C CA . ASP A 1 247 ? -5.813 0.295 8.051 1.00 94.38 247 ASP A CA 1
ATOM 1943 C C . ASP A 1 247 ? -6.947 1.332 8.049 1.00 94.38 247 ASP A C 1
ATOM 1945 O O . ASP A 1 247 ? -6.790 2.397 8.661 1.00 94.38 247 ASP A O 1
ATOM 1949 N N . SER A 1 248 ? -8.074 1.004 7.407 1.00 94.50 248 SER A N 1
ATOM 1950 C CA . SER A 1 248 ? -9.265 1.857 7.276 1.00 94.50 248 SER A CA 1
ATOM 1951 C C . SER A 1 248 ? -10.323 1.616 8.355 1.00 94.50 248 SER A C 1
ATOM 1953 O O . SER A 1 248 ? -11.199 2.463 8.535 1.00 94.50 248 SER A O 1
ATOM 1955 N N . SER A 1 249 ? -10.244 0.507 9.095 1.00 96.25 249 SER A N 1
ATOM 1956 C CA . SER A 1 249 ? -11.254 0.082 10.070 1.00 96.25 249 SER A CA 1
ATOM 1957 C C . SER A 1 249 ? -10.668 -0.385 11.392 1.00 96.25 249 SER A C 1
ATOM 1959 O O . SER A 1 249 ? -9.556 -0.908 11.434 1.00 96.25 249 SER A O 1
ATOM 1961 N N . ARG A 1 250 ? -11.470 -0.303 12.461 1.00 95.69 250 ARG A N 1
ATOM 1962 C CA . ARG A 1 250 ? -11.222 -1.027 13.717 1.00 95.69 250 ARG A CA 1
ATOM 1963 C C . ARG A 1 250 ? -11.990 -2.341 13.770 1.00 95.69 250 ARG A C 1
ATOM 1965 O O . ARG A 1 250 ? -13.169 -2.400 13.410 1.00 95.69 250 ARG A O 1
ATOM 1972 N N . LEU A 1 251 ? -11.320 -3.382 14.258 1.00 95.44 251 LEU A N 1
ATOM 1973 C CA . LEU A 1 251 ? -11.822 -4.754 14.278 1.00 95.44 251 LEU A CA 1
ATOM 1974 C C . LEU A 1 251 ? -11.578 -5.394 15.641 1.00 95.44 251 LEU A C 1
ATOM 1976 O O . LEU A 1 251 ? -10.452 -5.384 16.134 1.00 95.44 251 LEU A O 1
ATOM 1980 N N . CYS A 1 252 ? -12.611 -6.001 16.218 1.00 94.12 252 CYS A N 1
ATOM 1981 C CA . CYS A 1 252 ? -12.525 -6.764 17.465 1.00 94.12 252 CYS A CA 1
ATOM 1982 C C . CYS A 1 252 ? -13.118 -8.163 17.271 1.00 94.12 252 CYS A C 1
ATOM 1984 O O . CYS A 1 252 ? -13.915 -8.382 16.361 1.00 94.12 252 CYS A O 1
ATOM 1986 N N . ASP A 1 253 ? -12.705 -9.117 18.095 1.00 94.31 253 ASP A N 1
ATOM 1987 C CA . ASP A 1 253 ? -13.291 -10.454 18.116 1.00 94.31 253 ASP A CA 1
ATOM 1988 C C . ASP A 1 253 ? -14.689 -10.408 18.762 1.00 94.31 253 ASP A C 1
ATOM 1990 O O . ASP A 1 253 ? -14.908 -9.678 19.733 1.00 94.31 253 ASP A O 1
ATOM 1994 N N . VAL A 1 2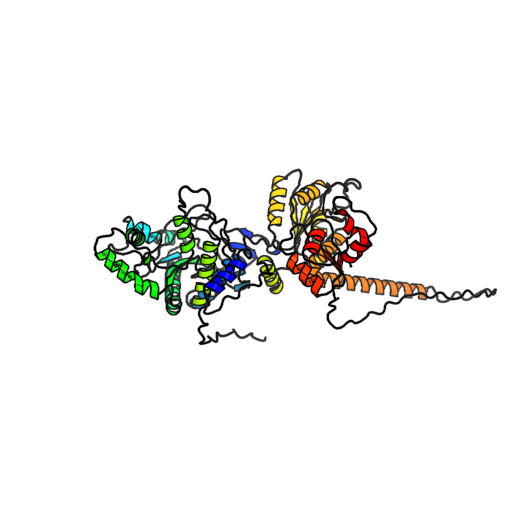54 ? -15.649 -11.150 18.199 1.00 95.19 254 VAL A N 1
ATOM 1995 C CA . VAL A 1 254 ? -17.021 -11.197 18.733 1.00 95.19 254 VAL A CA 1
ATOM 1996 C C . VAL A 1 254 ? -17.035 -11.779 20.143 1.00 95.19 254 VAL A C 1
ATOM 1998 O O . VAL A 1 254 ? -17.622 -11.163 21.033 1.00 95.19 254 VAL A O 1
ATOM 2001 N N . ASP A 1 255 ? -16.354 -12.905 20.357 1.00 94.00 255 ASP A N 1
ATOM 2002 C CA . ASP A 1 255 ? -16.356 -13.613 21.639 1.00 94.00 255 ASP A CA 1
ATOM 2003 C C . ASP A 1 255 ? -15.687 -12.752 22.712 1.00 94.00 255 ASP A C 1
ATOM 2005 O O . ASP A 1 255 ? -16.123 -12.695 23.863 1.00 94.00 255 ASP A O 1
ATOM 2009 N N . GLU A 1 256 ? -14.645 -12.017 22.327 1.00 93.44 256 GLU A N 1
ATOM 2010 C CA . GLU A 1 256 ? -13.946 -11.120 23.236 1.00 93.44 256 GLU A CA 1
ATOM 2011 C C . GLU A 1 256 ? -14.804 -9.935 23.681 1.00 93.44 256 GLU A C 1
ATOM 2013 O O . GLU A 1 256 ? -14.834 -9.610 24.873 1.00 93.44 256 GLU A O 1
ATOM 2018 N N . TRP A 1 257 ? -15.521 -9.302 22.751 1.00 95.19 257 TRP A N 1
ATOM 2019 C CA . TRP A 1 257 ? -16.434 -8.216 23.092 1.00 95.19 257 TRP A CA 1
ATOM 2020 C C . TRP A 1 257 ? -17.591 -8.721 23.962 1.00 95.19 257 TRP A C 1
ATOM 2022 O O . TRP A 1 257 ? -17.870 -8.126 25.005 1.00 95.19 257 TRP A O 1
ATOM 2032 N N . GLU A 1 258 ? -18.216 -9.843 23.588 1.00 95.19 258 GLU A N 1
ATOM 2033 C CA . GLU A 1 258 ? -19.349 -10.431 24.316 1.00 95.19 258 GLU A CA 1
ATOM 2034 C C . GLU A 1 258 ? -18.952 -10.894 25.729 1.00 95.19 258 GLU A C 1
ATOM 2036 O O . GLU A 1 258 ? -19.732 -10.739 26.669 1.00 95.19 258 GLU A O 1
ATOM 2041 N N . ALA A 1 259 ? -17.717 -11.369 25.924 1.00 95.81 259 ALA A N 1
ATOM 2042 C CA . ALA A 1 259 ? -17.219 -11.780 27.235 1.00 95.81 259 ALA A CA 1
ATOM 2043 C C . ALA A 1 259 ? -16.763 -10.613 28.131 1.00 95.81 259 ALA A C 1
ATOM 2045 O O . ALA A 1 259 ? -16.903 -10.691 29.359 1.00 95.81 259 ALA A O 1
ATOM 2046 N N . LYS A 1 260 ? -16.167 -9.553 27.561 1.00 96.50 260 LYS A N 1
ATOM 2047 C CA . LYS A 1 260 ? -15.541 -8.461 28.335 1.00 96.50 260 LYS A CA 1
ATOM 2048 C C . LYS A 1 260 ? -16.447 -7.250 28.533 1.00 96.50 260 LYS A C 1
ATOM 2050 O O . LYS A 1 260 ? -16.405 -6.659 29.611 1.00 96.50 260 LYS A O 1
ATOM 2055 N N . TYR A 1 261 ? -17.277 -6.882 27.556 1.00 96.44 261 TYR A N 1
ATOM 2056 C CA . TYR A 1 261 ? -18.117 -5.683 27.657 1.00 96.44 261 TYR A CA 1
ATOM 2057 C C . TYR A 1 261 ? -19.084 -5.714 28.857 1.00 96.44 261 TYR A C 1
ATOM 2059 O O . TYR A 1 261 ? -19.107 -4.736 29.607 1.00 96.44 261 TYR A O 1
ATOM 2067 N N . PRO A 1 262 ? -19.817 -6.815 29.138 1.00 97.38 262 PRO A N 1
ATOM 2068 C CA . PRO A 1 262 ? -20.700 -6.866 30.306 1.00 97.38 262 PRO A CA 1
ATOM 2069 C C . PRO A 1 262 ? -19.948 -6.699 31.632 1.00 97.38 262 PRO A C 1
ATOM 2071 O O . PRO A 1 262 ? -20.462 -6.081 32.561 1.00 97.38 262 PRO A O 1
ATOM 2074 N N . LYS A 1 263 ? -18.708 -7.202 31.712 1.00 97.25 263 LYS A N 1
ATOM 2075 C CA . LYS A 1 263 ? -17.843 -7.035 32.889 1.00 97.25 263 LYS A CA 1
ATOM 2076 C C . LYS A 1 263 ? -17.405 -5.584 33.046 1.00 97.25 263 LYS A C 1
ATOM 2078 O O . LYS A 1 263 ? -17.495 -5.048 34.141 1.00 97.25 263 LYS A O 1
ATOM 2083 N N . VAL A 1 264 ? -17.007 -4.930 31.952 1.00 96.81 264 VAL A N 1
ATOM 2084 C CA . VAL A 1 264 ? -16.707 -3.489 31.943 1.00 96.81 264 VAL A CA 1
ATOM 2085 C C . VAL A 1 264 ? -17.910 -2.686 32.438 1.00 96.81 264 VAL A C 1
ATOM 2087 O O . VAL A 1 264 ? -17.757 -1.846 33.319 1.00 96.81 264 VAL A O 1
ATOM 2090 N N . ALA A 1 265 ? -19.111 -2.970 31.928 1.00 96.88 265 ALA A N 1
ATOM 2091 C CA . ALA A 1 265 ? -20.327 -2.282 32.351 1.00 96.88 265 ALA A CA 1
ATOM 2092 C C . ALA A 1 265 ? -20.630 -2.489 33.846 1.00 96.88 265 ALA A C 1
ATOM 2094 O O . ALA A 1 265 ? -20.945 -1.525 34.543 1.00 96.88 265 ALA A O 1
ATOM 2095 N N . ALA A 1 266 ? -20.483 -3.717 34.352 1.00 97.44 266 ALA A N 1
ATOM 2096 C CA . ALA A 1 266 ? -20.689 -4.026 35.765 1.00 97.44 266 ALA A CA 1
ATOM 2097 C C . ALA A 1 266 ? -19.681 -3.305 36.678 1.00 97.44 266 ALA A C 1
ATOM 2099 O O . ALA A 1 266 ? -20.073 -2.746 37.697 1.00 97.44 266 ALA A O 1
ATOM 2100 N N . GLU A 1 267 ? -18.403 -3.268 36.298 1.00 97.31 267 GLU A N 1
ATOM 2101 C CA . GLU A 1 267 ? -17.351 -2.567 37.047 1.00 97.31 267 GLU A CA 1
ATOM 2102 C C . GLU A 1 267 ? -17.580 -1.053 37.063 1.00 97.31 267 GLU A C 1
ATOM 2104 O O . GLU A 1 267 ? -17.478 -0.422 38.114 1.00 97.31 267 GLU A O 1
ATOM 2109 N N . MET A 1 268 ? -17.960 -0.460 35.929 1.00 97.00 268 MET A N 1
ATOM 2110 C CA . MET A 1 268 ? -18.295 0.965 35.862 1.00 97.00 268 MET A CA 1
ATOM 2111 C C . MET A 1 268 ? -19.524 1.311 36.712 1.00 97.00 268 MET A C 1
ATOM 2113 O O . MET A 1 268 ? -19.554 2.369 37.340 1.00 97.00 268 MET A O 1
ATOM 2117 N N . ALA A 1 269 ? -20.508 0.410 36.800 1.00 96.50 269 ALA A N 1
ATOM 2118 C CA . ALA A 1 269 ? -21.703 0.599 37.623 1.00 96.50 269 ALA A CA 1
ATOM 2119 C C . ALA A 1 269 ? -21.414 0.647 39.136 1.00 96.50 269 ALA A C 1
ATOM 2121 O O . ALA A 1 269 ? -22.238 1.155 39.893 1.00 96.50 269 ALA A O 1
ATOM 2122 N N . THR A 1 270 ? -20.246 0.174 39.592 1.00 96.19 270 THR A N 1
ATOM 2123 C CA . THR A 1 270 ? -19.831 0.293 41.003 1.00 96.19 270 THR A CA 1
ATOM 2124 C C . THR A 1 270 ? -19.511 1.733 41.413 1.00 96.19 270 THR A C 1
ATOM 2126 O O . THR A 1 270 ? -19.464 2.036 42.603 1.00 96.19 270 THR A O 1
ATOM 2129 N N . GLY A 1 271 ? -19.247 2.619 40.443 1.00 94.12 271 GLY A N 1
ATOM 2130 C CA . GLY A 1 271 ? -18.796 3.989 40.687 1.00 94.12 271 GLY A CA 1
ATOM 2131 C C . GLY A 1 271 ? -17.341 4.109 41.156 1.00 94.12 271 GLY A C 1
ATOM 2132 O O . GLY A 1 271 ? -16.886 5.221 41.416 1.00 94.12 271 GLY A O 1
ATOM 2133 N N . GLN A 1 272 ? -16.590 3.003 41.245 1.00 95.62 272 GLN A N 1
ATOM 2134 C CA . GLN A 1 272 ? -15.181 3.017 41.660 1.00 95.62 272 GLN A CA 1
ATOM 2135 C C . GLN A 1 272 ? -14.268 3.716 40.638 1.00 95.62 272 GLN A C 1
ATOM 2137 O O . GLN A 1 272 ? -13.258 4.314 41.013 1.00 95.62 272 GLN A O 1
ATOM 2142 N N . TYR A 1 273 ? -14.614 3.647 39.351 1.00 96.38 273 TYR A N 1
ATOM 2143 C CA . TYR A 1 273 ? -13.825 4.198 38.251 1.00 96.38 273 TYR A CA 1
ATOM 2144 C C . TYR A 1 273 ? -14.591 5.314 37.545 1.00 96.38 273 TYR A C 1
ATOM 2146 O O . TYR A 1 273 ? -15.772 5.168 37.237 1.00 96.38 273 TYR A O 1
ATOM 2154 N N . LYS A 1 274 ? -13.908 6.426 37.251 1.00 94.25 274 LYS A N 1
ATOM 2155 C CA . LYS A 1 274 ? -14.514 7.572 36.556 1.00 94.25 274 LYS A CA 1
ATOM 2156 C C . LYS A 1 274 ? -14.704 7.302 35.064 1.00 94.25 274 LYS A C 1
ATOM 2158 O O . LYS A 1 274 ? -15.713 7.700 34.491 1.00 94.25 274 LYS A O 1
ATOM 2163 N N . THR A 1 275 ? -13.731 6.651 34.431 1.00 96.12 275 THR A N 1
ATOM 2164 C CA . THR A 1 275 ? -13.754 6.332 33.000 1.00 96.12 275 THR A CA 1
ATOM 2165 C C . THR A 1 275 ? -13.371 4.875 32.760 1.00 96.12 275 THR A C 1
ATOM 2167 O O . THR A 1 275 ? -12.666 4.264 33.566 1.00 96.12 275 THR A O 1
ATOM 2170 N N . VAL A 1 276 ? -13.782 4.320 31.616 1.00 95.62 276 VAL A N 1
ATOM 2171 C CA . VAL A 1 276 ? -13.358 2.969 31.218 1.00 95.62 276 VAL A CA 1
ATOM 2172 C C . VAL A 1 276 ? -11.846 2.937 30.978 1.00 95.62 276 VAL A C 1
ATOM 2174 O O . VAL A 1 276 ? -11.203 1.929 31.252 1.00 95.62 276 VAL A O 1
ATOM 2177 N N . SER A 1 277 ? -11.248 4.043 30.528 1.00 93.75 277 SER A N 1
ATOM 2178 C CA . SER A 1 277 ? -9.788 4.181 30.461 1.00 93.75 277 SER A CA 1
ATOM 2179 C C . SER A 1 277 ? -9.103 3.991 31.822 1.00 93.75 277 SER A C 1
ATOM 2181 O O . SER A 1 277 ? -8.071 3.324 31.887 1.00 93.75 277 SER A O 1
ATOM 2183 N N . ASP A 1 278 ? -9.669 4.524 32.910 1.00 94.88 278 ASP A N 1
ATOM 2184 C CA . ASP A 1 278 ? -9.135 4.323 34.266 1.00 94.88 278 ASP A CA 1
ATOM 2185 C C . ASP A 1 278 ? -9.310 2.872 34.727 1.00 94.88 278 ASP A C 1
ATOM 2187 O O . ASP A 1 278 ? -8.386 2.284 35.291 1.00 94.88 278 ASP A O 1
ATOM 2191 N N . LEU A 1 279 ? -10.462 2.266 34.414 1.00 96.25 279 LEU A N 1
ATOM 2192 C CA . LEU A 1 279 ? -10.714 0.848 34.663 1.00 96.25 279 LEU A CA 1
ATOM 2193 C C . LEU A 1 279 ? -9.693 -0.039 33.942 1.00 96.25 279 LEU A C 1
ATOM 2195 O O . LEU A 1 279 ? -9.127 -0.925 34.566 1.00 96.25 279 LEU A O 1
ATOM 2199 N N . ILE A 1 280 ? -9.414 0.201 32.658 1.00 94.31 280 ILE A N 1
ATOM 2200 C CA . ILE A 1 280 ? -8.452 -0.602 31.883 1.00 94.31 280 ILE A CA 1
ATOM 2201 C C . ILE A 1 280 ? -7.032 -0.465 32.441 1.00 94.31 280 ILE A C 1
ATOM 2203 O O . ILE A 1 280 ? -6.288 -1.440 32.444 1.00 94.31 280 ILE A O 1
ATOM 2207 N N . LYS A 1 281 ? -6.645 0.716 32.940 1.00 92.62 281 LYS A N 1
ATOM 2208 C CA . LYS A 1 281 ? -5.347 0.886 33.613 1.00 92.62 281 LYS A CA 1
ATOM 2209 C C . LYS A 1 281 ? -5.253 0.045 34.887 1.00 92.62 281 LYS A C 1
ATOM 2211 O O . LYS A 1 281 ? -4.191 -0.496 35.172 1.00 92.62 281 LYS A O 1
ATOM 2216 N N . ALA A 1 282 ? -6.347 -0.061 35.641 1.00 95.38 282 ALA A N 1
ATOM 2217 C CA . ALA A 1 282 ? -6.403 -0.858 36.864 1.00 95.38 282 ALA A CA 1
ATOM 2218 C C . ALA A 1 282 ? -6.590 -2.365 36.606 1.00 95.38 282 ALA A C 1
ATOM 2220 O O . ALA A 1 282 ? -6.091 -3.177 37.380 1.00 95.38 282 ALA A O 1
ATOM 2221 N N . LYS A 1 283 ? -7.301 -2.727 35.532 1.00 95.56 283 LYS A N 1
ATOM 2222 C CA . LYS A 1 283 ? -7.643 -4.097 35.119 1.00 95.56 283 LYS A CA 1
ATOM 2223 C C . LYS A 1 283 ? -7.320 -4.310 33.630 1.00 95.56 283 LYS A C 1
ATOM 2225 O O . LYS A 1 283 ? -8.236 -4.338 32.795 1.00 95.56 283 LYS A O 1
ATOM 2230 N N . PRO A 1 284 ? -6.029 -4.427 33.255 1.00 92.56 284 PRO A N 1
ATOM 2231 C CA . PRO A 1 284 ? -5.605 -4.536 31.856 1.00 92.56 284 PRO A CA 1
ATOM 2232 C C . PRO A 1 284 ? -6.213 -5.726 31.105 1.00 92.56 284 PRO A C 1
ATOM 2234 O O . PRO A 1 284 ? -6.381 -5.668 29.888 1.00 92.56 284 PRO A O 1
ATOM 2237 N N . GLU A 1 285 ? -6.603 -6.790 31.807 1.00 93.69 285 GLU A N 1
ATOM 2238 C CA . GLU A 1 285 ? -7.274 -7.966 31.252 1.00 93.69 285 GLU A CA 1
ATOM 2239 C C . GLU A 1 285 ? -8.643 -7.655 30.621 1.00 93.69 285 GLU A C 1
ATOM 2241 O O . GLU A 1 285 ? -9.105 -8.396 29.746 1.00 93.69 285 GLU A O 1
ATOM 2246 N N . LEU A 1 286 ? -9.278 -6.5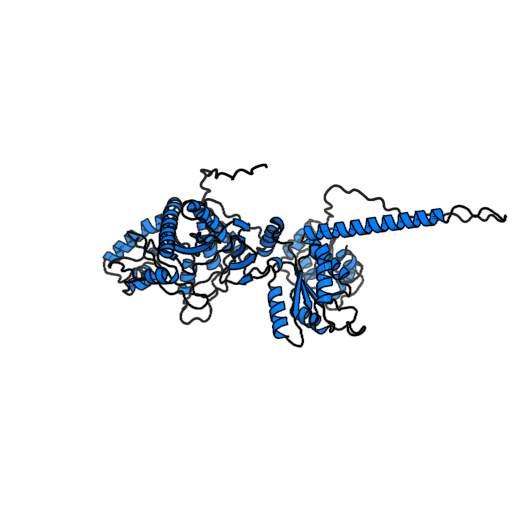42 31.013 1.00 93.31 286 LEU A N 1
ATOM 2247 C CA . LEU A 1 286 ? -10.528 -6.055 30.423 1.00 93.31 286 LEU A CA 1
ATOM 2248 C C . LEU A 1 286 ? -10.310 -5.258 29.129 1.00 93.31 286 LEU A C 1
ATOM 2250 O O . LEU A 1 286 ? -11.282 -4.976 28.423 1.00 93.31 286 LEU A O 1
ATOM 2254 N N . LYS A 1 287 ? -9.060 -4.930 28.767 1.00 90.12 287 LYS A N 1
ATOM 2255 C CA . LYS A 1 287 ? -8.749 -4.347 27.457 1.00 90.12 287 LYS A CA 1
ATOM 2256 C C . LYS A 1 287 ? -9.157 -5.342 26.372 1.00 90.12 287 LYS A C 1
ATOM 2258 O O . LYS A 1 287 ? -8.729 -6.498 26.380 1.00 90.12 287 LYS A O 1
ATOM 2263 N N . MET A 1 288 ? -9.998 -4.898 25.445 1.00 89.88 288 MET A N 1
ATOM 2264 C CA . MET A 1 288 ? -10.384 -5.702 24.289 1.00 89.88 288 MET A CA 1
ATOM 2265 C C . MET A 1 288 ? -9.241 -5.737 23.275 1.00 89.88 288 MET A C 1
ATOM 2267 O O . MET A 1 288 ? -8.687 -4.694 22.916 1.00 89.88 288 MET A O 1
ATOM 2271 N N . LYS A 1 289 ? -8.895 -6.932 22.801 1.00 84.94 289 LYS A N 1
ATOM 2272 C CA . LYS A 1 289 ? -7.989 -7.136 21.679 1.00 84.94 289 LYS A CA 1
ATOM 2273 C C . LYS A 1 289 ? -8.639 -6.582 20.426 1.00 84.94 289 LYS A C 1
ATOM 2275 O O . LYS A 1 289 ? -9.818 -6.784 20.135 1.00 84.94 289 LYS A O 1
ATOM 2280 N N . GLU A 1 290 ? -7.814 -5.884 19.677 1.00 84.50 290 GLU A N 1
ATOM 2281 C CA . GLU A 1 290 ? -8.192 -5.172 18.476 1.00 84.50 290 GLU A CA 1
ATOM 2282 C C . GLU A 1 290 ? -7.141 -5.503 17.400 1.00 84.50 290 GLU A C 1
ATOM 2284 O O . GLU A 1 290 ? -5.960 -5.684 17.718 1.00 84.50 290 GLU A O 1
ATOM 2289 N N . PHE A 1 291 ? -7.559 -5.686 16.147 1.00 88.75 291 PHE A N 1
ATOM 2290 C CA . PHE A 1 291 ? -6.702 -6.234 15.086 1.00 88.75 291 PHE A CA 1
ATOM 2291 C C . PHE A 1 291 ? -6.255 -5.226 14.016 1.00 88.75 291 PHE A C 1
ATOM 2293 O O . PHE A 1 291 ? -5.602 -5.615 13.047 1.00 88.75 291 PHE A O 1
ATOM 2300 N N . SER A 1 292 ? -6.602 -3.953 14.155 1.00 91.50 292 SER A N 1
ATOM 2301 C CA . SER A 1 292 ? -6.246 -2.899 13.210 1.00 91.50 292 SER A CA 1
ATOM 2302 C C . SER A 1 292 ? -4.888 -2.278 13.520 1.00 91.50 292 SER A C 1
ATOM 2304 O O . SER A 1 292 ? -4.160 -2.642 14.450 1.00 91.50 292 SER A O 1
ATOM 2306 N N . LYS A 1 293 ? -4.574 -1.229 12.763 1.00 90.75 293 LYS A N 1
ATOM 2307 C CA . LYS A 1 293 ? -3.492 -0.283 13.040 1.00 90.75 293 LYS A CA 1
ATOM 2308 C C . LYS A 1 293 ? -3.552 0.362 14.438 1.00 90.75 293 LYS A C 1
ATOM 2310 O O . LYS A 1 293 ? -2.588 1.006 14.846 1.00 90.75 293 LYS A O 1
ATOM 2315 N N . GLN A 1 294 ? -4.642 0.219 15.202 1.00 91.50 294 GLN A N 1
ATOM 2316 C CA . GLN A 1 294 ? -4.678 0.641 16.608 1.00 91.50 294 GLN A CA 1
ATOM 2317 C C . GLN A 1 294 ? -3.619 -0.081 17.454 1.00 91.50 294 GLN A C 1
ATOM 2319 O O . GLN A 1 294 ? -3.051 0.556 18.332 1.00 91.50 294 GLN A O 1
ATOM 2324 N N . TYR A 1 295 ? -3.265 -1.332 17.140 1.00 93.62 295 TYR A N 1
ATOM 2325 C CA . TYR A 1 295 ? -2.175 -2.035 17.827 1.00 93.62 295 TYR A CA 1
ATOM 2326 C C . TYR A 1 295 ? -0.842 -1.265 17.770 1.00 93.62 295 TYR A C 1
ATOM 2328 O O . TYR A 1 295 ? -0.165 -1.123 18.782 1.00 93.62 295 TYR A O 1
ATOM 2336 N N . VAL A 1 296 ? -0.502 -0.700 16.605 1.00 94.38 296 VAL A N 1
ATOM 2337 C CA . VAL A 1 296 ? 0.710 0.118 16.430 1.00 94.38 296 VAL A CA 1
ATOM 2338 C C . VAL A 1 296 ? 0.627 1.408 17.245 1.00 94.38 296 VAL A C 1
ATOM 2340 O O . VAL A 1 296 ? 1.606 1.807 17.866 1.00 94.38 296 VAL A O 1
ATOM 2343 N N . ARG A 1 297 ? -0.546 2.053 17.277 1.00 93.00 297 ARG A N 1
ATOM 2344 C CA . ARG A 1 297 ? -0.765 3.263 18.085 1.00 93.00 297 ARG A CA 1
ATOM 2345 C C . ARG A 1 297 ? -0.565 2.983 19.571 1.00 93.00 297 ARG A C 1
ATOM 2347 O O . ARG A 1 297 ? 0.104 3.756 20.242 1.00 93.00 297 ARG A O 1
ATOM 2354 N N . ASP A 1 298 ? -1.128 1.883 20.055 1.00 90.88 298 ASP A N 1
ATOM 2355 C CA . ASP A 1 298 ? -1.013 1.470 21.450 1.00 90.88 298 ASP A CA 1
ATOM 2356 C C . ASP A 1 298 ? 0.444 1.146 21.807 1.00 90.88 298 ASP A C 1
ATOM 2358 O O . ASP A 1 298 ? 0.942 1.662 22.798 1.00 90.88 298 ASP A O 1
ATOM 2362 N N . ALA A 1 299 ? 1.158 0.398 20.956 1.00 93.56 299 ALA A N 1
ATOM 2363 C CA . ALA A 1 299 ? 2.570 0.078 21.173 1.00 93.56 299 ALA A CA 1
ATOM 2364 C C . ALA A 1 299 ? 3.452 1.334 21.276 1.00 93.56 299 ALA A C 1
ATOM 2366 O O . ALA A 1 299 ? 4.337 1.400 22.124 1.00 93.56 299 ALA A O 1
ATOM 2367 N N . LEU A 1 300 ? 3.190 2.355 20.452 1.00 94.75 300 LEU A N 1
ATOM 2368 C CA . LEU A 1 300 ? 3.892 3.637 20.544 1.00 94.75 300 LEU A CA 1
ATOM 2369 C C . LEU A 1 300 ? 3.613 4.342 21.879 1.00 94.75 300 LEU A C 1
ATOM 2371 O O . LEU A 1 300 ? 4.545 4.806 22.533 1.00 94.75 300 LEU A O 1
ATOM 2375 N N . LEU A 1 301 ? 2.347 4.407 22.303 1.00 91.56 301 LEU A N 1
ATOM 2376 C CA . LEU A 1 301 ? 1.974 5.032 23.576 1.00 91.56 301 LEU A CA 1
ATOM 2377 C C . LEU A 1 301 ? 2.579 4.291 24.778 1.00 91.56 301 LEU A C 1
ATOM 2379 O O . LEU A 1 301 ? 3.054 4.938 25.708 1.00 91.56 301 LEU A O 1
ATOM 2383 N N . ASP A 1 302 ? 2.623 2.958 24.737 1.00 90.88 302 ASP A N 1
ATOM 2384 C CA . ASP A 1 302 ? 3.225 2.123 25.784 1.00 90.88 302 ASP A CA 1
ATOM 2385 C C . ASP A 1 302 ? 4.749 2.344 25.894 1.00 90.88 302 ASP A C 1
ATOM 2387 O O . ASP A 1 302 ? 5.323 2.213 26.973 1.00 90.88 302 ASP A O 1
ATOM 2391 N N . MET A 1 303 ? 5.403 2.756 24.801 1.00 92.94 303 MET A N 1
ATOM 2392 C CA . MET A 1 303 ? 6.807 3.193 24.785 1.00 92.94 303 MET A CA 1
ATOM 2393 C C . MET A 1 303 ? 7.009 4.637 25.286 1.00 92.94 303 MET A C 1
ATOM 2395 O O . MET A 1 303 ? 8.140 5.121 25.308 1.00 92.94 303 MET A O 1
ATOM 2399 N N . GLY A 1 304 ? 5.939 5.343 25.665 1.00 92.12 304 GLY A N 1
ATOM 2400 C CA . GLY A 1 304 ? 5.990 6.744 26.088 1.00 92.12 304 GLY A CA 1
ATOM 2401 C C . GLY A 1 304 ? 6.069 7.747 24.933 1.00 92.12 304 GLY A C 1
ATOM 2402 O O . GLY A 1 304 ? 6.488 8.883 25.147 1.00 92.12 304 GLY A O 1
ATOM 2403 N N . PHE A 1 305 ? 5.693 7.352 23.711 1.00 93.06 305 PHE A N 1
ATOM 2404 C CA . PHE A 1 305 ? 5.635 8.269 22.573 1.00 93.06 305 PHE A CA 1
ATOM 2405 C C . PHE A 1 305 ? 4.546 9.328 22.773 1.00 93.06 305 PHE A C 1
ATOM 2407 O O . PHE A 1 305 ? 3.370 8.996 22.927 1.00 93.06 305 PHE A O 1
ATOM 2414 N N . ASP A 1 306 ? 4.930 10.601 22.696 1.00 92.00 306 ASP A N 1
ATOM 2415 C CA . ASP A 1 306 ? 3.998 11.724 22.673 1.00 92.00 306 ASP A CA 1
ATOM 2416 C C . ASP A 1 306 ? 3.916 12.316 21.254 1.00 92.00 306 ASP A C 1
ATOM 2418 O O . ASP A 1 306 ? 4.855 12.983 20.808 1.00 92.00 306 ASP A O 1
ATOM 2422 N N . PRO A 1 307 ? 2.801 12.111 20.528 1.00 87.31 307 PRO A N 1
ATOM 2423 C CA . PRO A 1 307 ? 2.657 12.597 19.160 1.00 87.31 307 PRO A CA 1
ATOM 2424 C C . PRO A 1 307 ? 2.618 14.127 19.045 1.00 87.31 307 PRO A C 1
ATOM 2426 O O . PRO A 1 307 ? 2.806 14.641 17.944 1.00 87.31 307 PRO A O 1
ATOM 2429 N N . VAL A 1 308 ? 2.360 14.849 20.144 1.00 87.25 308 VAL A N 1
ATOM 2430 C CA . VAL A 1 308 ? 2.277 16.318 20.155 1.00 87.25 308 VAL A CA 1
ATOM 2431 C C . VAL A 1 308 ? 3.665 16.951 20.168 1.00 87.25 308 VAL A C 1
ATOM 2433 O O . VAL A 1 308 ? 3.868 18.002 19.565 1.00 87.25 308 VAL A O 1
ATOM 2436 N N . THR A 1 309 ? 4.618 16.327 20.862 1.00 89.62 309 THR A N 1
ATOM 2437 C CA . THR A 1 309 ? 5.956 16.891 21.091 1.00 89.62 309 THR A CA 1
ATOM 2438 C C . THR A 1 309 ? 7.053 16.213 20.275 1.00 89.62 309 THR A C 1
ATOM 2440 O O . THR A 1 309 ? 8.132 16.785 20.108 1.00 89.62 309 THR A O 1
ATOM 2443 N N . ALA A 1 310 ? 6.803 15.013 19.748 1.00 89.19 310 ALA A N 1
ATOM 2444 C CA . ALA A 1 310 ? 7.778 14.290 18.949 1.00 89.19 310 ALA A CA 1
ATOM 2445 C C . ALA A 1 310 ? 8.048 14.950 17.588 1.00 89.19 310 ALA A C 1
ATOM 2447 O O . ALA A 1 310 ? 7.180 15.570 16.986 1.00 89.19 310 ALA A O 1
ATOM 2448 N N . THR A 1 311 ? 9.263 14.762 17.069 1.00 89.00 311 THR A N 1
ATOM 2449 C CA . THR A 1 311 ? 9.643 15.155 15.700 1.00 89.00 311 THR A CA 1
ATOM 2450 C C . THR A 1 311 ? 9.642 13.974 14.728 1.00 89.00 311 THR A C 1
ATOM 2452 O O . THR A 1 311 ? 9.549 14.164 13.516 1.00 89.00 311 THR A O 1
ATOM 2455 N N . SER A 1 312 ? 9.732 12.746 15.243 1.00 91.44 312 SER A N 1
ATOM 2456 C CA . SER A 1 312 ? 9.675 11.503 14.475 1.00 91.44 312 SER A CA 1
ATOM 2457 C C . SER A 1 312 ? 9.124 10.358 15.326 1.00 91.44 312 SER A C 1
ATOM 2459 O O . SER A 1 312 ? 9.222 10.376 16.554 1.00 91.44 312 SER A O 1
ATOM 2461 N N . ALA A 1 313 ? 8.539 9.350 14.673 1.00 92.12 313 ALA A N 1
ATOM 2462 C CA . ALA A 1 313 ? 8.093 8.142 15.360 1.00 92.12 313 ALA A CA 1
ATOM 2463 C C . ALA A 1 313 ? 9.290 7.240 15.728 1.00 92.12 313 ALA A C 1
ATOM 2465 O O . ALA A 1 313 ? 10.185 7.055 14.896 1.00 92.12 313 ALA A O 1
ATOM 2466 N N . PRO A 1 314 ? 9.305 6.643 16.934 1.00 94.38 314 PRO A N 1
ATOM 2467 C CA . PRO A 1 314 ? 10.343 5.707 17.340 1.00 94.38 314 PRO A CA 1
ATOM 2468 C C . PRO A 1 314 ? 10.257 4.394 16.555 1.00 94.38 314 PRO A C 1
ATOM 2470 O O . PRO A 1 314 ? 9.226 4.044 15.975 1.00 94.38 314 PRO A O 1
ATOM 2473 N N . GLN A 1 315 ? 11.359 3.646 16.574 1.00 95.12 315 GLN A N 1
ATOM 2474 C CA . GLN A 1 315 ? 11.420 2.311 15.997 1.00 95.12 315 GLN A CA 1
ATOM 2475 C C . GLN A 1 315 ? 10.806 1.279 16.952 1.00 95.12 315 GLN A C 1
ATOM 2477 O O . GLN A 1 315 ? 11.195 1.179 18.113 1.00 95.12 315 GLN A O 1
ATOM 2482 N N . LEU A 1 316 ? 9.857 0.495 16.447 1.00 96.12 316 LEU A N 1
ATOM 2483 C CA . LEU A 1 316 ? 9.256 -0.646 17.132 1.00 96.12 316 LEU A CA 1
ATOM 2484 C C . LEU A 1 316 ? 10.225 -1.833 17.176 1.00 96.12 316 LEU A C 1
ATOM 2486 O O . LEU A 1 316 ? 11.033 -2.014 16.261 1.00 96.12 316 LEU A O 1
ATOM 2490 N N . SER A 1 317 ? 10.084 -2.680 18.199 1.00 96.75 317 SER A N 1
ATOM 2491 C CA . SER A 1 317 ? 10.792 -3.961 18.277 1.00 96.75 317 SER A CA 1
ATOM 2492 C C . SER A 1 317 ? 10.317 -4.946 17.206 1.00 96.75 317 SER A C 1
ATOM 2494 O O . SER A 1 317 ? 9.157 -4.907 16.781 1.00 96.75 317 SER A O 1
ATOM 2496 N N . ASP A 1 318 ? 11.184 -5.888 16.831 1.00 97.38 318 ASP A N 1
ATOM 2497 C CA . ASP A 1 318 ? 10.843 -6.961 15.889 1.00 97.38 318 ASP A CA 1
ATOM 2498 C C . ASP A 1 318 ? 9.625 -7.766 16.357 1.00 97.38 318 ASP A C 1
ATOM 2500 O O . ASP A 1 318 ? 8.758 -8.086 15.551 1.00 97.38 318 ASP A O 1
ATOM 2504 N N . ASP A 1 319 ? 9.486 -8.024 17.660 1.00 97.25 319 ASP A N 1
ATOM 2505 C CA . ASP A 1 319 ? 8.321 -8.731 18.206 1.00 97.25 319 ASP A CA 1
ATOM 2506 C C . ASP A 1 319 ? 7.010 -7.964 17.994 1.00 97.25 319 ASP A C 1
ATOM 2508 O O . ASP A 1 319 ? 5.984 -8.567 17.674 1.00 97.25 319 ASP A O 1
ATOM 2512 N N . THR A 1 320 ? 7.045 -6.633 18.100 1.00 96.75 320 THR A N 1
ATOM 2513 C CA . THR A 1 320 ? 5.881 -5.781 17.819 1.00 96.75 320 THR A CA 1
ATOM 2514 C C . THR A 1 320 ? 5.545 -5.800 16.328 1.00 96.75 320 THR A C 1
ATOM 2516 O O . THR A 1 320 ? 4.379 -5.908 15.947 1.00 96.75 320 THR A O 1
ATOM 2519 N N . VAL A 1 321 ? 6.559 -5.741 15.460 1.00 97.56 321 VAL A N 1
ATOM 2520 C CA . VAL A 1 321 ? 6.376 -5.838 14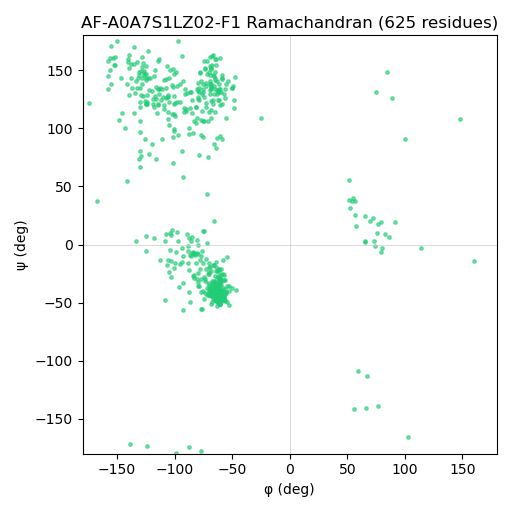.003 1.00 97.56 321 VAL A CA 1
ATOM 2521 C C . VAL A 1 321 ? 5.779 -7.195 13.616 1.00 97.56 321 VAL A C 1
ATOM 2523 O O . VAL A 1 321 ? 4.816 -7.251 12.848 1.00 97.56 321 VAL A O 1
ATOM 2526 N N . VAL A 1 322 ? 6.300 -8.282 14.189 1.00 97.81 322 VAL A N 1
ATOM 2527 C CA . VAL A 1 322 ? 5.827 -9.656 13.967 1.00 97.81 322 VAL A CA 1
ATOM 2528 C C . VAL A 1 322 ? 4.386 -9.824 14.435 1.00 97.81 322 VAL A C 1
ATOM 2530 O O . VAL A 1 322 ? 3.569 -10.380 13.704 1.00 97.81 322 VAL A O 1
ATOM 2533 N N . GLU A 1 323 ? 4.048 -9.322 15.624 1.00 96.19 323 GLU A N 1
ATOM 2534 C CA . GLU A 1 323 ? 2.681 -9.356 16.146 1.00 96.19 323 GLU A CA 1
ATOM 2535 C C . GLU A 1 323 ? 1.719 -8.552 15.261 1.00 96.19 323 GLU A C 1
ATOM 2537 O O . GLU A 1 323 ? 0.610 -9.010 14.978 1.00 96.19 323 GLU A O 1
ATOM 2542 N N . CYS A 1 324 ? 2.141 -7.388 14.760 1.00 96.56 324 CYS A N 1
ATOM 2543 C CA . CYS A 1 324 ? 1.336 -6.585 13.843 1.00 96.56 324 CYS A CA 1
ATOM 2544 C C . CYS A 1 324 ? 1.056 -7.332 12.526 1.00 96.56 324 CYS A C 1
ATOM 2546 O O . CYS A 1 324 ? -0.106 -7.474 12.135 1.00 96.56 324 CYS A O 1
ATOM 2548 N N . ALA A 1 325 ? 2.091 -7.883 11.883 1.00 97.25 325 ALA A N 1
ATOM 2549 C CA . ALA A 1 325 ? 1.938 -8.674 10.661 1.00 97.25 325 ALA A CA 1
ATOM 2550 C C . ALA A 1 325 ? 1.075 -9.929 10.895 1.00 97.25 325 ALA A C 1
ATOM 2552 O O . ALA A 1 325 ? 0.203 -10.251 10.084 1.00 97.25 325 ALA A O 1
ATOM 2553 N N . TYR A 1 326 ? 1.241 -10.601 12.039 1.00 96.62 326 TYR A N 1
ATOM 2554 C CA . TYR A 1 326 ? 0.421 -11.749 12.427 1.00 96.62 326 TYR A CA 1
ATOM 2555 C C . TYR A 1 326 ? -1.063 -11.387 12.553 1.00 96.62 326 TYR A C 1
ATOM 2557 O O . TYR A 1 326 ? -1.920 -12.126 12.060 1.00 96.62 326 TYR A O 1
ATOM 2565 N N . ARG A 1 327 ? -1.391 -10.235 13.153 1.00 95.38 327 ARG A N 1
ATOM 2566 C CA . ARG A 1 327 ? -2.778 -9.744 13.231 1.00 95.38 327 ARG A CA 1
ATOM 2567 C C . ARG A 1 327 ? -3.370 -9.506 11.848 1.00 95.38 327 ARG A C 1
ATOM 2569 O O . ARG A 1 327 ? -4.510 -9.901 11.609 1.00 95.38 327 ARG A O 1
ATOM 2576 N N . TYR A 1 328 ? -2.595 -8.936 10.927 1.00 96.69 328 TYR A N 1
ATOM 2577 C CA . TYR A 1 328 ? -3.063 -8.649 9.569 1.00 96.69 328 TYR A CA 1
ATOM 2578 C C . TYR A 1 328 ? -3.313 -9.946 8.795 1.00 96.69 328 TYR A C 1
ATOM 2580 O O . TYR A 1 328 ? -4.361 -10.086 8.165 1.00 96.69 328 TYR A O 1
ATOM 2588 N N . ILE A 1 329 ? -2.410 -10.926 8.909 1.00 96.38 329 ILE A N 1
ATOM 2589 C CA . ILE A 1 329 ? -2.598 -12.266 8.336 1.00 96.38 329 ILE A CA 1
ATOM 2590 C C . ILE A 1 329 ? -3.841 -12.924 8.937 1.00 96.38 329 ILE A C 1
ATOM 2592 O O . ILE A 1 329 ? -4.695 -13.409 8.201 1.00 96.38 329 ILE A O 1
ATOM 2596 N N . THR A 1 330 ? -3.991 -12.897 10.262 1.00 94.38 330 THR A N 1
ATOM 2597 C CA . THR A 1 330 ? -5.136 -13.499 10.962 1.00 94.38 330 THR A CA 1
ATOM 2598 C C . THR A 1 330 ? -6.459 -12.918 10.471 1.00 94.38 330 THR A C 1
ATOM 2600 O O . THR A 1 330 ? -7.393 -13.663 10.173 1.00 94.38 330 THR A O 1
ATOM 2603 N N . ILE A 1 331 ? -6.542 -11.593 10.342 1.00 94.88 331 ILE A N 1
ATOM 2604 C CA . ILE A 1 331 ? -7.740 -10.925 9.837 1.00 94.88 331 ILE A CA 1
ATOM 2605 C C . ILE A 1 331 ? -7.992 -11.247 8.369 1.00 94.88 331 ILE A C 1
ATOM 2607 O O . ILE A 1 331 ? -9.128 -11.562 8.018 1.00 94.88 331 ILE A O 1
ATOM 2611 N N . PHE A 1 332 ? -6.960 -11.234 7.525 1.00 96.62 332 PHE A N 1
ATOM 2612 C CA . PHE A 1 332 ? -7.089 -11.656 6.134 1.00 96.62 332 PHE A CA 1
ATOM 2613 C C . PHE A 1 332 ? -7.684 -13.067 6.034 1.00 96.62 332 PHE A C 1
ATOM 2615 O O . PHE A 1 332 ? -8.664 -13.269 5.311 1.00 96.62 332 PHE A O 1
ATOM 2622 N N . GLU A 1 333 ? -7.149 -14.030 6.791 1.00 95.62 333 GLU A N 1
ATOM 2623 C CA . GLU A 1 333 ? -7.629 -15.413 6.746 1.00 95.62 333 GLU A CA 1
ATOM 2624 C C . GLU A 1 333 ? -9.064 -15.547 7.266 1.00 95.62 333 GLU A C 1
ATOM 2626 O O . GLU A 1 333 ? -9.861 -16.289 6.691 1.00 95.62 333 GLU A O 1
ATOM 2631 N N . ARG A 1 334 ? -9.429 -14.806 8.319 1.00 93.94 334 ARG A N 1
ATOM 2632 C CA . ARG A 1 334 ? -10.797 -14.805 8.858 1.00 93.94 334 ARG A CA 1
ATOM 2633 C C . ARG A 1 334 ? -11.796 -14.178 7.888 1.00 93.94 334 ARG A C 1
ATOM 2635 O O . ARG A 1 334 ? -12.827 -14.788 7.609 1.00 93.94 334 ARG A O 1
ATOM 2642 N N . ILE A 1 335 ? -11.494 -12.993 7.354 1.00 95.31 335 ILE A N 1
ATOM 2643 C CA . ILE A 1 335 ? -12.384 -12.255 6.446 1.00 95.31 335 ILE A CA 1
ATOM 2644 C C . ILE A 1 335 ? -12.612 -13.056 5.162 1.00 95.31 335 ILE A C 1
ATOM 2646 O O . ILE A 1 335 ? -13.759 -13.304 4.777 1.00 95.31 335 ILE A O 1
ATOM 2650 N N . THR A 1 336 ? -11.520 -13.476 4.519 1.00 95.38 336 THR A N 1
ATOM 2651 C CA . THR A 1 336 ? -11.555 -14.060 3.171 1.00 95.38 336 THR A CA 1
ATOM 2652 C C . THR A 1 336 ? -11.767 -15.572 3.164 1.00 95.38 336 THR A C 1
ATOM 2654 O O . THR A 1 336 ? -12.084 -16.131 2.117 1.00 95.38 336 THR A O 1
ATOM 2657 N N . ARG A 1 337 ? -11.572 -16.250 4.308 1.00 93.00 337 ARG A N 1
ATOM 2658 C CA . ARG A 1 337 ? -11.495 -17.722 4.436 1.00 93.00 337 ARG A CA 1
ATOM 2659 C C . ARG A 1 337 ? -10.411 -18.376 3.577 1.00 93.00 337 ARG A C 1
ATOM 2661 O O . ARG A 1 337 ? -10.415 -19.590 3.390 1.00 93.00 337 ARG A O 1
ATOM 2668 N N . ARG A 1 338 ? -9.455 -17.591 3.082 1.00 93.94 338 ARG A N 1
ATOM 2669 C CA . ARG A 1 338 ? -8.291 -18.076 2.340 1.00 93.94 338 ARG A CA 1
ATOM 2670 C C . ARG A 1 338 ? -7.085 -18.125 3.260 1.00 93.94 338 ARG A C 1
ATOM 2672 O O . ARG A 1 338 ? -6.923 -17.279 4.129 1.00 93.94 338 ARG A O 1
ATOM 2679 N N . LYS A 1 339 ? -6.203 -19.095 3.040 1.00 92.75 339 LYS A N 1
ATOM 2680 C CA . LYS A 1 339 ? -4.913 -19.156 3.728 1.00 92.75 339 LYS A CA 1
ATOM 2681 C C . LYS A 1 339 ? -3.912 -18.216 3.059 1.00 92.75 339 LYS A C 1
ATOM 2683 O O . LYS A 1 339 ? -3.797 -18.208 1.836 1.00 92.75 339 LYS A O 1
ATOM 2688 N N . PHE A 1 340 ? -3.189 -17.429 3.857 1.00 94.62 340 PHE A N 1
ATOM 2689 C CA . PHE A 1 340 ? -2.116 -16.570 3.357 1.00 94.62 340 PHE A CA 1
ATOM 2690 C C . PHE A 1 340 ? -0.926 -17.402 2.855 1.00 94.62 340 PHE A C 1
ATOM 2692 O O . PHE A 1 340 ? -0.289 -18.132 3.621 1.00 94.62 340 PHE A O 1
ATOM 2699 N N . ALA A 1 341 ? -0.626 -17.326 1.564 1.00 92.06 341 ALA A N 1
ATOM 2700 C CA . ALA A 1 341 ? 0.540 -17.992 1.006 1.00 92.06 341 ALA A CA 1
ATOM 2701 C C . ALA A 1 341 ? 1.777 -17.129 1.276 1.00 92.06 341 ALA A C 1
ATOM 2703 O O . ALA A 1 341 ? 1.928 -16.069 0.675 1.00 92.06 341 ALA A O 1
ATOM 2704 N N . PHE A 1 342 ? 2.645 -17.577 2.186 1.00 91.12 342 PHE A N 1
ATOM 2705 C CA . PHE A 1 342 ? 3.918 -16.899 2.414 1.00 91.12 342 PHE A CA 1
ATOM 2706 C C . PHE A 1 342 ? 4.744 -16.918 1.124 1.00 91.12 342 PHE A C 1
ATOM 2708 O O . PHE A 1 342 ? 4.844 -17.980 0.501 1.00 91.12 342 PHE A O 1
ATOM 2715 N N . PRO A 1 343 ? 5.340 -15.784 0.724 1.00 84.19 343 PRO A N 1
ATOM 2716 C CA . PRO A 1 343 ? 6.234 -15.769 -0.420 1.00 84.19 343 PRO A CA 1
ATOM 2717 C C . PRO A 1 343 ? 7.489 -16.607 -0.141 1.00 84.19 343 PRO A C 1
ATOM 2719 O O . PRO A 1 343 ? 7.852 -16.882 1.010 1.00 84.19 343 PRO A O 1
ATOM 2722 N N . ASP A 1 344 ? 8.151 -17.013 -1.223 1.00 82.31 344 ASP A N 1
ATOM 2723 C CA . ASP A 1 344 ? 9.495 -17.578 -1.157 1.00 82.31 344 ASP A CA 1
ATOM 2724 C C . ASP A 1 344 ? 10.450 -16.528 -0.572 1.00 82.31 344 ASP A C 1
ATOM 2726 O O . ASP A 1 344 ? 10.469 -15.381 -1.026 1.00 82.31 344 ASP A O 1
ATOM 2730 N N . VAL A 1 345 ? 11.251 -16.919 0.424 1.00 78.31 345 VAL A N 1
ATOM 2731 C CA . VAL A 1 345 ? 12.199 -16.012 1.085 1.00 78.31 345 VAL A CA 1
ATOM 2732 C C . VAL A 1 345 ? 13.294 -15.509 0.150 1.00 78.31 345 VAL A C 1
ATOM 2734 O O . VAL A 1 345 ? 13.901 -14.473 0.409 1.00 78.31 345 VAL A O 1
ATOM 2737 N N . LEU A 1 346 ? 13.524 -16.207 -0.962 1.00 78.69 346 LEU A N 1
ATOM 2738 C CA . LEU A 1 346 ? 14.478 -15.797 -1.988 1.00 78.69 346 LEU A CA 1
ATOM 2739 C C . LEU A 1 346 ? 13.895 -14.751 -2.953 1.00 78.69 346 LEU A C 1
ATOM 2741 O O . LEU A 1 346 ? 14.644 -14.077 -3.669 1.00 78.69 346 LEU A O 1
ATOM 2745 N N . MET A 1 347 ? 12.569 -14.579 -2.978 1.00 84.06 347 MET A N 1
ATOM 2746 C CA . MET A 1 347 ? 11.888 -13.652 -3.876 1.00 84.06 347 MET A CA 1
ATOM 2747 C C . MET A 1 347 ? 11.515 -12.356 -3.152 1.00 84.06 347 MET A C 1
ATOM 2749 O O . MET A 1 347 ? 10.470 -12.243 -2.514 1.00 84.06 347 MET A O 1
ATOM 2753 N N . LYS A 1 348 ? 12.362 -11.335 -3.314 1.00 91.44 348 LYS A N 1
ATOM 2754 C CA . LYS A 1 348 ? 12.070 -9.983 -2.822 1.00 91.44 348 LYS A CA 1
ATOM 2755 C C . LYS A 1 348 ? 10.771 -9.415 -3.434 1.00 91.44 348 LYS A C 1
ATOM 2757 O O . LYS A 1 348 ? 10.505 -9.685 -4.614 1.00 91.44 348 LYS A O 1
ATOM 2762 N N . PRO A 1 349 ? 9.990 -8.606 -2.689 1.00 94.06 349 PRO A N 1
ATOM 2763 C CA . PRO A 1 349 ? 8.742 -8.015 -3.179 1.00 94.06 349 PRO A CA 1
ATOM 2764 C C . PRO A 1 349 ? 8.882 -7.267 -4.507 1.00 94.06 349 PRO A C 1
ATOM 2766 O O . PRO A 1 349 ? 8.031 -7.424 -5.377 1.00 94.06 349 PRO A O 1
ATOM 2769 N N . GLU A 1 350 ? 9.972 -6.528 -4.697 1.00 93.69 350 GLU A N 1
ATOM 2770 C CA . GLU A 1 350 ? 10.271 -5.774 -5.915 1.00 93.69 350 GLU A CA 1
ATOM 2771 C C . GLU A 1 350 ? 10.339 -6.692 -7.140 1.00 93.69 350 GLU A C 1
ATOM 2773 O O . GLU A 1 350 ? 9.677 -6.450 -8.146 1.00 93.69 350 GLU A O 1
ATOM 2778 N N . LYS A 1 351 ? 11.078 -7.806 -7.033 1.00 92.00 351 LYS A N 1
ATOM 2779 C CA . LYS A 1 351 ? 11.216 -8.786 -8.122 1.00 92.00 351 LYS A CA 1
ATOM 2780 C C . LYS A 1 351 ? 9.886 -9.457 -8.454 1.00 92.00 351 LYS A C 1
ATOM 2782 O O . LYS A 1 351 ? 9.578 -9.657 -9.626 1.00 92.00 351 LYS A O 1
ATOM 2787 N N . ARG A 1 352 ? 9.098 -9.795 -7.428 1.00 93.31 352 ARG A N 1
ATOM 2788 C CA . ARG A 1 352 ? 7.754 -10.370 -7.592 1.00 93.31 352 ARG A CA 1
ATOM 2789 C C . ARG A 1 352 ? 6.830 -9.408 -8.341 1.00 93.31 352 ARG A C 1
ATOM 2791 O O . ARG A 1 352 ? 6.155 -9.830 -9.277 1.00 93.31 352 ARG A O 1
ATOM 2798 N N . ILE A 1 353 ? 6.825 -8.135 -7.943 1.00 95.19 353 ILE A N 1
ATOM 2799 C CA . ILE A 1 353 ? 6.019 -7.086 -8.575 1.00 95.19 353 ILE A CA 1
ATOM 2800 C C . ILE A 1 353 ? 6.416 -6.929 -10.041 1.00 95.19 353 ILE A C 1
ATOM 2802 O O . ILE A 1 353 ? 5.548 -7.035 -10.902 1.00 95.19 353 ILE A O 1
ATOM 2806 N N . LEU A 1 354 ? 7.709 -6.767 -10.336 1.00 94.31 354 LEU A N 1
ATOM 2807 C CA . LEU A 1 354 ? 8.188 -6.651 -11.716 1.00 94.31 354 LEU A CA 1
ATOM 2808 C C . LEU A 1 354 ? 7.776 -7.839 -12.575 1.00 94.31 354 LEU A C 1
ATOM 2810 O O . LEU A 1 354 ? 7.204 -7.648 -13.643 1.00 94.31 354 LEU A O 1
ATOM 2814 N N . HIS A 1 355 ? 7.996 -9.059 -12.082 1.00 93.06 355 HIS A N 1
ATOM 2815 C CA . HIS A 1 355 ? 7.628 -10.270 -12.805 1.00 93.06 355 HIS A CA 1
ATOM 2816 C C . HIS A 1 355 ? 6.128 -10.312 -13.135 1.00 93.06 355 HIS A C 1
ATOM 2818 O O . HIS A 1 355 ? 5.742 -10.638 -14.258 1.00 93.06 355 HIS A O 1
ATOM 2824 N N . ASN A 1 356 ? 5.271 -9.963 -12.173 1.00 94.44 356 ASN A N 1
ATOM 2825 C CA . ASN A 1 356 ? 3.824 -9.976 -12.372 1.00 94.44 356 ASN A CA 1
ATOM 2826 C C . ASN A 1 356 ? 3.356 -8.865 -13.323 1.00 94.44 356 ASN A C 1
ATOM 2828 O O . ASN A 1 356 ? 2.495 -9.126 -14.163 1.00 94.44 356 ASN A O 1
ATOM 2832 N N . LEU A 1 357 ? 3.957 -7.673 -13.259 1.00 94.44 357 LEU A N 1
ATOM 2833 C CA . LEU A 1 357 ? 3.676 -6.580 -14.194 1.00 94.44 357 LEU A CA 1
ATOM 2834 C C . LEU A 1 357 ? 4.132 -6.912 -15.624 1.00 94.44 357 LEU A C 1
ATOM 2836 O O . LEU A 1 357 ? 3.379 -6.675 -16.569 1.00 94.44 357 LEU A O 1
ATOM 2840 N N . GLN A 1 358 ? 5.313 -7.520 -15.789 1.00 93.38 358 GLN A N 1
ATOM 2841 C CA . GLN A 1 358 ? 5.801 -8.018 -17.082 1.00 93.38 358 GLN A CA 1
ATOM 2842 C C . GLN A 1 358 ? 4.863 -9.084 -17.654 1.00 93.38 358 GLN A C 1
ATOM 2844 O O . GLN A 1 358 ? 4.483 -9.028 -18.821 1.00 93.38 358 GLN A O 1
ATOM 2849 N N . ARG A 1 359 ? 4.441 -10.047 -16.824 1.00 93.06 359 ARG A N 1
ATOM 2850 C CA . ARG A 1 359 ? 3.514 -11.111 -17.234 1.00 93.06 359 ARG A CA 1
ATOM 2851 C C . ARG A 1 359 ? 2.144 -10.565 -17.640 1.00 93.06 359 ARG A C 1
ATOM 2853 O O . ARG A 1 359 ? 1.523 -11.119 -18.542 1.00 93.06 359 ARG A O 1
ATOM 2860 N N . ALA A 1 360 ? 1.684 -9.497 -16.991 1.00 92.06 360 ALA A N 1
ATOM 2861 C CA . ALA A 1 360 ? 0.458 -8.790 -17.356 1.00 92.06 360 ALA A CA 1
ATOM 2862 C C . ALA A 1 360 ? 0.618 -7.889 -18.596 1.00 92.06 360 ALA A C 1
ATOM 2864 O O . ALA A 1 360 ? -0.364 -7.327 -19.071 1.00 92.06 360 ALA A O 1
ATOM 2865 N N . GLY A 1 361 ? 1.837 -7.745 -19.131 1.00 91.31 361 GLY A N 1
ATOM 2866 C CA . GLY A 1 361 ? 2.123 -6.885 -20.279 1.00 91.31 361 GLY A CA 1
ATOM 2867 C C . GLY A 1 361 ? 2.023 -5.390 -19.970 1.00 91.31 361 GLY A C 1
ATOM 2868 O O . GLY A 1 361 ? 1.856 -4.598 -20.894 1.00 91.31 361 GLY A O 1
ATOM 2869 N N . LEU A 1 362 ? 2.100 -5.000 -18.692 1.00 90.94 362 LEU A N 1
ATOM 2870 C CA . LEU A 1 362 ? 2.017 -3.598 -18.267 1.00 90.94 362 LEU A CA 1
ATOM 2871 C C . LEU A 1 362 ? 3.357 -2.868 -18.365 1.00 90.94 362 LEU A C 1
ATOM 2873 O O . LEU A 1 362 ? 3.371 -1.652 -18.525 1.00 90.94 362 LEU A O 1
ATOM 2877 N N . ILE A 1 363 ? 4.461 -3.610 -18.270 1.00 93.00 363 ILE A N 1
ATOM 2878 C CA . ILE A 1 363 ? 5.829 -3.109 -18.425 1.00 93.00 363 ILE A CA 1
ATOM 2879 C C . ILE A 1 363 ? 6.668 -4.120 -19.207 1.00 93.00 363 ILE A C 1
ATOM 2881 O O . ILE A 1 363 ? 6.355 -5.312 -19.256 1.00 93.00 363 ILE A O 1
ATOM 2885 N N . THR A 1 364 ? 7.771 -3.654 -19.777 1.00 92.25 364 THR A N 1
ATOM 2886 C CA . THR A 1 364 ? 8.830 -4.499 -20.339 1.00 92.25 364 THR A CA 1
ATOM 2887 C C . THR A 1 364 ? 9.762 -5.036 -19.250 1.00 92.25 364 THR A C 1
ATOM 2889 O O . THR A 1 364 ? 10.230 -6.174 -19.355 1.00 92.25 364 THR A O 1
ATOM 2892 N N . GLY A 1 365 ? 9.929 -4.280 -18.160 1.00 93.00 365 GLY A N 1
ATOM 2893 C CA . GLY A 1 365 ? 10.666 -4.619 -16.944 1.00 93.00 365 GLY A CA 1
ATOM 2894 C C . GLY A 1 365 ? 12.133 -4.192 -16.950 1.00 93.00 365 GLY A C 1
ATOM 2895 O O . GLY A 1 365 ? 12.916 -4.746 -16.178 1.00 93.00 365 GLY A O 1
ATOM 2896 N N . ALA A 1 366 ? 12.505 -3.247 -17.813 1.00 94.94 366 ALA A N 1
ATOM 2897 C CA . ALA A 1 366 ? 13.778 -2.545 -17.789 1.00 94.94 366 ALA A CA 1
ATOM 2898 C C . ALA A 1 366 ? 13.687 -1.200 -18.524 1.00 94.94 366 ALA A C 1
ATOM 2900 O O . ALA A 1 366 ? 13.053 -1.071 -19.571 1.00 94.94 366 ALA A O 1
ATOM 2901 N N . SER A 1 367 ? 14.414 -0.204 -18.019 1.00 95.88 367 SER A N 1
ATOM 2902 C CA . SER A 1 367 ? 14.310 1.168 -18.516 1.00 95.88 367 SER A CA 1
ATOM 2903 C C . SER A 1 367 ? 15.671 1.802 -18.794 1.00 95.88 367 SER A C 1
ATOM 2905 O O . SER A 1 367 ? 16.638 1.618 -18.054 1.00 95.88 367 SER A O 1
ATOM 2907 N N . VAL A 1 368 ? 15.745 2.605 -19.855 1.00 97.38 368 VAL A N 1
ATOM 2908 C CA . VAL A 1 368 ? 16.894 3.470 -20.142 1.00 97.38 368 VAL A CA 1
ATOM 2909 C C . VAL A 1 368 ? 16.509 4.927 -19.942 1.00 97.38 368 VAL A C 1
ATOM 2911 O O . VAL A 1 368 ? 15.573 5.432 -20.561 1.00 97.38 368 VAL A O 1
ATOM 2914 N N . VAL A 1 369 ? 17.279 5.647 -19.134 1.00 96.50 369 VAL A N 1
ATOM 2915 C CA . VAL A 1 369 ? 17.120 7.096 -18.991 1.00 96.50 369 VAL A CA 1
ATOM 2916 C C . VAL A 1 369 ? 18.257 7.788 -19.717 1.00 96.50 369 VAL A C 1
ATOM 2918 O O . VAL A 1 369 ? 19.416 7.707 -19.317 1.00 96.50 369 VAL A O 1
ATOM 2921 N N . ILE A 1 370 ? 17.910 8.513 -20.770 1.00 95.25 370 ILE A N 1
ATOM 2922 C CA . ILE A 1 370 ? 18.838 9.302 -21.565 1.00 95.25 370 ILE A CA 1
ATOM 2923 C C . ILE A 1 370 ? 18.869 10.718 -20.989 1.00 95.25 370 ILE A C 1
ATOM 2925 O O . ILE A 1 370 ? 17.870 11.434 -21.038 1.00 95.25 370 ILE A O 1
ATOM 2929 N N . ILE A 1 371 ? 20.005 11.136 -20.440 1.00 93.31 371 ILE A N 1
ATOM 2930 C CA . ILE A 1 371 ? 20.210 12.472 -19.878 1.00 93.31 371 ILE A CA 1
ATOM 2931 C C . ILE A 1 371 ? 21.059 13.278 -20.857 1.00 93.31 371 ILE A C 1
ATOM 2933 O O . ILE A 1 371 ? 22.178 12.883 -21.179 1.00 93.31 371 ILE A O 1
ATOM 2937 N N . SER A 1 372 ? 20.548 14.418 -21.315 1.00 90.06 372 SER A N 1
ATOM 2938 C CA . SER A 1 372 ? 21.279 15.326 -22.201 1.00 90.06 372 SER A CA 1
ATOM 2939 C C . SER A 1 372 ? 21.303 16.746 -21.651 1.00 90.06 372 SER A C 1
ATOM 2941 O O . SER A 1 372 ? 20.350 17.193 -21.017 1.00 90.06 372 SER A O 1
ATOM 2943 N N . ASP A 1 373 ? 22.395 17.465 -21.891 1.00 82.50 373 ASP A N 1
ATOM 2944 C CA . ASP A 1 373 ? 22.577 18.860 -21.479 1.00 82.50 373 ASP A CA 1
ATOM 2945 C C . ASP A 1 373 ? 22.294 19.877 -22.599 1.00 82.50 373 ASP A C 1
ATOM 2947 O O . ASP A 1 373 ? 22.307 21.088 -22.358 1.00 82.50 373 ASP A O 1
ATOM 2951 N N . THR A 1 374 ? 22.057 19.387 -23.816 1.00 74.94 374 THR A N 1
ATOM 2952 C CA . THR A 1 374 ? 21.897 20.153 -25.057 1.00 74.94 374 THR A CA 1
ATOM 2953 C C . THR A 1 374 ? 20.756 19.563 -25.905 1.00 74.94 374 THR A C 1
ATOM 2955 O O . THR A 1 374 ? 19.969 18.759 -25.407 1.00 74.94 374 THR A O 1
ATOM 2958 N N . ASP A 1 375 ? 20.573 20.032 -27.147 1.00 67.88 375 ASP A N 1
ATOM 2959 C CA . ASP A 1 375 ? 19.437 19.656 -28.003 1.00 67.88 375 ASP A CA 1
ATOM 2960 C C . ASP A 1 375 ? 19.207 18.129 -28.080 1.00 67.88 375 ASP A C 1
ATOM 2962 O O . ASP A 1 375 ? 20.121 17.324 -28.252 1.00 67.88 375 ASP A O 1
ATOM 2966 N N . CYS A 1 376 ? 17.935 17.734 -27.991 1.00 80.00 376 CYS A N 1
ATOM 2967 C CA . CYS A 1 376 ? 17.477 16.352 -27.874 1.00 80.00 376 CYS A CA 1
ATOM 2968 C C . CYS A 1 376 ? 17.637 15.526 -29.159 1.00 80.00 376 CYS A C 1
ATOM 2970 O O . CYS A 1 376 ? 17.217 14.371 -29.179 1.00 80.00 376 CYS A O 1
ATOM 2972 N N . SER A 1 377 ? 18.177 16.072 -30.250 1.00 87.31 377 SER A N 1
ATOM 2973 C CA . SER A 1 377 ? 18.278 15.363 -31.533 1.00 87.31 377 SER A CA 1
ATOM 2974 C C . SER A 1 377 ? 19.118 14.083 -31.439 1.00 87.31 377 SER A C 1
ATOM 2976 O O . SER A 1 377 ? 18.697 13.043 -31.948 1.00 87.31 377 SER A O 1
ATOM 2978 N N . HIS A 1 378 ? 20.253 14.104 -30.733 1.00 88.81 378 HIS A N 1
ATOM 2979 C CA . HIS A 1 378 ? 21.057 12.897 -30.499 1.00 88.81 378 HIS A CA 1
ATOM 2980 C C . HIS A 1 378 ? 20.365 11.916 -29.536 1.00 88.81 378 HIS A C 1
ATOM 2982 O O . HIS A 1 378 ? 20.278 10.725 -29.829 1.00 88.81 378 HIS A O 1
ATOM 2988 N N . ALA A 1 379 ? 19.781 12.418 -28.443 1.00 91.31 379 ALA A N 1
ATOM 2989 C CA . ALA A 1 379 ? 19.021 11.602 -27.494 1.00 91.31 379 ALA A CA 1
ATOM 2990 C C . ALA A 1 379 ? 17.826 10.887 -28.157 1.00 91.31 379 ALA A C 1
ATOM 2992 O O . ALA A 1 379 ? 17.589 9.707 -27.912 1.00 91.31 379 ALA A O 1
ATOM 2993 N N . LYS A 1 380 ? 17.117 11.562 -29.071 1.00 93.44 380 LYS A N 1
ATOM 2994 C CA . LYS A 1 380 ? 16.018 10.982 -29.861 1.00 93.44 380 LYS A CA 1
ATOM 2995 C C . LYS A 1 380 ? 16.486 9.866 -30.794 1.00 93.44 380 LYS A C 1
ATOM 2997 O O . LYS A 1 380 ? 15.751 8.899 -30.986 1.00 93.44 380 LYS A O 1
ATOM 3002 N N . LYS A 1 381 ? 17.699 9.961 -31.357 1.00 93.75 381 LYS A N 1
ATOM 3003 C CA . LYS A 1 381 ? 18.288 8.864 -32.146 1.00 93.75 381 LYS A CA 1
ATOM 3004 C C . LYS A 1 381 ? 18.494 7.630 -31.270 1.00 93.75 381 LYS A C 1
ATOM 3006 O O . LYS A 1 381 ? 18.047 6.556 -31.648 1.00 93.75 381 LYS A O 1
ATOM 3011 N N . ILE A 1 382 ? 19.073 7.793 -30.080 1.00 94.62 382 ILE A N 1
ATOM 3012 C CA . ILE A 1 382 ? 19.259 6.691 -29.121 1.00 94.62 382 ILE A CA 1
ATOM 3013 C C . ILE A 1 382 ? 17.911 6.083 -28.722 1.00 94.62 382 ILE A C 1
ATOM 3015 O O . ILE A 1 382 ? 17.749 4.870 -28.785 1.00 94.62 382 ILE A O 1
ATOM 3019 N N . GLN A 1 383 ? 16.918 6.913 -28.393 1.00 95.69 383 GLN A N 1
ATOM 3020 C CA . GLN A 1 383 ? 15.559 6.457 -28.082 1.00 95.69 383 GLN A CA 1
ATOM 3021 C C . GLN A 1 383 ? 14.933 5.651 -29.236 1.00 95.69 383 GLN A C 1
ATOM 3023 O O . GLN A 1 383 ? 14.309 4.618 -29.004 1.00 95.69 383 GLN A O 1
ATOM 3028 N N . THR A 1 384 ? 15.136 6.084 -30.484 1.00 96.94 384 THR A N 1
ATOM 3029 C CA . THR A 1 384 ? 14.647 5.370 -31.678 1.00 96.94 384 THR A CA 1
ATOM 3030 C C . THR A 1 384 ? 15.327 4.010 -31.844 1.00 96.94 384 THR A C 1
ATOM 3032 O O . THR A 1 384 ? 14.665 3.026 -32.168 1.00 96.94 384 THR A O 1
ATOM 3035 N N . GLU A 1 385 ? 16.636 3.930 -31.604 1.00 97.31 385 GLU A N 1
ATOM 3036 C CA . GLU A 1 385 ? 17.380 2.669 -31.666 1.00 97.31 385 GLU A CA 1
ATOM 3037 C C . GLU A 1 385 ? 16.975 1.708 -30.536 1.00 97.31 385 GLU A C 1
ATOM 3039 O O . GLU A 1 385 ? 16.781 0.520 -30.783 1.00 97.31 385 GLU A O 1
ATOM 3044 N N . LEU A 1 386 ? 16.759 2.214 -29.317 1.00 97.38 386 LEU A N 1
ATOM 3045 C CA . LEU A 1 386 ? 16.275 1.428 -28.171 1.00 97.38 386 LEU A CA 1
ATOM 3046 C C . LEU A 1 386 ? 14.896 0.808 -28.425 1.00 97.38 386 LEU A C 1
ATOM 3048 O O . LEU A 1 386 ? 14.663 -0.354 -28.081 1.00 97.38 386 LEU A O 1
ATOM 3052 N N . ALA A 1 387 ? 14.003 1.546 -29.091 1.00 96.81 387 ALA A N 1
ATOM 3053 C CA . ALA A 1 387 ? 12.665 1.067 -29.425 1.00 96.81 387 ALA A CA 1
ATOM 3054 C C . ALA A 1 387 ? 12.679 -0.190 -30.318 1.00 96.81 387 ALA A C 1
ATOM 3056 O O . ALA A 1 387 ? 11.786 -1.029 -30.195 1.00 96.81 387 ALA A O 1
ATOM 3057 N N . LYS A 1 388 ? 13.709 -0.380 -31.160 1.00 96.50 388 LYS A N 1
ATOM 3058 C CA . LYS A 1 388 ? 13.864 -1.591 -31.995 1.00 96.50 388 LYS A CA 1
ATOM 3059 C C . LYS A 1 388 ? 13.995 -2.865 -31.158 1.00 96.50 388 LYS A C 1
ATOM 3061 O O . LYS A 1 388 ? 13.561 -3.928 -31.587 1.00 96.50 388 LYS A O 1
ATOM 3066 N N . TYR A 1 389 ? 14.540 -2.742 -29.950 1.00 96.75 389 TYR A N 1
ATOM 3067 C CA . TYR A 1 389 ? 14.711 -3.837 -28.995 1.00 96.75 389 TYR A CA 1
ATOM 3068 C C . TYR A 1 389 ? 13.607 -3.884 -27.933 1.00 96.75 389 TYR A C 1
ATOM 3070 O O . TYR A 1 389 ? 13.738 -4.612 -26.953 1.00 96.75 389 TYR A O 1
ATOM 3078 N N . LYS A 1 390 ? 12.524 -3.110 -28.112 1.00 95.19 390 LYS A N 1
ATOM 3079 C CA . LYS A 1 390 ? 11.435 -2.948 -27.133 1.00 95.19 390 LYS A CA 1
ATOM 3080 C C . LYS A 1 390 ? 11.921 -2.456 -25.764 1.00 95.19 390 LYS A C 1
ATOM 3082 O O . LYS A 1 390 ? 11.275 -2.723 -24.760 1.00 95.19 390 LYS A O 1
ATOM 3087 N N . VAL A 1 391 ? 13.051 -1.752 -25.712 1.00 96.00 391 VAL A N 1
ATOM 3088 C CA . VAL A 1 391 ? 13.565 -1.181 -24.466 1.00 96.00 391 VAL A CA 1
ATOM 3089 C C . VAL A 1 391 ? 12.829 0.127 -24.205 1.00 96.00 391 VAL A C 1
ATOM 3091 O O . VAL A 1 391 ? 12.915 1.060 -25.013 1.00 96.00 391 VAL A O 1
ATOM 3094 N N . HIS A 1 392 ? 12.107 0.214 -23.087 1.00 95.25 392 HIS A N 1
ATOM 3095 C CA . HIS A 1 392 ? 11.508 1.477 -22.680 1.00 95.25 392 HIS A CA 1
ATOM 3096 C C . HIS A 1 392 ? 12.603 2.525 -22.439 1.00 95.25 392 HIS A C 1
ATOM 3098 O O . HIS A 1 392 ? 13.649 2.241 -21.846 1.00 95.25 392 HIS A O 1
ATOM 3104 N N . SER A 1 393 ? 12.371 3.758 -22.896 1.00 95.75 393 SER A N 1
ATOM 3105 C CA . SER A 1 393 ? 13.330 4.836 -22.685 1.00 95.75 393 SER A CA 1
ATOM 3106 C C . SER A 1 393 ? 12.706 6.212 -22.507 1.00 95.75 393 SER A C 1
ATOM 3108 O O . SER A 1 393 ? 11.740 6.579 -23.179 1.00 95.75 393 SER A O 1
ATOM 3110 N N . GLN A 1 394 ? 13.314 6.999 -21.621 1.00 93.81 394 GLN A N 1
ATOM 3111 C CA . GLN A 1 394 ? 12.926 8.374 -21.315 1.00 93.81 394 GLN A CA 1
ATOM 3112 C C . GLN A 1 394 ? 14.081 9.328 -21.582 1.00 93.81 394 GLN A C 1
ATOM 3114 O O . GLN A 1 394 ? 15.232 9.012 -21.297 1.00 93.81 394 GLN A O 1
ATOM 3119 N N . VAL A 1 395 ? 13.769 10.522 -22.086 1.00 94.00 395 VAL A N 1
ATOM 3120 C CA . VAL A 1 395 ? 14.752 11.590 -22.294 1.00 94.00 395 VAL A CA 1
ATOM 3121 C C . VAL A 1 395 ? 14.556 12.664 -21.229 1.00 94.00 395 VAL A C 1
ATOM 3123 O O . VAL A 1 395 ? 13.446 13.159 -21.033 1.00 94.00 395 VAL A O 1
ATOM 3126 N N . ARG A 1 396 ? 15.636 13.045 -20.547 1.00 93.06 396 ARG A N 1
ATOM 3127 C CA . ARG A 1 396 ? 15.666 14.130 -19.561 1.00 93.06 396 ARG A CA 1
ATOM 3128 C C . ARG A 1 396 ? 16.691 15.175 -19.982 1.00 93.06 396 ARG A C 1
ATOM 3130 O O . ARG A 1 396 ? 17.828 14.845 -20.311 1.00 93.06 396 ARG A O 1
ATOM 3137 N N . LEU A 1 397 ? 16.287 16.441 -19.933 1.00 90.81 397 LEU A N 1
ATOM 3138 C CA . LEU A 1 397 ? 17.183 17.574 -20.134 1.00 90.81 397 LEU A CA 1
ATOM 3139 C C 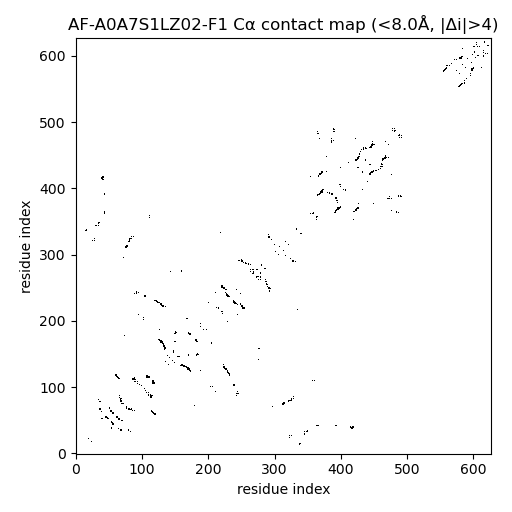. LEU A 1 397 ? 17.729 18.042 -18.788 1.00 90.81 397 LEU A C 1
ATOM 3141 O O . LEU A 1 397 ? 16.962 18.454 -17.918 1.00 90.81 397 LEU A O 1
ATOM 3145 N N . CYS A 1 398 ? 19.044 17.957 -18.612 1.00 89.25 398 CYS A N 1
ATOM 3146 C CA . CYS A 1 398 ? 19.718 18.415 -17.409 1.00 89.25 398 CYS A CA 1
ATOM 3147 C C . CYS A 1 398 ? 21.198 18.701 -17.681 1.00 89.25 398 CYS A C 1
ATOM 3149 O O . CYS A 1 398 ? 21.899 17.898 -18.292 1.00 89.25 398 CYS A O 1
ATOM 3151 N N . SER A 1 399 ? 21.687 19.841 -17.194 1.00 86.62 399 SER A N 1
ATOM 3152 C CA . SER A 1 399 ? 23.098 20.213 -17.295 1.00 86.62 399 SER A CA 1
ATOM 3153 C C . SER A 1 399 ? 23.785 20.074 -15.945 1.00 86.62 399 SER A C 1
ATOM 3155 O O . SER A 1 399 ? 23.379 20.709 -14.972 1.00 86.62 399 SER A O 1
ATOM 3157 N N . ALA A 1 400 ? 24.889 19.330 -15.911 1.00 85.12 400 ALA A N 1
ATOM 3158 C CA . ALA A 1 400 ? 25.702 19.176 -14.709 1.00 85.12 400 ALA A CA 1
ATOM 3159 C C . ALA A 1 400 ? 26.299 20.501 -14.198 1.00 85.12 400 ALA A C 1
ATOM 3161 O O . ALA A 1 400 ? 26.463 20.679 -12.997 1.00 85.12 400 ALA A O 1
ATOM 3162 N N . PHE A 1 401 ? 26.583 21.449 -15.097 1.00 83.81 401 PHE A N 1
ATOM 3163 C CA . PHE A 1 401 ? 27.161 22.746 -14.735 1.00 83.81 401 PHE A CA 1
ATOM 3164 C C . PHE A 1 401 ? 26.109 23.796 -14.381 1.00 83.81 401 PHE A C 1
ATOM 3166 O O . PHE A 1 401 ? 26.299 24.566 -13.445 1.00 83.81 401 PHE A O 1
ATOM 3173 N N . LYS A 1 402 ? 25.003 23.853 -15.136 1.00 87.31 402 LYS A N 1
ATOM 3174 C CA . LYS A 1 402 ? 23.969 24.882 -14.932 1.00 87.31 402 LYS A CA 1
ATOM 3175 C C . LYS A 1 402 ? 22.970 24.499 -13.842 1.00 87.31 402 LYS A C 1
ATOM 3177 O O . LYS A 1 402 ? 22.356 25.380 -13.251 1.00 87.31 402 LYS A O 1
ATOM 3182 N N . GLN A 1 403 ? 22.763 23.200 -13.617 1.00 88.38 403 GLN A N 1
ATOM 3183 C CA . GLN A 1 403 ? 21.715 22.673 -12.741 1.00 88.38 403 GLN A CA 1
ATOM 3184 C C . GLN A 1 403 ? 22.195 21.452 -11.920 1.00 88.38 403 GLN A C 1
ATOM 3186 O O . GLN A 1 403 ? 21.543 20.406 -11.946 1.00 88.38 403 GLN A O 1
ATOM 3191 N N . PRO A 1 404 ? 23.306 21.553 -11.164 1.00 89.19 404 PRO A N 1
ATOM 3192 C CA . PRO A 1 404 ? 23.872 20.414 -10.431 1.00 89.19 404 PRO A CA 1
ATOM 3193 C C . PRO A 1 404 ? 22.897 19.803 -9.413 1.00 89.19 404 PRO A C 1
ATOM 3195 O O . PRO A 1 404 ? 22.780 18.585 -9.329 1.00 89.19 404 PRO A O 1
ATOM 3198 N N . SER A 1 405 ? 22.132 20.632 -8.695 1.00 92.44 405 SER A N 1
ATOM 3199 C CA . SER A 1 405 ? 21.128 20.166 -7.728 1.00 92.44 405 SER A CA 1
ATOM 3200 C C . SER A 1 405 ? 19.950 19.444 -8.388 1.00 92.44 405 SER A C 1
ATOM 3202 O O . SER A 1 405 ? 19.408 18.496 -7.822 1.00 92.44 405 SER A O 1
ATOM 3204 N N . VAL A 1 406 ? 19.564 19.856 -9.600 1.00 93.50 406 VAL A N 1
ATOM 3205 C CA . VAL A 1 406 ? 18.507 19.186 -10.374 1.00 93.50 406 VAL A CA 1
ATOM 3206 C C . VAL A 1 406 ? 19.001 17.831 -10.870 1.00 93.50 406 VAL A C 1
ATOM 3208 O O . VAL A 1 406 ? 18.258 16.859 -10.789 1.00 93.50 406 VAL A O 1
ATOM 3211 N N . LEU A 1 407 ? 20.251 17.750 -11.339 1.00 92.38 407 LEU A N 1
ATOM 3212 C CA . LEU A 1 407 ? 20.871 16.490 -11.751 1.00 92.38 407 LEU A CA 1
ATOM 3213 C C . LEU A 1 407 ? 20.968 15.512 -10.578 1.00 92.38 407 LEU A C 1
ATOM 3215 O O . LEU A 1 407 ? 20.624 14.342 -10.715 1.00 92.38 407 LEU A O 1
ATOM 3219 N N . GLU A 1 408 ? 21.386 15.998 -9.411 1.00 94.38 408 GLU A N 1
ATOM 3220 C CA . GLU A 1 408 ? 21.446 15.190 -8.199 1.00 94.38 408 GLU A CA 1
ATOM 3221 C C . GLU A 1 408 ? 20.062 14.665 -7.796 1.00 94.38 408 GLU A C 1
ATOM 3223 O O . GLU A 1 408 ? 19.905 13.467 -7.559 1.00 94.38 408 GLU A O 1
ATOM 3228 N N . ALA A 1 409 ? 19.044 15.531 -7.766 1.00 94.19 409 ALA A N 1
ATOM 3229 C CA . ALA A 1 409 ? 17.672 15.126 -7.468 1.00 94.19 409 ALA A CA 1
ATOM 3230 C C . ALA A 1 409 ? 17.142 14.097 -8.482 1.00 94.19 409 ALA A C 1
ATOM 3232 O O . ALA A 1 409 ? 16.503 13.122 -8.090 1.00 94.19 409 ALA A O 1
ATOM 3233 N N . LEU A 1 410 ? 17.463 14.281 -9.766 1.00 94.06 410 LEU A N 1
ATOM 3234 C CA . LEU A 1 410 ? 17.097 13.378 -10.853 1.00 94.06 410 LEU A CA 1
ATOM 3235 C C . LEU A 1 410 ? 17.696 11.977 -10.670 1.00 94.06 410 LEU A C 1
ATOM 3237 O O . LEU A 1 410 ? 16.993 10.976 -10.779 1.00 94.06 410 LEU A O 1
ATOM 3241 N N . ILE A 1 411 ? 18.995 11.893 -10.381 1.00 95.00 411 ILE A N 1
ATOM 3242 C CA . ILE A 1 411 ? 19.676 10.606 -10.192 1.00 95.00 411 ILE A CA 1
ATOM 3243 C C . ILE A 1 411 ? 19.188 9.926 -8.914 1.00 95.00 411 ILE A C 1
ATOM 3245 O O . ILE A 1 411 ? 18.904 8.730 -8.931 1.00 95.00 411 ILE A O 1
ATOM 3249 N N . ARG A 1 412 ? 19.006 10.681 -7.822 1.00 94.31 412 ARG A N 1
ATOM 3250 C CA . ARG A 1 412 ? 18.406 10.157 -6.585 1.00 94.31 412 ARG A CA 1
ATOM 3251 C C . ARG A 1 412 ? 17.006 9.597 -6.826 1.00 94.31 412 ARG A C 1
ATOM 3253 O O . ARG A 1 412 ? 16.663 8.581 -6.234 1.00 94.31 412 ARG A O 1
ATOM 3260 N N . GLU A 1 413 ? 16.214 10.224 -7.694 1.00 92.62 413 GLU A N 1
ATOM 3261 C CA . GLU A 1 413 ? 14.912 9.702 -8.102 1.00 92.62 413 GLU A CA 1
ATOM 3262 C C . GLU A 1 413 ? 15.038 8.330 -8.781 1.00 92.62 413 GLU A C 1
ATOM 3264 O O . GLU A 1 413 ? 14.374 7.392 -8.333 1.00 92.62 413 GLU A O 1
ATOM 3269 N N . TYR A 1 414 ? 15.911 8.187 -9.786 1.00 94.50 414 TYR A N 1
ATOM 3270 C CA . TYR A 1 414 ? 16.108 6.919 -10.504 1.00 94.50 414 TYR A CA 1
ATOM 3271 C C . TYR A 1 414 ? 16.820 5.839 -9.691 1.00 94.50 414 TYR A C 1
ATOM 3273 O O . TYR A 1 414 ? 16.564 4.658 -9.910 1.00 94.50 414 TYR A O 1
ATOM 3281 N N . ASN A 1 415 ? 17.636 6.198 -8.700 1.00 94.75 415 ASN A N 1
ATOM 3282 C CA . ASN A 1 415 ? 18.232 5.234 -7.768 1.00 94.75 415 ASN A CA 1
ATOM 3283 C C . ASN A 1 415 ? 17.183 4.441 -6.973 1.00 94.75 415 ASN A C 1
ATOM 3285 O O . ASN A 1 415 ? 17.486 3.353 -6.497 1.00 94.75 415 ASN A O 1
ATOM 3289 N N . ARG A 1 416 ? 15.950 4.953 -6.861 1.00 92.56 416 ARG A N 1
ATOM 3290 C CA . ARG A 1 416 ? 14.819 4.246 -6.235 1.00 92.56 416 ARG A CA 1
ATOM 3291 C C . ARG A 1 416 ? 14.159 3.220 -7.158 1.00 92.56 416 ARG A C 1
ATOM 3293 O O . ARG A 1 416 ? 13.254 2.517 -6.717 1.00 92.56 416 ARG A O 1
ATOM 3300 N N . SER A 1 417 ? 14.542 3.189 -8.440 1.00 93.50 417 SER A N 1
ATOM 3301 C CA . SER A 1 417 ? 13.952 2.296 -9.437 1.00 93.50 417 SER A CA 1
ATOM 3302 C C . SER A 1 417 ? 14.069 0.853 -8.979 1.00 93.50 417 SER A C 1
ATOM 3304 O O . SER A 1 417 ? 15.171 0.381 -8.695 1.00 93.50 417 SER A O 1
ATOM 3306 N N . ILE A 1 418 ? 12.939 0.153 -8.942 1.00 92.75 418 ILE A N 1
ATOM 3307 C CA . ILE A 1 418 ? 12.947 -1.290 -8.725 1.00 92.75 418 ILE A CA 1
ATOM 3308 C C . ILE A 1 418 ? 13.287 -2.038 -10.018 1.00 92.75 418 ILE A C 1
ATOM 3310 O O . ILE A 1 418 ? 13.813 -3.147 -9.954 1.00 92.75 418 ILE A O 1
ATOM 3314 N N . GLU A 1 419 ? 13.031 -1.417 -11.176 1.00 93.50 419 GLU A N 1
ATOM 3315 C CA . GLU A 1 419 ? 13.414 -1.914 -12.499 1.00 93.50 419 GLU A CA 1
ATOM 3316 C C . GLU A 1 419 ? 14.936 -1.860 -12.679 1.00 93.50 419 GLU A C 1
ATOM 3318 O O . GLU A 1 419 ? 15.550 -0.853 -12.299 1.00 93.50 419 GLU A O 1
ATOM 3323 N N . PRO A 1 420 ? 15.543 -2.880 -13.318 1.00 93.81 420 PRO A N 1
ATOM 3324 C CA . PRO A 1 420 ? 16.850 -2.743 -13.943 1.00 93.81 420 PRO A CA 1
ATOM 3325 C C . PRO A 1 420 ? 16.887 -1.484 -14.812 1.00 93.81 420 PRO A C 1
ATOM 3327 O O . PRO A 1 420 ? 16.048 -1.297 -15.697 1.00 93.81 420 PRO A O 1
ATOM 3330 N N . LEU A 1 421 ? 17.857 -0.614 -14.543 1.00 95.75 421 LEU A N 1
ATOM 3331 C CA . LEU A 1 421 ? 17.939 0.696 -15.170 1.00 95.75 421 LEU A CA 1
ATOM 3332 C C . LEU A 1 421 ? 19.344 0.958 -15.709 1.00 95.75 421 LEU A C 1
ATOM 3334 O O . LEU A 1 421 ? 20.337 0.518 -15.135 1.00 95.75 421 LEU A O 1
ATOM 3338 N N . LEU A 1 422 ? 19.419 1.678 -16.826 1.00 96.62 422 LEU A N 1
ATOM 3339 C CA . LEU A 1 422 ? 20.662 2.145 -17.435 1.00 96.62 422 LEU A CA 1
ATOM 3340 C C . LEU A 1 422 ? 20.564 3.654 -17.661 1.00 96.62 422 LEU A C 1
ATOM 3342 O O . LEU A 1 422 ? 19.613 4.129 -18.285 1.00 96.62 422 LEU A O 1
ATOM 3346 N N . LEU A 1 423 ? 21.549 4.413 -17.182 1.00 96.19 423 LEU A N 1
ATOM 3347 C CA . LEU A 1 423 ? 21.661 5.835 -17.500 1.00 96.19 423 LEU A CA 1
ATOM 3348 C C . LEU A 1 423 ? 22.527 6.006 -18.744 1.00 96.19 423 LEU A C 1
ATOM 3350 O O . LEU A 1 423 ? 23.637 5.488 -18.801 1.00 96.19 423 LEU A O 1
ATOM 3354 N N . VAL A 1 424 ? 22.048 6.762 -19.727 1.00 94.50 424 VAL A N 1
ATOM 3355 C CA . VAL A 1 424 ? 22.818 7.128 -20.919 1.00 94.50 424 VAL A CA 1
ATOM 3356 C C . VAL A 1 424 ? 23.017 8.636 -20.924 1.00 94.50 424 VAL A C 1
ATOM 3358 O O . VAL A 1 424 ? 22.065 9.394 -21.071 1.00 94.50 424 VAL A O 1
ATOM 3361 N N . CYS A 1 425 ? 24.252 9.091 -20.757 1.00 91.75 425 CYS A N 1
ATOM 3362 C CA . CYS A 1 425 ? 24.596 10.505 -20.755 1.00 91.75 425 CYS A CA 1
ATOM 3363 C C . CYS A 1 425 ? 25.061 10.949 -22.144 1.00 91.75 425 CYS A C 1
ATOM 3365 O O . CYS A 1 425 ? 26.044 10.440 -22.683 1.00 91.75 425 CYS A O 1
ATOM 3367 N N . CYS A 1 426 ? 24.376 11.947 -22.693 1.00 85.69 426 CYS A N 1
ATOM 3368 C CA . CYS A 1 426 ? 24.633 12.516 -24.010 1.00 85.69 426 CYS A CA 1
ATOM 3369 C C . CYS A 1 426 ? 24.976 13.993 -23.865 1.00 85.69 426 CYS A C 1
ATOM 3371 O O . CYS A 1 426 ? 24.099 14.856 -23.942 1.00 85.69 426 CYS A O 1
ATOM 3373 N N . SER A 1 427 ? 26.255 14.272 -23.641 1.00 76.69 427 SER A N 1
ATOM 3374 C CA . SER A 1 427 ? 26.797 15.628 -23.614 1.00 76.69 427 SER A CA 1
ATOM 3375 C C . SER A 1 427 ? 28.013 15.711 -24.526 1.00 76.69 427 SER A C 1
ATOM 3377 O O . SER A 1 427 ? 28.745 14.736 -24.700 1.00 76.69 427 SER A O 1
ATOM 3379 N N . SER A 1 428 ? 28.231 16.889 -25.106 1.00 66.88 428 SER A N 1
ATOM 3380 C CA . SER A 1 428 ? 29.484 17.230 -25.785 1.00 66.88 428 SER A CA 1
ATOM 3381 C C . SER A 1 428 ? 30.656 17.402 -24.805 1.00 66.88 428 SER A C 1
ATOM 3383 O O . SER A 1 428 ? 31.812 17.362 -25.222 1.00 66.88 428 SER A O 1
ATOM 3385 N N . SER A 1 429 ? 30.369 17.556 -23.505 1.00 65.56 429 SER A N 1
ATOM 3386 C CA . SER A 1 429 ? 31.336 17.625 -22.407 1.00 65.56 429 SER A CA 1
ATOM 3387 C C . SER A 1 429 ? 31.154 16.450 -21.432 1.00 65.56 429 SER A C 1
ATOM 3389 O O . SER A 1 429 ? 30.070 16.205 -20.913 1.00 65.56 429 SER A O 1
ATOM 3391 N N . ASP A 1 430 ? 32.221 15.716 -21.120 1.00 67.56 430 ASP A N 1
ATOM 3392 C CA . ASP A 1 430 ? 32.140 14.461 -20.341 1.00 67.56 430 ASP A CA 1
ATOM 3393 C C . ASP A 1 430 ? 31.897 14.666 -18.823 1.00 67.56 430 ASP A C 1
ATOM 3395 O O . ASP A 1 430 ? 32.026 13.750 -18.017 1.00 67.56 430 ASP A O 1
ATOM 3399 N N . ALA A 1 431 ? 31.542 15.880 -18.389 1.00 76.56 431 ALA A N 1
ATOM 3400 C CA . ALA A 1 431 ? 31.258 16.167 -16.981 1.00 76.56 431 ALA A CA 1
ATOM 3401 C C . ALA A 1 431 ? 29.914 15.584 -16.516 1.00 76.56 431 ALA A C 1
ATOM 3403 O O . ALA A 1 431 ? 29.769 15.211 -15.351 1.00 76.56 431 ALA A O 1
ATOM 3404 N N . LEU A 1 432 ? 28.934 15.490 -17.424 1.00 85.62 432 LEU A N 1
ATOM 3405 C CA . LEU A 1 432 ? 27.601 14.971 -17.113 1.00 85.62 432 LEU A CA 1
ATOM 3406 C C . LEU A 1 432 ? 27.649 13.499 -16.695 1.00 85.62 432 LEU A C 1
ATOM 3408 O O . LEU A 1 432 ? 27.083 13.133 -15.670 1.00 85.62 432 LEU A O 1
ATOM 3412 N N . SER A 1 433 ? 28.352 12.677 -17.469 1.00 86.81 433 SER A N 1
ATOM 3413 C CA . SER A 1 433 ? 28.529 11.246 -17.215 1.00 86.81 433 SER A CA 1
ATOM 3414 C C . SER A 1 433 ? 29.335 10.985 -15.939 1.00 86.81 433 SER A C 1
ATOM 3416 O O . SER A 1 433 ? 28.978 10.104 -15.161 1.00 86.81 433 SER A O 1
ATOM 3418 N N . GLY A 1 434 ? 30.380 11.781 -15.681 1.00 84.75 434 GLY A N 1
ATOM 3419 C CA . GLY A 1 434 ? 31.212 11.666 -14.486 1.00 84.75 434 GLY A CA 1
ATOM 3420 C C . GLY A 1 434 ? 30.431 11.936 -13.198 1.00 84.75 434 GLY A C 1
ATOM 3421 O O . GLY A 1 434 ? 30.503 11.141 -12.263 1.00 84.75 434 GLY A O 1
ATOM 3422 N N . ILE A 1 435 ? 29.644 13.016 -13.163 1.00 86.88 435 ILE A N 1
ATOM 3423 C CA . ILE A 1 435 ? 28.784 13.339 -12.011 1.00 86.88 435 ILE A CA 1
ATOM 3424 C C . ILE A 1 435 ? 27.625 12.347 -11.901 1.00 86.88 435 ILE A C 1
ATOM 3426 O O . ILE A 1 435 ? 27.281 11.920 -10.802 1.00 86.88 435 ILE A O 1
ATOM 3430 N N . ALA A 1 436 ? 27.038 11.932 -13.027 1.00 89.81 436 ALA A N 1
ATOM 3431 C CA . ALA A 1 436 ? 25.996 10.916 -13.000 1.00 89.81 436 ALA A CA 1
ATOM 3432 C C . ALA A 1 436 ? 26.503 9.602 -12.401 1.00 89.81 436 ALA A C 1
ATOM 3434 O O . ALA A 1 436 ? 25.851 9.027 -11.533 1.00 89.81 436 ALA A O 1
ATOM 3435 N N . SER A 1 437 ? 27.699 9.167 -12.797 1.00 90.81 437 SER A N 1
ATOM 3436 C CA . SER A 1 437 ? 28.288 7.925 -12.309 1.00 90.81 437 SER A CA 1
ATOM 3437 C C . SER A 1 437 ? 28.726 7.977 -10.847 1.00 90.81 437 SER A C 1
ATOM 3439 O O . SER A 1 437 ? 28.786 6.925 -10.220 1.00 90.81 437 SER A O 1
ATOM 3441 N N . SER A 1 438 ? 29.031 9.152 -10.285 1.00 89.44 438 SER A N 1
ATOM 3442 C CA . SER A 1 438 ? 29.374 9.261 -8.859 1.00 89.44 438 SER A CA 1
ATOM 3443 C C . SER A 1 438 ? 28.153 9.206 -7.937 1.00 89.44 438 SER A C 1
ATOM 3445 O O . SER A 1 438 ? 28.297 8.907 -6.753 1.00 89.44 438 SER A O 1
ATOM 3447 N N . LEU A 1 439 ? 26.963 9.499 -8.466 1.00 92.50 439 LEU A N 1
ATOM 3448 C CA . LEU A 1 439 ? 25.708 9.541 -7.713 1.00 92.50 439 LEU A CA 1
ATOM 3449 C C . LEU A 1 439 ? 24.803 8.331 -7.983 1.00 92.50 439 LEU A C 1
ATOM 3451 O O . LEU A 1 439 ? 23.927 8.030 -7.172 1.00 92.50 439 LEU A O 1
ATOM 3455 N N . SER A 1 440 ? 24.960 7.673 -9.132 1.00 94.06 440 SER A N 1
ATOM 3456 C CA . SER A 1 440 ? 24.080 6.598 -9.593 1.00 94.06 440 SER A CA 1
ATOM 3457 C C . SER A 1 440 ? 24.394 5.256 -8.928 1.00 94.06 440 SER A C 1
ATOM 3459 O O . SER A 1 440 ? 25.550 4.861 -8.810 1.00 94.06 440 SER A O 1
ATOM 3461 N N . MET A 1 441 ? 23.342 4.521 -8.562 1.00 94.50 441 MET A N 1
ATOM 3462 C CA . MET A 1 441 ? 23.407 3.098 -8.191 1.00 94.50 441 MET A CA 1
ATOM 3463 C C . MET A 1 441 ? 23.293 2.170 -9.410 1.00 94.50 441 MET A C 1
ATOM 3465 O O . MET A 1 441 ? 23.492 0.962 -9.297 1.00 94.50 441 MET A O 1
ATOM 3469 N N . HIS A 1 442 ? 22.965 2.742 -10.568 1.00 94.75 442 HIS A N 1
ATOM 3470 C CA . HIS A 1 442 ? 22.773 2.057 -11.842 1.00 94.75 442 HIS A CA 1
ATOM 3471 C C . HIS A 1 442 ? 23.947 2.323 -12.792 1.00 94.75 442 HIS A C 1
ATOM 3473 O O . HIS A 1 442 ? 24.567 3.390 -12.689 1.00 94.75 442 HIS A O 1
ATOM 3479 N N . PRO A 1 443 ? 24.246 1.420 -13.745 1.00 94.50 443 PRO A N 1
ATOM 3480 C CA . PRO A 1 443 ? 25.313 1.645 -14.713 1.00 94.50 443 PRO A CA 1
ATOM 3481 C C . PRO A 1 443 ? 25.081 2.922 -15.534 1.00 94.50 443 PRO A C 1
ATOM 3483 O O . PRO A 1 443 ? 23.948 3.244 -15.907 1.00 94.50 443 PRO A O 1
ATOM 3486 N N . VAL A 1 444 ? 26.167 3.640 -15.822 1.00 93.75 444 VAL A N 1
ATOM 3487 C CA . VAL A 1 444 ? 26.147 4.897 -16.583 1.00 93.75 444 VAL A CA 1
ATOM 3488 C C . VAL A 1 444 ? 26.972 4.742 -17.852 1.00 93.75 444 VAL A C 1
ATOM 3490 O O . VAL A 1 444 ? 28.151 4.403 -17.794 1.00 93.75 444 VAL A O 1
ATOM 3493 N N . VAL A 1 445 ? 26.365 5.020 -19.001 1.00 92.12 445 VAL A N 1
ATOM 3494 C CA . VAL A 1 445 ? 26.991 4.947 -20.323 1.00 92.12 445 VAL A CA 1
ATOM 3495 C C . VAL A 1 445 ? 27.130 6.348 -20.897 1.00 92.12 445 VAL A C 1
ATOM 3497 O O . VAL A 1 445 ? 26.143 7.065 -21.048 1.00 92.12 445 VAL A O 1
ATOM 3500 N N . SER A 1 446 ? 28.343 6.737 -21.268 1.00 90.31 446 SER A N 1
ATOM 3501 C CA . SER A 1 446 ? 28.580 7.933 -22.075 1.00 90.31 446 SER A CA 1
ATOM 3502 C C . SER A 1 446 ? 28.307 7.632 -23.548 1.00 90.31 446 SER A C 1
ATOM 3504 O O . SER A 1 446 ? 28.929 6.738 -24.120 1.00 90.31 446 SER A O 1
ATOM 3506 N N . CYS A 1 447 ? 27.431 8.413 -24.181 1.00 89.25 447 CYS A N 1
ATOM 3507 C CA . CYS A 1 447 ? 27.200 8.402 -25.627 1.00 89.25 447 CYS A CA 1
ATOM 3508 C C . CYS A 1 447 ? 27.254 9.835 -26.176 1.00 89.25 447 CYS A C 1
ATOM 3510 O O . CYS A 1 447 ? 26.208 10.479 -26.332 1.00 89.25 447 CYS A O 1
ATOM 3512 N N . PRO A 1 448 ? 28.464 10.383 -26.399 1.00 85.06 448 PRO A N 1
ATOM 3513 C CA . PRO A 1 448 ? 28.624 11.739 -26.907 1.00 85.06 448 PRO A CA 1
ATOM 3514 C C . PRO A 1 448 ? 28.222 11.838 -28.394 1.00 85.06 448 PRO A C 1
ATOM 3516 O O . PRO A 1 448 ? 28.445 10.894 -29.156 1.00 85.06 448 PRO A O 1
ATOM 3519 N N . PRO A 1 449 ? 27.670 12.982 -28.842 1.00 81.00 449 PRO A N 1
ATOM 3520 C CA . PRO A 1 449 ? 27.373 13.215 -30.253 1.00 81.00 449 PRO A CA 1
ATOM 3521 C C . PRO A 1 449 ? 28.654 13.311 -31.100 1.00 81.00 449 PRO A C 1
ATOM 3523 O O . PRO A 1 449 ? 29.664 13.853 -30.654 1.00 81.00 449 PRO A O 1
ATOM 3526 N N . ALA A 1 450 ? 28.588 12.827 -32.346 1.00 69.62 450 ALA A N 1
ATOM 3527 C CA . ALA A 1 450 ? 29.731 12.729 -33.263 1.00 69.62 450 ALA A CA 1
ATOM 3528 C C . ALA A 1 450 ? 30.393 14.078 -33.616 1.00 69.62 450 ALA A C 1
ATOM 3530 O O . ALA A 1 450 ? 31.583 14.106 -33.912 1.00 69.62 450 ALA A O 1
ATOM 3531 N N . ASP A 1 451 ? 29.644 15.183 -33.542 1.00 61.22 451 ASP A N 1
ATOM 3532 C CA . ASP A 1 451 ? 30.118 16.533 -33.887 1.00 61.22 451 ASP A CA 1
ATOM 3533 C C . ASP A 1 451 ? 30.793 17.263 -32.702 1.00 61.22 451 ASP A C 1
ATOM 3535 O O . ASP A 1 451 ? 31.123 18.447 -32.790 1.00 61.22 451 ASP A O 1
ATOM 3539 N N . GLY A 1 452 ? 30.975 16.582 -31.562 1.00 56.75 452 GLY A N 1
ATOM 3540 C CA . GLY A 1 452 ? 31.723 17.103 -30.416 1.00 56.75 452 GLY A CA 1
ATOM 3541 C C . GLY A 1 452 ? 33.238 17.097 -30.665 1.00 56.75 452 GLY A C 1
ATOM 3542 O O . GLY A 1 452 ? 33.715 16.332 -31.502 1.00 56.75 452 GLY A O 1
ATOM 3543 N N . PRO A 1 453 ? 34.030 17.926 -29.955 1.00 51.81 453 PRO A N 1
ATOM 3544 C CA . PRO A 1 453 ? 35.476 17.984 -30.146 1.00 51.81 453 PRO A CA 1
ATOM 3545 C C . PRO A 1 453 ? 36.102 16.590 -29.984 1.00 51.81 453 PRO A C 1
ATOM 3547 O O . PRO A 1 453 ? 36.180 16.036 -28.884 1.00 51.81 453 PRO A O 1
ATOM 3550 N N . ALA A 1 454 ? 36.541 16.033 -31.117 1.00 44.62 454 ALA A N 1
ATOM 3551 C CA . ALA A 1 454 ? 37.221 14.753 -31.243 1.00 44.62 454 ALA A CA 1
ATOM 3552 C C . ALA A 1 454 ? 38.568 14.816 -30.505 1.00 44.62 454 ALA A C 1
ATOM 3554 O O . ALA A 1 454 ? 39.604 15.135 -31.078 1.00 44.62 454 ALA A O 1
ATOM 3555 N N . GLY A 1 455 ? 38.534 14.608 -29.190 1.00 47.72 455 GLY A N 1
ATOM 3556 C CA . GLY A 1 455 ? 39.722 14.689 -28.341 1.00 47.72 455 GLY A CA 1
ATOM 3557 C C . GLY A 1 455 ? 39.463 14.904 -26.850 1.00 47.72 455 GLY A C 1
ATOM 3558 O O . GLY A 1 455 ? 40.378 14.685 -26.063 1.00 47.72 455 GLY A O 1
ATOM 3559 N N . SER A 1 456 ? 38.249 15.284 -26.422 1.00 48.38 456 SER A N 1
ATOM 3560 C CA . SER A 1 456 ? 37.945 15.477 -24.988 1.00 48.38 456 SER A CA 1
ATOM 3561 C C . SER A 1 456 ? 37.129 14.352 -24.340 1.00 48.38 456 SER A C 1
ATOM 3563 O O . SER A 1 456 ? 36.921 14.390 -23.131 1.00 48.38 456 SER A O 1
ATOM 3565 N N . ALA A 1 457 ? 36.685 13.350 -25.107 1.00 46.94 457 ALA A N 1
ATOM 3566 C CA . ALA A 1 457 ? 35.803 12.259 -24.658 1.00 46.94 457 ALA A CA 1
ATOM 3567 C C . ALA A 1 457 ? 36.485 11.189 -23.775 1.00 46.94 457 ALA A C 1
ATOM 3569 O O . ALA A 1 457 ? 35.917 10.132 -23.528 1.00 46.94 457 ALA A O 1
ATOM 3570 N N . ALA A 1 458 ? 37.706 11.447 -23.309 1.00 51.22 458 ALA A N 1
ATOM 3571 C CA . ALA A 1 458 ? 38.397 10.611 -22.339 1.00 51.22 458 ALA A CA 1
ATOM 3572 C C . ALA A 1 458 ? 38.615 11.418 -21.058 1.00 51.22 458 ALA A C 1
ATOM 3574 O O . ALA A 1 458 ? 39.735 11.881 -20.830 1.00 51.22 458 ALA A O 1
ATOM 3575 N N . ARG A 1 459 ? 37.559 11.654 -20.254 1.00 53.56 459 ARG A N 1
ATOM 3576 C CA . ARG A 1 459 ? 37.721 12.138 -18.866 1.00 53.56 459 ARG A CA 1
ATOM 3577 C C . ARG A 1 459 ? 36.463 12.076 -17.973 1.00 53.56 459 ARG A C 1
ATOM 3579 O O . ARG A 1 459 ? 36.281 12.937 -17.117 1.00 53.56 459 ARG A O 1
ATOM 3586 N N . GLY A 1 460 ? 35.643 11.039 -18.103 1.00 55.25 460 GLY A N 1
ATOM 3587 C CA . GLY A 1 460 ? 34.497 10.770 -17.235 1.00 55.25 460 GLY A CA 1
ATOM 3588 C C . GLY A 1 460 ? 34.531 9.331 -16.731 1.00 55.25 460 GLY A C 1
ATOM 3589 O O . GLY A 1 460 ? 34.668 8.398 -17.519 1.00 55.25 460 GLY A O 1
ATOM 3590 N N . CYS A 1 461 ? 34.405 9.139 -15.415 1.00 65.31 461 CYS A N 1
ATOM 3591 C CA . CYS A 1 461 ? 34.359 7.832 -14.745 1.00 65.31 461 CYS A CA 1
ATOM 3592 C C . CYS A 1 461 ? 33.035 7.080 -14.999 1.00 65.31 461 CYS A C 1
ATOM 3594 O O . CYS A 1 461 ? 32.441 6.568 -14.057 1.00 65.31 461 CYS A O 1
ATOM 3596 N N . SER A 1 462 ? 32.540 7.064 -16.240 1.00 71.75 462 SER A N 1
ATOM 3597 C CA . SER A 1 462 ? 31.349 6.300 -16.626 1.00 71.75 462 SER A CA 1
ATOM 3598 C C . SER A 1 462 ? 31.645 4.798 -16.649 1.00 71.75 462 SER A C 1
ATOM 3600 O O . SER A 1 462 ? 32.797 4.377 -16.773 1.00 71.75 462 SER A O 1
ATOM 3602 N N . SER A 1 463 ? 30.604 3.973 -16.539 1.00 76.50 463 SER A N 1
ATOM 3603 C CA . SER A 1 463 ? 30.731 2.515 -16.622 1.00 76.50 463 SER A CA 1
ATOM 3604 C C . SER A 1 463 ? 31.166 2.053 -18.017 1.00 76.50 463 SER A C 1
ATOM 3606 O O . SER A 1 463 ? 31.859 1.046 -18.133 1.00 76.50 463 SER A O 1
ATOM 3608 N N . ALA A 1 464 ? 30.770 2.778 -19.069 1.00 83.19 464 ALA A N 1
ATOM 3609 C CA . ALA A 1 464 ? 31.208 2.532 -20.440 1.00 83.19 464 ALA A CA 1
ATOM 3610 C C . ALA A 1 464 ? 31.100 3.794 -21.311 1.00 83.19 464 ALA A C 1
ATOM 3612 O O . ALA A 1 464 ? 30.200 4.611 -21.130 1.00 83.19 464 ALA A O 1
ATOM 3613 N N . LEU A 1 465 ? 31.972 3.901 -22.316 1.00 87.69 465 LEU A N 1
ATOM 3614 C CA . LEU A 1 465 ? 31.898 4.899 -23.384 1.00 87.69 465 LEU A CA 1
ATOM 3615 C C . LEU A 1 465 ? 31.513 4.201 -24.693 1.00 87.69 465 LEU A C 1
ATOM 3617 O O . LEU A 1 465 ? 32.273 3.378 -25.199 1.00 87.69 465 LEU A O 1
ATOM 3621 N N . ILE A 1 466 ? 30.349 4.540 -25.246 1.00 88.75 466 ILE A N 1
ATOM 3622 C CA . ILE A 1 466 ? 29.824 3.972 -26.492 1.00 88.75 466 ILE A CA 1
ATOM 3623 C C . ILE A 1 466 ? 29.401 5.124 -27.404 1.00 88.75 466 ILE A C 1
ATOM 3625 O O . ILE A 1 466 ? 28.383 5.766 -27.181 1.00 88.75 466 ILE A O 1
ATOM 3629 N N . SER A 1 467 ? 30.181 5.401 -28.447 1.00 83.75 467 SER A N 1
ATOM 3630 C CA . SER A 1 467 ? 30.005 6.590 -29.303 1.00 83.75 467 SER A CA 1
ATOM 3631 C C . SER A 1 467 ? 28.914 6.462 -30.378 1.00 83.75 467 SER A C 1
ATOM 3633 O O . SER A 1 467 ? 28.753 7.353 -31.209 1.00 83.75 467 SER A O 1
ATOM 3635 N N . SER A 1 468 ? 28.186 5.347 -30.402 1.00 89.25 468 SER A N 1
ATOM 3636 C CA . SER A 1 468 ? 27.215 5.003 -31.441 1.00 89.25 468 SER A CA 1
ATOM 3637 C C . SER A 1 468 ? 25.845 4.744 -30.813 1.00 89.25 468 SER A C 1
ATOM 3639 O O . SER A 1 468 ? 25.721 3.821 -30.004 1.00 89.25 468 SER A O 1
ATOM 3641 N N . PRO A 1 469 ? 24.791 5.491 -31.201 1.00 92.38 469 PRO A N 1
ATOM 3642 C CA . PRO A 1 469 ? 23.429 5.242 -30.727 1.00 92.38 469 PRO A CA 1
ATOM 3643 C C . PRO A 1 469 ? 22.940 3.807 -30.954 1.00 92.38 469 PRO A C 1
ATOM 3645 O O . PRO A 1 469 ? 22.232 3.254 -30.115 1.00 92.38 469 PRO A O 1
ATOM 3648 N N . VAL A 1 470 ? 23.346 3.196 -32.071 1.00 94.62 470 VAL A N 1
ATOM 3649 C CA . VAL A 1 470 ? 23.000 1.809 -32.415 1.00 94.62 470 VAL A CA 1
ATOM 3650 C C . VAL A 1 470 ? 23.632 0.840 -31.419 1.00 94.62 470 VAL A C 1
ATOM 3652 O O . VAL A 1 470 ? 22.981 -0.093 -30.951 1.00 94.62 470 VAL A O 1
ATOM 3655 N N . ASP A 1 471 ? 24.897 1.067 -31.069 1.00 94.25 471 ASP A N 1
ATOM 3656 C CA . ASP A 1 471 ? 25.629 0.171 -30.176 1.00 94.25 471 ASP A CA 1
ATOM 3657 C C . ASP A 1 471 ? 25.216 0.369 -28.716 1.00 94.25 471 ASP A C 1
ATOM 3659 O O . ASP A 1 471 ? 25.171 -0.605 -27.970 1.00 94.25 471 ASP A O 1
ATOM 3663 N N . VAL A 1 472 ? 24.799 1.579 -28.322 1.00 94.88 472 VAL A N 1
ATOM 3664 C CA . VAL A 1 472 ? 24.141 1.813 -27.024 1.00 94.88 472 VAL A CA 1
ATOM 3665 C C . VAL A 1 472 ? 22.858 0.997 -26.920 1.00 94.88 472 VAL A C 1
ATOM 3667 O O . VAL A 1 472 ? 22.626 0.350 -25.901 1.00 94.88 472 VAL A O 1
ATOM 3670 N N . ALA A 1 473 ? 22.029 0.997 -27.967 1.00 96.75 473 ALA A N 1
ATOM 3671 C CA . ALA A 1 473 ? 20.783 0.242 -27.958 1.00 96.75 473 ALA A CA 1
ATOM 3672 C C . ALA A 1 473 ? 21.023 -1.272 -27.866 1.00 96.75 473 ALA A C 1
ATOM 3674 O O . ALA A 1 473 ? 20.370 -1.946 -27.068 1.00 96.75 473 ALA A O 1
ATOM 3675 N N . LYS A 1 474 ? 22.008 -1.797 -28.606 1.00 95.94 474 LYS A N 1
ATOM 3676 C CA . LYS A 1 474 ? 22.434 -3.202 -28.497 1.00 95.94 474 LYS A CA 1
ATOM 3677 C C . LYS A 1 474 ? 22.983 -3.531 -27.113 1.00 95.94 474 LYS A C 1
ATOM 3679 O O . LYS A 1 474 ? 22.612 -4.558 -26.555 1.00 95.94 474 LYS A O 1
ATOM 3684 N N . PHE A 1 475 ? 23.824 -2.664 -26.550 1.00 96.50 475 PHE A N 1
ATOM 3685 C CA . PHE A 1 475 ? 24.384 -2.838 -25.212 1.00 96.50 475 PHE A CA 1
ATOM 3686 C C . PHE A 1 475 ? 23.285 -2.877 -24.143 1.00 96.50 475 PHE A C 1
ATOM 3688 O O . PHE A 1 475 ? 23.279 -3.767 -23.294 1.00 96.50 475 PHE A O 1
ATOM 3695 N N . ALA A 1 476 ? 22.307 -1.969 -24.216 1.00 96.62 476 ALA A N 1
ATOM 3696 C CA . ALA A 1 476 ? 21.146 -1.977 -23.330 1.00 96.62 476 ALA A CA 1
ATOM 3697 C C . ALA A 1 476 ? 20.320 -3.265 -23.494 1.00 96.62 476 ALA A C 1
ATOM 3699 O O . ALA A 1 476 ? 19.988 -3.918 -22.506 1.00 96.62 476 ALA A O 1
ATOM 3700 N N . ALA A 1 477 ? 20.048 -3.682 -24.736 1.00 96.56 477 ALA A N 1
ATOM 3701 C CA . ALA A 1 477 ? 19.311 -4.912 -25.014 1.00 96.56 477 ALA A CA 1
ATOM 3702 C C . ALA A 1 477 ? 20.029 -6.157 -24.466 1.00 96.56 477 ALA A C 1
ATOM 3704 O O . ALA A 1 477 ? 19.405 -7.006 -23.833 1.00 96.56 477 ALA A O 1
ATOM 3705 N N . GLN A 1 478 ? 21.348 -6.248 -24.651 1.00 95.75 478 GLN A N 1
ATOM 3706 C CA . GLN A 1 478 ? 22.180 -7.318 -24.097 1.00 95.75 478 GLN A CA 1
ATOM 3707 C C . GLN A 1 478 ? 22.138 -7.318 -22.567 1.00 95.75 478 GLN A C 1
ATOM 3709 O O . GLN A 1 478 ? 21.903 -8.368 -21.968 1.00 95.75 478 GLN A O 1
ATOM 3714 N N . THR A 1 479 ? 22.277 -6.141 -21.951 1.00 95.25 479 THR A N 1
ATOM 3715 C CA . THR A 1 479 ? 22.240 -5.955 -20.493 1.00 95.25 479 THR A CA 1
ATOM 3716 C C . THR A 1 479 ? 20.934 -6.473 -19.889 1.00 95.25 479 THR A C 1
ATOM 3718 O O . THR A 1 479 ? 20.955 -7.168 -18.874 1.00 95.25 479 THR A O 1
ATOM 3721 N N . PHE A 1 480 ? 19.797 -6.186 -20.525 1.00 96.25 480 PHE A N 1
ATOM 3722 C CA . PHE A 1 480 ? 18.476 -6.543 -19.999 1.00 96.25 480 PHE A CA 1
ATOM 3723 C C . PHE A 1 480 ? 17.933 -7.891 -20.489 1.00 96.25 480 PHE A C 1
ATOM 3725 O O . PHE A 1 480 ? 16.942 -8.382 -19.949 1.00 96.25 480 PHE A O 1
ATOM 3732 N N . SER A 1 481 ? 18.574 -8.529 -21.472 1.00 94.06 481 SER A N 1
ATOM 3733 C CA . SER A 1 481 ? 18.096 -9.783 -22.077 1.00 94.06 481 SER A CA 1
ATOM 3734 C C . SER A 1 481 ? 17.892 -10.926 -21.072 1.00 94.06 481 SER A C 1
ATOM 3736 O O . SER A 1 481 ? 17.003 -11.755 -21.249 1.00 94.06 481 SER A O 1
ATOM 3738 N N . SER A 1 482 ? 18.672 -10.966 -19.989 1.00 90.06 482 SER A N 1
ATOM 3739 C CA . SER A 1 482 ? 18.563 -12.016 -18.968 1.00 90.06 482 SER A CA 1
ATOM 3740 C C . SER A 1 482 ? 17.339 -11.860 -18.058 1.00 90.06 482 SER A C 1
ATOM 3742 O O . SER A 1 482 ? 16.827 -12.858 -17.552 1.00 90.06 482 SER A O 1
ATOM 3744 N N . SER A 1 483 ? 16.851 -10.632 -17.857 1.00 88.50 483 SER A N 1
ATOM 3745 C CA . SER A 1 483 ? 15.718 -10.320 -16.976 1.00 88.50 483 SER A CA 1
ATOM 3746 C C . SER A 1 483 ? 14.426 -9.984 -17.726 1.00 88.50 483 SER A C 1
ATOM 3748 O O . SER A 1 483 ? 13.359 -9.956 -17.113 1.00 88.50 483 SER A O 1
ATOM 3750 N N . CYS A 1 484 ? 14.500 -9.734 -19.037 1.00 93.69 484 CYS A N 1
ATOM 3751 C CA . CYS A 1 484 ? 13.379 -9.246 -19.840 1.00 93.69 484 CYS A CA 1
ATOM 3752 C C . CYS A 1 484 ? 13.186 -10.098 -21.107 1.00 93.69 484 CYS A C 1
ATOM 3754 O O . CYS A 1 484 ? 13.832 -9.834 -22.127 1.00 93.69 484 CYS A O 1
ATOM 3756 N N . PRO A 1 485 ? 12.266 -11.085 -21.094 1.00 92.19 485 PRO A N 1
ATOM 3757 C CA . PRO A 1 485 ? 12.034 -11.976 -22.235 1.00 92.19 485 PRO A CA 1
ATOM 3758 C C . PRO A 1 485 ? 11.710 -11.240 -23.541 1.00 92.19 485 PRO A C 1
ATOM 3760 O O . PRO A 1 485 ? 12.261 -11.566 -24.587 1.00 92.19 485 PRO A O 1
ATOM 3763 N N . ALA A 1 486 ? 10.893 -10.183 -23.478 1.00 92.62 486 ALA A N 1
ATOM 3764 C CA . ALA A 1 486 ? 10.519 -9.403 -24.659 1.00 92.62 486 ALA A CA 1
ATOM 3765 C C . ALA A 1 486 ? 11.720 -8.714 -25.337 1.00 92.62 486 ALA A C 1
ATOM 3767 O O . ALA A 1 486 ? 11.757 -8.626 -26.566 1.00 92.62 486 ALA A O 1
ATOM 3768 N N . ILE A 1 487 ? 12.693 -8.249 -24.543 1.00 95.81 487 ILE A N 1
ATOM 3769 C CA . ILE A 1 487 ? 13.941 -7.646 -25.034 1.00 95.81 487 ILE A CA 1
ATOM 3770 C C . ILE A 1 487 ? 14.856 -8.741 -25.592 1.00 95.81 487 ILE A C 1
ATOM 3772 O O . ILE A 1 487 ? 15.435 -8.570 -26.663 1.00 95.81 487 ILE A O 1
ATOM 3776 N N . ALA A 1 488 ? 14.953 -9.886 -24.907 1.00 95.50 488 ALA A N 1
ATOM 3777 C CA . ALA A 1 488 ? 15.740 -11.029 -25.366 1.00 95.50 488 ALA A CA 1
ATOM 3778 C C . ALA A 1 488 ? 15.280 -11.527 -26.743 1.00 95.50 488 ALA A C 1
ATOM 3780 O O . ALA A 1 488 ? 16.108 -11.761 -27.621 1.00 95.50 488 ALA A O 1
ATOM 3781 N N . ASP A 1 489 ? 13.969 -11.642 -26.951 1.00 95.25 489 ASP A N 1
ATOM 3782 C CA . ASP A 1 489 ? 13.398 -12.080 -28.224 1.00 95.25 489 ASP A CA 1
ATOM 3783 C C . ASP A 1 489 ? 13.654 -11.061 -29.339 1.00 95.25 489 ASP A C 1
ATOM 3785 O O . ASP A 1 489 ? 14.032 -11.442 -30.445 1.00 95.25 489 ASP A O 1
ATOM 3789 N N . ALA A 1 490 ? 13.529 -9.760 -29.047 1.00 95.94 490 ALA A N 1
ATOM 3790 C CA . ALA A 1 490 ? 13.852 -8.709 -30.012 1.00 95.94 490 ALA A CA 1
ATOM 3791 C C . ALA A 1 490 ? 15.350 -8.697 -30.376 1.00 95.94 490 ALA A C 1
ATOM 3793 O O . ALA A 1 490 ? 15.711 -8.511 -31.539 1.00 95.94 490 ALA A O 1
ATOM 3794 N N . LEU A 1 491 ? 16.230 -8.940 -29.399 1.00 96.06 491 LEU A N 1
ATOM 3795 C CA . LEU A 1 491 ? 17.668 -9.059 -29.625 1.00 96.06 491 LEU A CA 1
ATOM 3796 C C . LEU A 1 491 ? 18.009 -10.278 -30.494 1.00 96.06 491 LEU A C 1
ATOM 3798 O O . LEU A 1 491 ? 18.781 -10.139 -31.441 1.00 96.06 491 LEU A O 1
ATOM 3802 N N . ARG A 1 492 ? 17.418 -11.448 -30.215 1.00 96.06 492 ARG A N 1
ATOM 3803 C CA . ARG A 1 492 ? 17.598 -12.661 -31.034 1.00 96.06 492 ARG A CA 1
ATOM 3804 C C . ARG A 1 492 ? 17.123 -12.446 -32.468 1.00 96.06 492 ARG A C 1
ATOM 3806 O O . ARG A 1 492 ? 17.893 -12.707 -33.386 1.00 96.06 492 ARG A O 1
ATOM 3813 N N . ALA A 1 493 ? 15.931 -11.877 -32.654 1.00 94.38 493 ALA A N 1
ATOM 3814 C CA . ALA A 1 493 ? 15.399 -11.561 -33.980 1.00 94.38 493 ALA A CA 1
ATOM 3815 C C . ALA A 1 493 ? 16.340 -10.629 -34.766 1.00 94.38 493 ALA A C 1
ATOM 3817 O O . ALA A 1 493 ? 16.654 -10.887 -35.923 1.00 94.38 493 ALA A O 1
ATOM 3818 N N . SER A 1 494 ? 16.890 -9.596 -34.115 1.00 93.69 494 SER A N 1
ATOM 3819 C CA . SER A 1 494 ? 17.871 -8.703 -34.745 1.00 93.69 494 SER A CA 1
ATOM 3820 C C . SER A 1 494 ? 19.162 -9.417 -35.169 1.00 93.69 494 SER A C 1
ATOM 3822 O O . SER A 1 494 ? 19.776 -9.010 -36.158 1.00 93.69 494 SER A O 1
ATOM 3824 N N . ILE A 1 495 ? 19.610 -10.432 -34.422 1.00 91.56 495 ILE A N 1
ATOM 3825 C CA . ILE A 1 495 ? 20.792 -11.238 -34.766 1.00 91.56 495 ILE A CA 1
ATOM 3826 C C . ILE A 1 495 ? 20.479 -12.146 -35.963 1.00 91.56 495 ILE A C 1
ATOM 3828 O O . ILE A 1 495 ? 21.286 -12.239 -36.890 1.00 91.56 495 ILE A O 1
ATOM 3832 N N . GLU A 1 496 ? 19.307 -12.779 -35.965 1.00 92.31 496 GLU A N 1
ATOM 3833 C CA . GLU A 1 496 ? 18.831 -13.642 -37.051 1.00 92.31 496 GLU A CA 1
ATOM 3834 C C . GLU A 1 496 ? 18.677 -12.867 -38.367 1.00 92.31 496 GLU A C 1
ATOM 3836 O O . GLU A 1 496 ? 19.210 -13.296 -39.393 1.00 92.31 496 GLU A O 1
ATOM 3841 N N . ASP A 1 497 ? 18.062 -11.682 -38.329 1.00 89.88 497 ASP A N 1
ATOM 3842 C CA . ASP A 1 497 ? 17.918 -10.796 -39.489 1.00 89.88 497 ASP A CA 1
ATOM 3843 C C . ASP A 1 497 ? 19.279 -10.377 -40.065 1.00 89.88 497 ASP A C 1
ATOM 3845 O O . ASP A 1 497 ? 19.485 -10.379 -41.283 1.00 89.88 497 ASP A O 1
ATOM 3849 N N . GLY A 1 498 ? 20.237 -10.043 -39.192 1.00 87.75 498 GLY A N 1
ATOM 3850 C CA . GLY A 1 498 ? 21.602 -9.701 -39.593 1.00 87.75 498 GLY A CA 1
ATOM 3851 C C . GLY A 1 498 ? 22.318 -10.872 -40.271 1.00 87.75 498 GLY A C 1
ATOM 3852 O O . GLY A 1 498 ? 22.937 -10.693 -41.322 1.00 87.75 498 GLY A O 1
ATOM 3853 N N . SER A 1 499 ? 22.181 -12.076 -39.711 1.00 88.19 499 SER A N 1
ATOM 3854 C CA . SER A 1 499 ? 22.720 -13.312 -40.288 1.00 88.19 499 SER A CA 1
ATOM 3855 C C . SER A 1 499 ? 22.121 -13.598 -41.670 1.00 88.19 499 SER A C 1
ATOM 3857 O O . SER A 1 499 ? 22.859 -13.818 -42.631 1.00 88.19 499 SER A O 1
ATOM 3859 N N . ALA A 1 500 ? 20.796 -13.491 -41.812 1.00 89.00 500 ALA A N 1
ATOM 3860 C CA . ALA A 1 500 ? 20.107 -13.677 -43.087 1.00 89.00 500 ALA A CA 1
ATOM 3861 C C . ALA A 1 500 ? 20.538 -12.643 -44.145 1.00 89.00 500 ALA A C 1
ATOM 3863 O O . ALA A 1 500 ? 20.743 -12.988 -45.312 1.00 89.00 500 ALA A O 1
ATOM 3864 N N . CYS A 1 501 ? 20.731 -11.379 -43.750 1.00 90.19 501 CYS A N 1
ATOM 3865 C CA . CYS A 1 501 ? 21.237 -10.339 -44.648 1.00 90.19 501 CYS A CA 1
ATOM 3866 C C . CYS A 1 501 ? 22.660 -10.640 -45.133 1.00 90.19 501 CYS A C 1
ATOM 3868 O O . CYS A 1 501 ? 22.932 -10.488 -46.324 1.00 90.19 501 CYS A O 1
ATOM 3870 N N . LEU A 1 502 ? 23.549 -11.095 -44.243 1.00 89.69 502 LEU A N 1
ATOM 3871 C CA . LEU A 1 502 ? 24.915 -11.483 -44.607 1.00 89.69 502 LEU A CA 1
ATOM 3872 C C . LEU A 1 502 ? 24.929 -12.686 -45.551 1.00 89.69 502 LEU A C 1
ATOM 3874 O O . LEU A 1 502 ? 25.621 -12.646 -46.562 1.00 89.69 502 LEU A O 1
ATOM 3878 N N . GLN A 1 503 ? 24.121 -13.712 -45.280 1.00 92.00 503 GLN A N 1
ATOM 3879 C CA . GLN A 1 503 ? 23.985 -14.875 -46.164 1.00 92.00 503 GLN A CA 1
ATOM 3880 C C . GLN A 1 503 ? 23.478 -14.478 -47.555 1.00 92.00 503 GLN A C 1
ATOM 3882 O O . GLN A 1 503 ? 23.975 -14.970 -48.566 1.00 92.00 503 GLN A O 1
ATOM 3887 N N . LYS A 1 504 ? 22.515 -13.551 -47.629 1.00 91.12 504 LYS A N 1
ATOM 3888 C CA . LYS A 1 504 ? 22.013 -13.024 -48.903 1.00 91.12 504 LYS A CA 1
ATOM 3889 C C . LYS A 1 504 ? 23.075 -12.215 -49.647 1.00 91.12 504 LYS A C 1
ATOM 3891 O O . LYS A 1 504 ? 23.204 -12.372 -50.859 1.00 91.12 504 LYS A O 1
ATOM 3896 N N . ALA A 1 505 ? 23.811 -11.356 -48.944 1.00 91.00 505 ALA A N 1
ATOM 3897 C CA . ALA A 1 505 ? 24.886 -10.561 -49.528 1.00 91.00 505 ALA A CA 1
ATOM 3898 C C . ALA A 1 505 ? 26.025 -11.452 -50.046 1.00 91.00 505 ALA A C 1
ATOM 3900 O O . ALA A 1 505 ? 26.503 -11.238 -51.158 1.00 91.00 505 ALA A O 1
ATOM 3901 N N . ASP A 1 506 ? 26.401 -12.488 -49.291 1.00 93.31 506 ASP A N 1
ATOM 3902 C CA . ASP A 1 506 ? 27.388 -13.478 -49.720 1.00 93.31 506 ASP A CA 1
ATOM 3903 C C . ASP A 1 506 ? 26.893 -14.254 -50.947 1.00 93.31 506 ASP A C 1
ATOM 3905 O O . ASP A 1 506 ? 27.583 -14.295 -51.958 1.00 93.31 506 ASP A O 1
ATOM 3909 N N . ALA A 1 507 ? 25.652 -14.752 -50.950 1.00 91.25 507 ALA A N 1
ATOM 3910 C CA . ALA A 1 507 ? 25.081 -15.432 -52.116 1.00 91.25 507 ALA A CA 1
ATOM 3911 C C . ALA A 1 507 ? 25.055 -14.543 -53.376 1.00 91.25 507 ALA A C 1
ATOM 3913 O O . ALA A 1 507 ? 25.342 -15.014 -54.478 1.00 91.25 507 ALA A O 1
ATOM 3914 N N . GLN A 1 508 ? 24.741 -13.250 -53.228 1.00 91.81 508 GLN A N 1
ATOM 3915 C CA . GLN A 1 508 ? 24.795 -12.277 -54.324 1.00 91.81 508 GLN A CA 1
ATOM 3916 C C . GLN A 1 508 ? 26.225 -12.049 -54.818 1.00 91.81 508 GLN A C 1
ATOM 3918 O O . GLN A 1 508 ? 26.449 -11.999 -56.028 1.00 91.81 508 GLN A O 1
ATOM 3923 N N . LEU A 1 509 ? 27.188 -11.943 -53.901 1.00 91.62 509 LEU A N 1
ATOM 3924 C CA . LEU A 1 509 ? 28.599 -11.805 -54.237 1.00 91.62 509 LEU A CA 1
ATOM 3925 C C . LEU A 1 509 ? 29.111 -13.049 -54.974 1.00 91.62 509 LEU A C 1
ATOM 3927 O O . LEU A 1 509 ? 29.720 -12.913 -56.031 1.00 91.62 509 LEU A O 1
ATOM 3931 N N . GLN A 1 510 ? 28.803 -14.252 -54.483 1.00 91.19 510 GLN A N 1
ATOM 3932 C CA . GLN A 1 510 ? 29.165 -15.517 -55.130 1.00 91.19 510 GLN A CA 1
ATOM 3933 C C . GLN A 1 510 ? 28.554 -15.628 -56.533 1.00 91.19 510 GLN A C 1
ATOM 3935 O O . GLN A 1 510 ? 29.238 -16.022 -57.477 1.00 91.19 510 GLN A O 1
ATOM 3940 N N . ALA A 1 511 ? 27.291 -15.225 -56.706 1.00 87.00 511 ALA A N 1
ATOM 3941 C CA . ALA A 1 511 ? 26.641 -15.198 -58.014 1.00 87.00 511 ALA A CA 1
ATOM 3942 C C . ALA A 1 511 ? 27.296 -14.187 -58.974 1.00 87.00 511 ALA A C 1
ATOM 3944 O O . ALA A 1 511 ? 27.495 -14.505 -60.146 1.00 87.00 511 ALA A O 1
ATOM 3945 N N . ALA A 1 512 ? 27.669 -12.997 -58.491 1.00 84.31 512 ALA A N 1
ATOM 3946 C CA . ALA A 1 512 ? 28.378 -11.995 -59.287 1.00 84.31 512 ALA A CA 1
ATOM 3947 C C . ALA A 1 512 ? 29.780 -12.481 -59.695 1.00 84.31 512 ALA A C 1
ATOM 3949 O O . ALA A 1 512 ? 30.154 -12.367 -60.862 1.00 84.31 512 ALA A O 1
ATOM 3950 N N . VAL A 1 513 ? 30.519 -13.099 -58.766 1.00 82.94 513 VAL A N 1
ATOM 3951 C CA . VAL A 1 513 ? 31.832 -13.707 -59.029 1.00 82.94 513 VAL A CA 1
ATOM 3952 C C . VAL A 1 513 ? 31.710 -14.832 -60.064 1.00 82.94 513 VAL A C 1
ATOM 3954 O O . VAL A 1 513 ? 32.482 -14.861 -61.022 1.00 82.94 513 VAL A O 1
ATOM 3957 N N . ALA A 1 514 ? 30.703 -15.704 -59.943 1.00 75.69 514 ALA A N 1
ATOM 3958 C CA . ALA A 1 514 ? 30.436 -16.770 -60.910 1.00 75.69 514 ALA A CA 1
ATOM 3959 C C . ALA A 1 514 ? 30.064 -16.234 -62.308 1.00 75.69 514 ALA A C 1
ATOM 3961 O O . ALA A 1 514 ? 30.474 -16.813 -63.312 1.00 75.69 514 ALA A O 1
ATOM 3962 N N . GLN A 1 515 ? 29.347 -15.107 -62.393 1.00 68.69 515 GLN A N 1
ATOM 3963 C CA . GLN A 1 515 ? 29.028 -14.440 -63.665 1.00 68.69 515 GLN A CA 1
ATOM 3964 C C . GLN A 1 515 ? 30.253 -13.782 -64.313 1.00 68.69 515 GLN A C 1
ATOM 3966 O O . GLN A 1 515 ? 30.370 -13.792 -65.536 1.00 68.69 515 GLN A O 1
ATOM 3971 N N . THR A 1 516 ? 31.199 -13.269 -63.521 1.00 61.03 516 THR A N 1
ATOM 3972 C CA . THR A 1 516 ? 32.493 -12.781 -64.033 1.00 61.03 516 THR A CA 1
ATOM 3973 C C . THR A 1 516 ? 33.486 -13.899 -64.380 1.00 61.03 516 THR A C 1
ATOM 3975 O O . THR A 1 516 ? 34.506 -13.624 -65.007 1.00 61.03 516 THR A O 1
ATOM 3978 N N . ALA A 1 517 ? 33.198 -15.154 -64.006 1.00 57.31 517 ALA A N 1
ATOM 3979 C CA . ALA A 1 517 ? 34.097 -16.304 -64.155 1.00 57.31 517 ALA A CA 1
ATOM 3980 C C . ALA A 1 517 ? 33.766 -17.261 -65.330 1.00 57.31 517 ALA A C 1
ATOM 3982 O O . ALA A 1 517 ? 34.404 -18.306 -65.453 1.00 57.31 517 ALA A O 1
ATOM 3983 N N . ALA A 1 518 ? 32.829 -16.926 -66.230 1.00 45.59 518 ALA A N 1
ATOM 3984 C CA . ALA A 1 518 ? 32.549 -17.686 -67.465 1.00 45.59 518 ALA A CA 1
ATOM 3985 C C . ALA A 1 518 ? 33.119 -16.972 -68.722 1.00 45.59 518 ALA A C 1
ATOM 3987 O O . ALA A 1 518 ? 33.118 -15.746 -68.777 1.00 45.59 518 ALA A O 1
ATOM 3988 N N . PRO A 1 519 ? 33.650 -17.692 -69.735 1.00 50.19 519 PRO A N 1
ATOM 3989 C CA . PRO A 1 519 ? 35.096 -17.844 -69.904 1.00 50.19 519 PRO A CA 1
ATOM 3990 C C . PRO A 1 519 ? 35.728 -16.886 -70.928 1.00 50.19 519 PRO A C 1
ATOM 3992 O O . PRO A 1 519 ? 35.297 -16.799 -72.076 1.00 50.19 519 PRO A O 1
ATOM 3995 N N . ALA A 1 520 ? 36.878 -16.309 -70.571 1.00 41.72 520 ALA A N 1
ATOM 3996 C CA . ALA A 1 520 ? 37.885 -15.893 -71.547 1.00 41.72 520 ALA A CA 1
ATOM 3997 C C . ALA A 1 520 ? 38.677 -17.131 -72.009 1.00 41.72 520 ALA A C 1
ATOM 3999 O O . ALA A 1 520 ? 39.792 -17.390 -71.563 1.00 41.72 520 ALA A O 1
ATOM 4000 N N . ALA A 1 521 ? 38.080 -17.936 -72.887 1.00 41.41 521 ALA A N 1
ATOM 4001 C CA . ALA A 1 521 ? 38.793 -18.998 -73.586 1.00 41.41 521 ALA A CA 1
ATOM 4002 C C . ALA A 1 521 ? 39.428 -18.440 -74.871 1.00 41.41 521 ALA A C 1
ATOM 4004 O O . ALA A 1 521 ? 38.762 -18.383 -75.900 1.00 41.41 521 ALA A O 1
ATOM 4005 N N . ALA A 1 522 ? 40.710 -18.050 -74.818 1.00 40.84 522 ALA A N 1
ATOM 4006 C CA . ALA A 1 522 ? 41.664 -18.203 -75.929 1.00 40.84 522 ALA A CA 1
ATOM 4007 C C . ALA A 1 522 ? 43.104 -17.803 -75.535 1.00 40.84 522 ALA A C 1
ATOM 4009 O O . ALA A 1 522 ? 43.369 -16.634 -75.275 1.00 40.84 522 ALA A O 1
ATOM 4010 N N . LYS A 1 523 ? 44.028 -18.773 -75.684 1.00 35.88 523 LYS A N 1
ATOM 4011 C CA . LYS A 1 523 ? 45.513 -18.695 -75.649 1.00 35.88 523 LYS A CA 1
ATOM 4012 C C . LYS A 1 523 ? 46.117 -18.524 -74.238 1.00 35.88 523 LYS A C 1
ATOM 4014 O O . LYS A 1 523 ? 45.705 -17.654 -73.498 1.00 35.88 523 LYS A O 1
ATOM 4019 N N . ALA A 1 524 ? 47.114 -19.281 -73.783 1.00 34.09 524 ALA A N 1
ATOM 4020 C CA . ALA A 1 524 ? 48.113 -20.100 -74.457 1.00 34.09 524 ALA A CA 1
ATOM 4021 C C . ALA A 1 524 ? 48.588 -21.246 -73.538 1.00 34.09 524 ALA A C 1
ATOM 4023 O O . ALA A 1 524 ? 48.431 -21.199 -72.322 1.00 34.09 524 ALA A O 1
ATOM 4024 N N . ALA A 1 525 ? 49.167 -22.267 -74.164 1.00 36.16 525 ALA A N 1
ATOM 4025 C CA . ALA A 1 525 ? 49.763 -23.439 -73.541 1.00 36.16 525 ALA A CA 1
ATOM 4026 C C . ALA A 1 525 ? 51.000 -23.113 -72.684 1.00 36.16 525 ALA A C 1
ATOM 4028 O O . ALA A 1 525 ? 51.802 -22.259 -73.058 1.00 36.16 525 ALA A O 1
ATOM 4029 N N . GLY A 1 526 ? 51.208 -23.897 -71.620 1.00 31.02 526 GLY A N 1
ATOM 4030 C CA . GLY A 1 526 ? 52.537 -24.119 -71.049 1.00 31.02 526 GLY A CA 1
ATOM 4031 C C . GLY A 1 526 ? 52.569 -24.351 -69.538 1.00 31.02 526 GLY A C 1
ATOM 4032 O O . GLY A 1 526 ? 52.481 -23.401 -68.772 1.00 31.02 526 GLY A O 1
ATOM 4033 N N . GLY A 1 527 ? 52.828 -25.600 -69.139 1.00 31.95 527 GLY A N 1
ATOM 4034 C CA . GLY A 1 527 ? 53.568 -25.913 -67.911 1.00 31.95 527 GLY A CA 1
ATOM 4035 C C . GLY A 1 527 ? 52.742 -26.320 -66.694 1.00 31.95 527 GLY A C 1
ATOM 4036 O O . GLY A 1 527 ? 52.4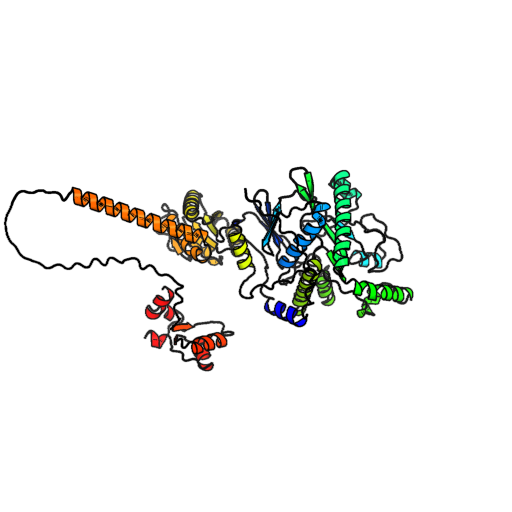06 -25.495 -65.852 1.00 31.95 527 GLY A O 1
ATOM 4037 N N . GLU A 1 528 ? 52.516 -27.625 -66.549 1.00 34.69 528 GLU A N 1
ATOM 4038 C CA . GLU A 1 528 ? 52.156 -28.246 -65.274 1.00 34.69 528 GLU A CA 1
ATOM 4039 C C . GLU A 1 528 ? 53.250 -28.026 -64.217 1.00 34.69 528 GLU A C 1
ATOM 4041 O O . GLU A 1 528 ? 54.415 -28.356 -64.440 1.00 34.69 528 GLU A O 1
ATOM 4046 N N . LYS A 1 529 ? 52.851 -27.576 -63.023 1.00 32.69 529 LYS A N 1
ATOM 4047 C CA . LYS A 1 529 ? 53.419 -28.041 -61.751 1.00 32.69 529 LYS A CA 1
ATOM 4048 C C . LYS A 1 529 ? 52.319 -28.059 -60.693 1.00 32.69 529 LYS A C 1
ATOM 4050 O O . LYS A 1 529 ? 51.787 -27.024 -60.307 1.00 32.69 529 LYS A O 1
ATOM 4055 N N . ALA A 1 530 ? 51.991 -29.270 -60.258 1.00 32.50 530 ALA A N 1
ATOM 4056 C CA . ALA A 1 530 ? 51.064 -29.553 -59.179 1.00 32.50 530 ALA A CA 1
ATOM 4057 C C . ALA A 1 530 ? 51.575 -28.981 -57.846 1.00 32.50 530 ALA A C 1
ATOM 4059 O O . ALA A 1 530 ? 52.703 -29.259 -57.438 1.00 32.50 530 ALA A O 1
ATOM 4060 N N . VAL A 1 531 ? 50.717 -28.239 -57.147 1.00 32.31 531 VAL A N 1
ATOM 4061 C CA . VAL A 1 531 ? 50.833 -27.991 -55.706 1.00 32.31 531 VAL A CA 1
ATOM 4062 C C . VAL A 1 531 ? 49.510 -28.414 -55.081 1.00 32.31 531 VAL A C 1
ATOM 4064 O O . VAL A 1 531 ? 48.437 -28.006 -55.520 1.00 32.31 531 VAL A O 1
ATOM 4067 N N . ALA A 1 532 ? 49.616 -29.325 -54.120 1.00 31.03 532 ALA A N 1
ATOM 4068 C CA . ALA A 1 532 ? 48.516 -30.031 -53.496 1.00 31.03 532 ALA A CA 1
ATOM 4069 C C . ALA A 1 532 ? 47.635 -29.123 -52.621 1.00 31.03 532 ALA A C 1
ATOM 4071 O O . ALA A 1 532 ? 48.108 -28.205 -51.954 1.00 31.03 532 ALA A O 1
ATOM 4072 N N . ASN A 1 533 ? 46.347 -29.461 -52.625 1.00 32.75 533 ASN A N 1
ATOM 4073 C CA . ASN A 1 533 ? 45.264 -28.902 -51.826 1.00 32.75 533 ASN A CA 1
ATOM 4074 C C . ASN A 1 533 ? 45.566 -28.827 -50.321 1.00 32.75 533 ASN A C 1
ATOM 4076 O O . ASN A 1 533 ? 45.924 -29.825 -49.701 1.00 32.75 533 ASN A O 1
ATOM 4080 N N . GLY A 1 534 ? 45.242 -27.679 -49.723 1.00 29.00 534 GLY A N 1
ATOM 4081 C CA . GLY A 1 534 ? 44.954 -27.529 -48.298 1.00 29.00 534 GLY A CA 1
ATOM 4082 C C . GLY A 1 534 ? 43.551 -26.951 -48.118 1.00 29.00 534 GLY A C 1
ATOM 4083 O O . GLY A 1 534 ? 43.393 -25.758 -47.891 1.00 29.00 534 GLY A O 1
ATOM 4084 N N . ALA A 1 535 ? 42.522 -27.784 -48.270 1.00 35.78 535 ALA A N 1
ATOM 4085 C CA . ALA A 1 535 ? 41.143 -27.423 -47.957 1.00 35.78 535 ALA A CA 1
ATOM 4086 C C . ALA A 1 535 ? 40.946 -27.470 -46.437 1.00 35.78 535 ALA A C 1
ATOM 4088 O O . ALA A 1 535 ? 40.914 -28.559 -45.874 1.00 35.78 535 ALA A O 1
ATOM 4089 N N . HIS A 1 536 ? 40.837 -26.322 -45.767 1.00 33.72 536 HIS A N 1
ATOM 4090 C CA . HIS A 1 536 ? 40.353 -26.218 -44.380 1.00 33.72 536 HIS A CA 1
ATOM 4091 C C . HIS A 1 536 ? 39.261 -25.142 -44.311 1.00 33.72 536 HIS A C 1
ATOM 4093 O O . HIS A 1 536 ? 39.428 -24.081 -43.720 1.00 33.72 536 HIS A O 1
ATOM 4099 N N . GLY A 1 537 ? 38.128 -25.414 -44.961 1.00 32.66 537 GLY A N 1
ATOM 4100 C CA . GLY A 1 537 ? 36.867 -24.759 -44.633 1.00 32.66 537 GLY A CA 1
ATOM 4101 C C . GLY A 1 537 ? 36.188 -25.568 -43.535 1.00 32.66 537 GLY A C 1
ATOM 4102 O O . GLY A 1 537 ? 35.604 -26.611 -43.819 1.00 32.66 537 GLY A O 1
ATOM 4103 N N . HIS A 1 538 ? 36.287 -25.133 -42.280 1.00 31.38 538 HIS A N 1
ATOM 4104 C CA . HIS A 1 538 ? 35.479 -25.709 -41.208 1.00 31.38 538 HIS A CA 1
ATOM 4105 C C . HIS A 1 538 ? 34.042 -25.191 -41.340 1.00 31.38 538 HIS A C 1
ATOM 4107 O O . HIS A 1 538 ? 33.698 -24.130 -40.829 1.00 31.38 538 HIS A O 1
ATOM 4113 N N . THR A 1 539 ? 33.195 -25.937 -42.047 1.00 30.52 539 THR A N 1
ATOM 4114 C CA . THR A 1 539 ? 31.740 -25.779 -41.972 1.00 30.52 539 THR A CA 1
ATOM 4115 C C . THR A 1 539 ? 31.283 -26.288 -40.605 1.00 30.52 539 THR A C 1
ATOM 4117 O O . THR A 1 539 ? 31.276 -27.493 -40.363 1.00 30.52 539 THR A O 1
ATOM 4120 N N . ILE A 1 540 ? 30.920 -25.387 -39.691 1.00 34.22 540 ILE A N 1
ATOM 4121 C CA . ILE A 1 540 ? 30.250 -25.775 -38.445 1.00 34.22 540 ILE A CA 1
ATOM 4122 C C . ILE A 1 540 ? 28.798 -26.107 -38.801 1.00 34.22 540 ILE A C 1
ATOM 4124 O O . ILE A 1 540 ? 28.004 -25.218 -39.104 1.00 34.22 540 ILE A O 1
ATOM 4128 N N . GLN A 1 541 ? 28.458 -27.397 -38.811 1.00 34.16 541 GLN A N 1
ATOM 4129 C CA . GLN A 1 541 ? 27.066 -27.838 -38.842 1.00 34.16 541 GLN A CA 1
ATOM 4130 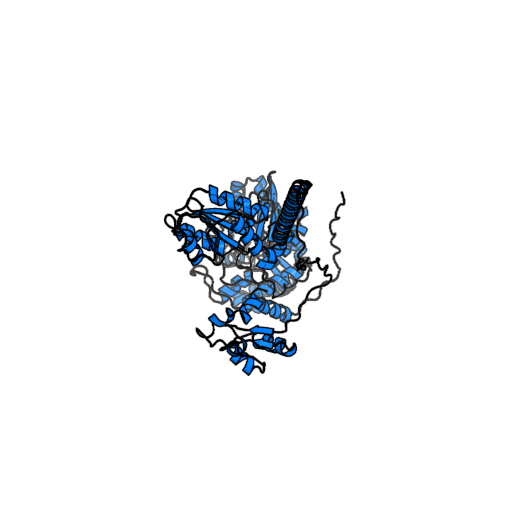C C . GLN A 1 541 ? 26.406 -27.514 -37.498 1.00 34.16 541 GLN A C 1
ATOM 4132 O O . GLN A 1 541 ? 26.969 -27.786 -36.438 1.00 34.16 541 GLN A O 1
ATOM 4137 N N . ALA A 1 542 ? 25.209 -26.929 -37.554 1.00 32.50 542 ALA A N 1
ATOM 4138 C CA . ALA A 1 542 ? 24.383 -26.666 -36.386 1.00 32.50 542 ALA A CA 1
ATOM 4139 C C . ALA A 1 542 ? 24.073 -27.979 -35.650 1.00 32.50 542 ALA A C 1
ATOM 4141 O O . ALA A 1 542 ? 23.482 -28.897 -36.220 1.00 32.50 542 ALA A O 1
ATOM 4142 N N . VAL A 1 543 ? 24.465 -28.059 -34.379 1.00 37.06 543 VAL A N 1
ATOM 4143 C CA . VAL A 1 543 ? 24.075 -29.153 -33.490 1.00 37.06 543 VAL A CA 1
ATOM 4144 C C . VAL A 1 543 ? 22.709 -28.808 -32.905 1.00 37.06 543 VAL A C 1
ATOM 4146 O O . VAL A 1 543 ? 22.571 -27.854 -32.143 1.00 37.06 543 VAL A O 1
ATOM 4149 N N . SER A 1 544 ? 21.686 -29.580 -33.265 1.00 45.66 544 SER A N 1
ATOM 4150 C CA . SER A 1 544 ? 20.392 -29.561 -32.586 1.00 45.66 544 SER A CA 1
ATOM 4151 C C . SER A 1 544 ? 20.520 -30.281 -31.241 1.00 45.66 544 SER A C 1
ATOM 4153 O O . SER A 1 544 ? 20.621 -31.508 -31.207 1.00 45.66 544 SER A O 1
ATOM 4155 N N . GLY A 1 545 ? 20.530 -29.529 -30.141 1.00 37.06 545 GLY A N 1
ATOM 4156 C CA . GLY A 1 545 ? 20.526 -30.068 -28.782 1.00 37.06 545 GLY A CA 1
ATOM 4157 C C . GLY A 1 545 ? 19.140 -29.988 -28.148 1.00 37.06 545 GLY A C 1
ATOM 4158 O O . GLY A 1 545 ? 18.637 -28.903 -27.870 1.00 37.06 545 GLY A O 1
ATOM 4159 N N . SER A 1 546 ? 18.522 -31.144 -27.917 1.00 48.62 546 SER A N 1
ATOM 4160 C CA . SER A 1 546 ? 17.373 -31.313 -27.029 1.00 48.62 546 SER A CA 1
ATOM 4161 C C . SER A 1 546 ? 17.846 -31.700 -25.623 1.00 48.62 546 SER A C 1
ATOM 4163 O O . SER A 1 546 ? 18.673 -32.600 -25.503 1.00 48.62 546 SER A O 1
ATOM 4165 N N . VAL A 1 547 ? 17.182 -31.138 -24.604 1.00 46.78 547 VAL A N 1
ATOM 4166 C CA . VAL A 1 547 ? 17.262 -31.425 -23.151 1.00 46.78 547 VAL A CA 1
ATOM 4167 C C . VAL A 1 547 ? 18.326 -30.629 -22.376 1.00 46.78 547 VAL A C 1
ATOM 4169 O O . VAL A 1 547 ? 19.496 -30.614 -22.718 1.00 46.78 547 VAL A O 1
ATOM 4172 N N . ALA A 1 548 ? 17.849 -29.972 -21.309 1.00 49.53 548 ALA A N 1
ATOM 4173 C CA . ALA A 1 548 ? 18.532 -29.099 -20.352 1.00 49.53 548 ALA A CA 1
ATOM 4174 C C . ALA A 1 548 ? 20.048 -29.325 -20.167 1.00 49.53 548 ALA A C 1
ATOM 4176 O O . ALA A 1 548 ? 20.461 -30.251 -19.467 1.00 49.53 548 ALA A O 1
ATOM 4177 N N . ASP A 1 549 ? 20.852 -28.383 -20.668 1.00 50.09 549 ASP A N 1
ATOM 4178 C CA . ASP A 1 549 ? 22.285 -28.268 -20.380 1.00 50.09 549 ASP A CA 1
ATOM 4179 C C . ASP A 1 549 ? 22.511 -27.805 -18.933 1.00 50.09 549 ASP A C 1
ATOM 4181 O O . ASP A 1 549 ? 22.842 -26.655 -18.643 1.00 50.09 549 ASP A O 1
ATOM 4185 N N . ARG A 1 550 ? 22.317 -28.710 -17.971 1.00 56.09 550 ARG A N 1
ATOM 4186 C CA . ARG A 1 550 ? 22.892 -28.539 -16.635 1.00 56.09 550 ARG A CA 1
ATOM 4187 C C . ARG A 1 550 ? 24.321 -29.058 -16.674 1.00 56.09 550 ARG A C 1
ATOM 4189 O O . ARG A 1 550 ? 24.561 -30.253 -16.515 1.00 56.09 550 ARG A O 1
ATOM 4196 N N . VAL A 1 551 ? 25.273 -28.154 -16.877 1.00 71.44 551 VAL A N 1
ATOM 4197 C CA . VAL A 1 551 ? 26.696 -28.477 -16.750 1.00 71.44 551 VAL A CA 1
ATOM 4198 C C . VAL A 1 551 ? 27.019 -28.634 -15.266 1.00 71.44 551 VAL A C 1
ATOM 4200 O O . VAL A 1 551 ? 26.851 -27.703 -14.479 1.00 71.44 551 VAL A O 1
ATOM 4203 N N . ALA A 1 552 ? 27.463 -29.825 -14.866 1.00 76.25 552 ALA A N 1
ATOM 4204 C CA . ALA A 1 552 ? 27.918 -30.060 -13.502 1.00 76.25 552 ALA A CA 1
ATOM 4205 C C . ALA A 1 552 ? 29.139 -29.176 -13.202 1.00 76.25 552 ALA A C 1
ATOM 4207 O O . ALA A 1 552 ? 30.142 -29.223 -13.920 1.00 76.25 552 ALA A O 1
ATOM 4208 N N . VAL A 1 553 ? 29.054 -28.377 -12.137 1.00 81.00 553 VAL A N 1
ATOM 4209 C CA . VAL A 1 553 ? 30.161 -27.532 -11.679 1.00 81.00 553 VAL A CA 1
ATOM 4210 C C . VAL A 1 553 ? 31.281 -28.440 -11.180 1.00 81.00 553 VAL A C 1
ATOM 4212 O O . VAL A 1 553 ? 31.072 -29.240 -10.278 1.00 81.00 553 VAL A O 1
ATOM 4215 N N . LYS A 1 554 ? 32.471 -28.329 -11.778 1.00 84.94 554 LYS A N 1
ATOM 4216 C CA . LYS A 1 554 ? 33.658 -29.115 -11.386 1.00 84.94 554 LYS A CA 1
ATOM 4217 C C . LYS A 1 554 ? 34.659 -28.310 -10.565 1.00 84.94 554 LYS A C 1
ATOM 4219 O O . LYS A 1 554 ? 35.369 -28.878 -9.742 1.00 84.94 554 LYS A O 1
ATOM 4224 N N . THR A 1 555 ? 34.680 -26.994 -10.770 1.00 86.38 555 THR A N 1
ATOM 4225 C CA . THR A 1 555 ? 35.578 -26.063 -10.087 1.00 86.38 555 THR A CA 1
ATOM 4226 C C . THR A 1 555 ? 34.799 -24.819 -9.683 1.00 86.38 555 THR A C 1
ATOM 4228 O O . THR A 1 555 ? 34.053 -24.281 -10.498 1.00 86.38 555 THR A O 1
ATOM 4231 N N . ALA A 1 556 ? 34.988 -24.345 -8.454 1.00 88.38 556 ALA A N 1
ATOM 4232 C CA . ALA A 1 556 ? 34.373 -23.125 -7.943 1.00 88.38 556 ALA A CA 1
ATOM 4233 C C . ALA A 1 556 ? 35.446 -22.152 -7.447 1.00 88.38 556 ALA A C 1
ATOM 4235 O O . ALA A 1 556 ? 36.298 -22.516 -6.638 1.00 88.38 556 ALA A O 1
ATOM 4236 N N . LEU A 1 557 ? 35.385 -20.902 -7.907 1.00 89.19 557 LEU A N 1
ATOM 4237 C CA . LEU A 1 557 ? 36.158 -19.802 -7.338 1.00 89.19 557 LEU A CA 1
ATOM 4238 C C . LEU A 1 557 ? 35.332 -19.132 -6.233 1.00 89.19 557 LEU A C 1
ATOM 4240 O O . LEU A 1 557 ? 34.286 -18.554 -6.517 1.00 89.19 557 LEU A O 1
ATOM 4244 N N . VAL A 1 558 ? 35.803 -19.175 -4.987 1.00 88.69 558 VAL A N 1
ATOM 4245 C CA . VAL A 1 558 ? 35.089 -18.617 -3.829 1.00 88.69 558 VAL A CA 1
ATOM 4246 C C . VAL A 1 558 ? 35.918 -17.507 -3.193 1.00 88.69 558 VAL A C 1
ATOM 4248 O O . VAL A 1 558 ? 37.020 -17.739 -2.699 1.00 88.69 558 VAL A O 1
ATOM 4251 N N . SER A 1 559 ? 35.390 -16.285 -3.182 1.00 86.25 559 SER A N 1
ATOM 4252 C CA . SER A 1 559 ? 36.013 -15.131 -2.527 1.00 86.25 559 SER A CA 1
ATOM 4253 C C . SER A 1 559 ? 34.931 -14.194 -2.007 1.00 86.25 559 SER A C 1
ATOM 4255 O O . SER A 1 559 ? 34.277 -13.516 -2.796 1.00 86.25 559 SER A O 1
ATOM 4257 N N . VAL A 1 560 ? 34.736 -14.152 -0.689 1.00 84.06 560 VAL A N 1
ATOM 4258 C CA . VAL A 1 560 ? 33.651 -13.391 -0.059 1.00 84.06 560 VAL A CA 1
ATOM 4259 C C . VAL A 1 560 ? 34.187 -12.477 1.039 1.00 84.06 560 VAL A C 1
ATOM 4261 O O . VAL A 1 560 ? 35.130 -12.810 1.761 1.00 84.06 560 VAL A O 1
ATOM 4264 N N . PHE A 1 561 ? 33.598 -11.288 1.151 1.00 79.88 561 PHE A N 1
ATOM 4265 C CA . PHE A 1 561 ? 33.916 -10.361 2.234 1.00 79.88 561 PHE A CA 1
ATOM 4266 C C . PHE A 1 561 ? 33.247 -10.824 3.537 1.00 79.88 561 PHE A C 1
ATOM 4268 O O . PHE A 1 561 ? 33.940 -11.100 4.523 1.00 79.88 561 PHE A O 1
ATOM 4275 N N . ASP A 1 562 ? 31.925 -10.995 3.480 1.00 81.25 562 ASP A N 1
ATOM 4276 C CA . ASP A 1 562 ? 31.077 -11.585 4.516 1.00 81.25 562 ASP A CA 1
ATOM 4277 C C . ASP A 1 562 ? 31.171 -13.122 4.483 1.00 81.25 562 ASP A C 1
ATOM 4279 O O . ASP A 1 562 ? 31.176 -13.723 3.409 1.00 81.25 562 ASP A O 1
ATOM 4283 N N . LYS A 1 563 ? 31.310 -13.757 5.650 1.00 84.12 563 LYS A N 1
ATOM 4284 C CA . LYS A 1 563 ? 31.595 -15.195 5.792 1.00 84.12 563 LYS A CA 1
ATOM 4285 C C . LYS A 1 563 ? 30.489 -15.956 6.524 1.00 84.12 563 LYS A C 1
ATOM 4287 O O . LYS A 1 563 ? 30.672 -17.150 6.754 1.00 84.12 563 LYS A O 1
ATOM 4292 N N . ASP A 1 564 ? 29.366 -15.311 6.841 1.00 81.00 564 ASP A N 1
ATOM 4293 C CA . ASP A 1 564 ? 28.305 -15.887 7.680 1.00 81.00 564 ASP A CA 1
ATOM 4294 C C . ASP A 1 564 ? 27.648 -17.140 7.064 1.00 81.00 564 ASP A C 1
ATOM 4296 O O . ASP A 1 564 ? 27.251 -18.041 7.794 1.00 81.00 564 ASP A O 1
ATOM 4300 N N . ALA A 1 565 ? 27.624 -17.266 5.729 1.00 82.88 565 ALA A N 1
ATOM 4301 C CA . ALA A 1 565 ? 27.085 -18.435 5.007 1.00 82.88 565 ALA A CA 1
ATOM 4302 C C . ALA A 1 565 ? 28.163 -19.333 4.358 1.00 82.88 565 ALA A C 1
ATOM 4304 O O . ALA A 1 565 ? 27.863 -20.219 3.554 1.00 82.88 565 ALA A O 1
ATOM 4305 N N . LEU A 1 566 ? 29.445 -19.098 4.660 1.00 87.00 566 LEU A N 1
ATOM 4306 C CA . LEU A 1 566 ? 30.553 -19.797 3.997 1.00 87.00 566 LEU A CA 1
ATOM 4307 C C . LEU A 1 566 ? 30.643 -21.279 4.399 1.00 87.00 566 LEU A C 1
ATOM 4309 O O . LEU A 1 566 ? 31.178 -22.088 3.643 1.00 87.00 566 LEU A O 1
ATOM 4313 N N . GLU A 1 567 ? 30.106 -21.629 5.567 1.00 84.56 567 GLU A N 1
ATOM 4314 C CA . GLU A 1 567 ? 30.042 -22.999 6.079 1.00 84.56 567 GLU A CA 1
ATOM 4315 C C . GLU A 1 567 ? 29.090 -23.882 5.271 1.00 84.56 567 GLU A C 1
ATOM 4317 O O . GLU A 1 567 ? 29.509 -24.924 4.768 1.00 84.56 567 GLU A O 1
ATOM 4322 N N . GLU A 1 568 ? 27.856 -23.427 5.049 1.00 86.56 568 GLU A N 1
ATOM 4323 C CA . GLU A 1 568 ? 26.867 -24.146 4.238 1.00 86.56 568 GLU A CA 1
ATOM 4324 C C . GLU A 1 568 ? 27.340 -24.306 2.787 1.00 86.56 568 GLU A C 1
ATOM 4326 O O . GLU A 1 568 ? 27.265 -25.394 2.211 1.00 86.56 568 GLU A O 1
ATOM 4331 N N . LEU A 1 569 ? 27.897 -23.235 2.207 1.00 86.81 569 LEU A N 1
ATOM 4332 C CA . LEU A 1 569 ? 28.430 -23.254 0.847 1.00 86.81 569 LEU A CA 1
ATOM 4333 C C . LEU A 1 569 ? 29.636 -24.195 0.719 1.00 86.81 569 LEU A C 1
ATOM 4335 O O . LEU A 1 569 ? 29.704 -24.985 -0.223 1.00 86.81 569 LEU A O 1
ATOM 4339 N N . GLY A 1 570 ? 30.585 -24.120 1.656 1.00 85.12 570 GLY A N 1
ATOM 4340 C CA . GLY A 1 570 ? 31.769 -24.978 1.670 1.00 85.12 570 GLY A CA 1
ATOM 4341 C C . GLY A 1 570 ? 31.403 -26.458 1.787 1.00 85.12 570 GLY A C 1
ATOM 4342 O O . GLY A 1 570 ? 31.896 -27.272 1.004 1.00 85.12 570 GLY A O 1
ATOM 4343 N N . ALA A 1 571 ? 30.480 -26.794 2.694 1.00 80.62 571 ALA A N 1
ATOM 4344 C CA . ALA A 1 571 ? 29.998 -28.159 2.889 1.00 80.62 571 ALA A CA 1
ATOM 4345 C C . ALA A 1 571 ? 29.306 -28.716 1.635 1.00 80.62 571 ALA A C 1
ATOM 4347 O O . ALA A 1 571 ? 29.587 -29.844 1.229 1.00 80.62 571 ALA A O 1
ATOM 4348 N N . LEU A 1 572 ? 28.456 -27.916 0.982 1.00 84.94 572 LEU A N 1
ATOM 4349 C CA . LEU A 1 572 ? 27.777 -28.318 -0.249 1.00 84.94 572 LEU A CA 1
ATOM 4350 C C . LEU A 1 572 ? 28.771 -28.581 -1.389 1.00 84.94 572 LEU A C 1
ATOM 4352 O O . LEU A 1 572 ? 28.683 -29.607 -2.063 1.00 84.94 572 LEU A O 1
ATOM 4356 N N . LEU A 1 573 ? 29.736 -27.681 -1.598 1.00 85.81 573 LEU A N 1
ATOM 4357 C CA . LEU A 1 573 ? 30.749 -27.829 -2.648 1.00 85.81 573 LEU A CA 1
ATOM 4358 C C . LEU A 1 573 ? 31.633 -29.059 -2.409 1.00 85.81 573 LEU A C 1
ATOM 4360 O O . LEU A 1 573 ? 31.896 -29.818 -3.343 1.00 85.81 573 LEU A O 1
ATOM 4364 N N . ALA A 1 574 ? 32.031 -29.295 -1.157 1.00 80.50 574 ALA A N 1
ATOM 4365 C CA . ALA A 1 574 ? 32.795 -30.474 -0.771 1.00 80.50 574 ALA A CA 1
ATOM 4366 C C . ALA A 1 574 ? 31.996 -31.774 -0.973 1.00 80.50 574 ALA A C 1
ATOM 4368 O O . ALA A 1 574 ? 32.526 -32.732 -1.534 1.00 80.50 574 ALA A O 1
ATOM 4369 N N . GLN A 1 575 ? 30.711 -31.802 -0.593 1.00 81.25 575 GLN A N 1
ATOM 4370 C CA . GLN A 1 575 ? 29.828 -32.960 -0.794 1.00 81.25 575 GLN A CA 1
ATOM 4371 C C . GLN A 1 575 ? 29.681 -33.328 -2.277 1.00 81.25 575 GLN A C 1
ATOM 4373 O O . GLN A 1 575 ? 29.573 -34.504 -2.617 1.00 81.25 575 GLN A O 1
ATOM 4378 N N . GLN A 1 576 ? 29.689 -32.328 -3.157 1.00 83.19 576 GLN A N 1
ATOM 4379 C CA . GLN A 1 576 ? 29.589 -32.511 -4.606 1.00 83.19 576 GLN A CA 1
ATOM 4380 C C . GLN A 1 576 ? 30.951 -32.768 -5.281 1.00 83.19 576 GLN A C 1
ATOM 4382 O O . GLN A 1 576 ? 31.015 -32.875 -6.504 1.00 83.19 576 GLN A O 1
ATOM 4387 N N . GLY A 1 577 ? 32.045 -32.869 -4.512 1.00 82.25 577 GLY A N 1
ATOM 4388 C CA . GLY A 1 577 ? 33.391 -33.108 -5.042 1.00 82.25 577 GLY A CA 1
ATOM 4389 C C . GLY A 1 577 ? 33.930 -31.963 -5.905 1.00 82.25 577 GLY A C 1
ATOM 4390 O O . GLY A 1 577 ? 34.778 -32.190 -6.768 1.00 82.25 577 GLY A O 1
ATOM 4391 N N . VAL A 1 578 ? 33.427 -30.741 -5.707 1.00 86.94 578 VAL A N 1
ATOM 4392 C CA . VAL A 1 578 ? 33.832 -29.564 -6.481 1.00 86.94 578 VAL A CA 1
ATOM 4393 C C . VAL A 1 578 ? 35.195 -29.083 -6.004 1.00 86.94 578 VAL A C 1
ATOM 4395 O O . VAL A 1 578 ? 35.412 -28.854 -4.816 1.00 86.94 578 VAL A O 1
ATOM 4398 N N . HIS A 1 579 ? 36.114 -28.877 -6.940 1.00 87.44 579 HIS A N 1
ATOM 4399 C CA . HIS A 1 579 ? 37.430 -28.336 -6.641 1.00 87.44 579 HIS A CA 1
ATOM 4400 C C . HIS A 1 579 ? 37.344 -26.836 -6.308 1.00 87.44 579 HIS A C 1
ATOM 4402 O O . HIS A 1 579 ? 36.870 -26.042 -7.124 1.00 87.44 579 HIS A O 1
ATOM 4408 N N . ILE A 1 580 ? 37.801 -26.424 -5.122 1.00 91.38 580 ILE A N 1
ATOM 4409 C CA . ILE A 1 580 ? 37.658 -25.038 -4.654 1.00 91.38 580 ILE A CA 1
ATOM 4410 C C . ILE A 1 580 ? 38.957 -24.254 -4.860 1.00 91.38 580 ILE A C 1
ATOM 4412 O O . ILE A 1 580 ? 39.999 -24.579 -4.289 1.00 91.38 580 ILE A O 1
ATOM 4416 N N . LEU A 1 581 ? 38.856 -23.165 -5.622 1.00 91.19 581 LEU A N 1
ATOM 4417 C CA . LEU A 1 581 ? 39.860 -22.112 -5.724 1.00 91.19 581 LEU A CA 1
ATOM 4418 C C . LEU A 1 581 ? 39.455 -20.963 -4.797 1.00 91.19 581 LEU A C 1
ATOM 4420 O O . LEU A 1 581 ? 38.366 -20.407 -4.925 1.00 91.19 581 LEU A O 1
ATOM 4424 N N . SER A 1 582 ? 40.307 -20.576 -3.856 1.00 90.81 582 SER A N 1
ATOM 4425 C CA . SER A 1 582 ? 40.038 -19.435 -2.969 1.00 90.81 582 SER A CA 1
ATOM 4426 C C . SER A 1 582 ? 41.343 -18.782 -2.546 1.00 90.81 582 SER A C 1
ATOM 4428 O O . SER A 1 582 ? 42.403 -19.276 -2.909 1.00 90.81 582 SER A O 1
ATOM 4430 N N . THR A 1 583 ? 41.277 -17.668 -1.809 1.00 86.56 583 THR A N 1
ATOM 4431 C CA . THR A 1 583 ? 42.463 -17.004 -1.241 1.00 86.56 583 THR A CA 1
ATOM 4432 C C . THR A 1 583 ? 42.163 -16.159 -0.006 1.00 86.56 583 THR A C 1
ATOM 4434 O O . THR A 1 583 ? 40.998 -15.911 0.331 1.00 86.56 583 THR A O 1
ATOM 4437 N N . GLY A 1 584 ? 43.229 -15.686 0.651 1.00 85.69 584 GLY A N 1
ATOM 4438 C CA . GLY A 1 584 ? 43.157 -14.762 1.777 1.00 85.69 584 GLY A CA 1
ATOM 4439 C C . GLY A 1 584 ? 42.285 -15.300 2.913 1.00 85.69 584 GLY A C 1
ATOM 4440 O O . GLY A 1 584 ? 42.256 -16.500 3.195 1.00 85.69 584 GLY A O 1
ATOM 4441 N N . GLY A 1 585 ? 41.516 -14.411 3.546 1.00 86.38 585 GLY A N 1
ATOM 4442 C CA . GLY A 1 585 ? 40.630 -14.778 4.656 1.00 86.38 585 GLY A CA 1
ATOM 4443 C C . GLY A 1 585 ? 39.513 -15.764 4.286 1.00 86.38 585 GLY A C 1
ATOM 4444 O O . GLY A 1 585 ? 39.021 -16.469 5.165 1.00 86.38 585 GLY A O 1
ATOM 4445 N N . THR A 1 586 ? 39.121 -15.849 3.009 1.00 87.75 586 THR A N 1
ATOM 4446 C CA . THR A 1 586 ? 38.111 -16.820 2.549 1.00 87.75 586 THR A CA 1
ATOM 4447 C C . THR A 1 586 ? 38.700 -18.229 2.499 1.00 87.75 586 THR A C 1
ATOM 4449 O O . THR A 1 586 ? 38.114 -19.151 3.064 1.00 87.75 586 THR A O 1
ATOM 4452 N N . ALA A 1 587 ? 39.897 -18.391 1.920 1.00 88.75 587 ALA A N 1
ATOM 4453 C CA . ALA A 1 587 ? 40.596 -19.679 1.892 1.00 88.75 587 ALA A CA 1
ATOM 4454 C C . ALA A 1 587 ? 40.904 -20.188 3.301 1.00 88.75 587 ALA A C 1
ATOM 4456 O O . ALA A 1 587 ? 40.669 -21.358 3.602 1.00 88.75 587 ALA A O 1
ATOM 4457 N N . ALA A 1 588 ? 41.384 -19.303 4.181 1.00 88.25 588 ALA A N 1
ATOM 4458 C CA . ALA A 1 588 ? 41.670 -19.649 5.569 1.00 88.25 588 ALA A CA 1
ATOM 4459 C C . ALA A 1 588 ? 40.422 -20.181 6.290 1.00 88.25 588 ALA A C 1
ATOM 4461 O O . ALA A 1 588 ? 40.486 -21.214 6.956 1.00 88.25 588 ALA A O 1
ATOM 4462 N N . ARG A 1 589 ? 39.271 -19.519 6.112 1.00 86.31 589 ARG A N 1
ATOM 4463 C CA . ARG A 1 589 ? 38.014 -19.940 6.738 1.00 86.31 589 ARG A CA 1
ATOM 4464 C C . ARG A 1 589 ? 37.493 -21.260 6.166 1.00 86.31 589 ARG A C 1
ATOM 4466 O O . ARG A 1 589 ? 37.104 -22.125 6.939 1.00 86.31 589 ARG A O 1
ATOM 4473 N N . LEU A 1 590 ? 37.543 -21.456 4.850 1.00 88.06 590 LEU A N 1
ATOM 4474 C CA . LEU A 1 590 ? 37.138 -22.717 4.212 1.00 88.06 590 LEU A CA 1
ATOM 4475 C C . LEU A 1 590 ? 38.003 -23.907 4.661 1.00 88.06 590 LEU A C 1
ATOM 4477 O O . LEU A 1 590 ? 37.478 -24.991 4.902 1.00 88.06 590 LEU A O 1
ATOM 4481 N N . ARG A 1 591 ? 39.313 -23.705 4.848 1.00 88.31 591 ARG A N 1
ATOM 4482 C CA . ARG A 1 591 ? 40.212 -24.739 5.392 1.00 88.31 591 ARG A CA 1
ATOM 4483 C C . ARG A 1 591 ? 39.893 -25.086 6.844 1.00 88.31 591 ARG A C 1
ATOM 4485 O O . ARG A 1 591 ? 39.908 -26.260 7.197 1.00 88.31 591 ARG A O 1
ATOM 4492 N N . GLN A 1 592 ? 39.567 -24.093 7.677 1.00 82.75 592 GLN A N 1
ATOM 4493 C CA . GLN A 1 592 ? 39.113 -24.334 9.057 1.00 82.75 592 GLN A CA 1
ATOM 4494 C C . GLN A 1 592 ? 37.829 -25.169 9.112 1.00 82.75 592 GLN A C 1
ATOM 4496 O O . GLN A 1 592 ? 37.626 -25.912 10.065 1.00 82.75 592 GLN A O 1
ATOM 4501 N N . LEU A 1 593 ? 36.991 -25.064 8.081 1.00 78.94 593 LEU A N 1
ATOM 4502 C CA . LEU A 1 593 ? 35.762 -25.838 7.914 1.00 78.94 593 LEU A CA 1
ATOM 4503 C C . LEU A 1 593 ? 36.002 -27.216 7.261 1.00 78.94 593 LEU A C 1
ATOM 4505 O O . LEU A 1 593 ? 35.050 -27.916 6.935 1.00 78.94 593 LEU A O 1
ATOM 4509 N N . GLY A 1 594 ? 37.262 -27.616 7.047 1.00 73.44 594 GLY A N 1
ATOM 4510 C CA . GLY A 1 594 ? 37.628 -28.929 6.508 1.00 73.44 594 GLY A CA 1
ATOM 4511 C C . GLY A 1 594 ? 37.568 -29.053 4.981 1.00 73.44 594 GLY A C 1
ATOM 4512 O O . GLY A 1 594 ? 37.723 -30.156 4.461 1.00 73.44 594 GLY A O 1
ATOM 4513 N N . CYS A 1 595 ? 37.373 -27.956 4.242 1.00 81.31 595 CYS A N 1
ATOM 4514 C CA . CYS A 1 595 ? 37.356 -27.987 2.777 1.00 81.31 595 CYS A CA 1
ATOM 4515 C C . CYS A 1 595 ? 38.777 -28.076 2.194 1.00 81.31 595 CYS A C 1
ATOM 4517 O O . CYS A 1 595 ? 39.694 -27.378 2.638 1.00 81.31 595 CYS A O 1
ATOM 4519 N N . THR A 1 596 ? 38.958 -28.866 1.131 1.00 84.81 596 THR A N 1
ATOM 4520 C CA . THR A 1 596 ? 40.185 -28.835 0.321 1.00 84.81 596 THR A CA 1
ATOM 4521 C C . THR A 1 596 ? 40.166 -27.607 -0.586 1.00 84.81 596 THR A C 1
ATOM 4523 O O . THR A 1 596 ? 39.316 -27.489 -1.465 1.00 84.81 596 THR A O 1
ATOM 4526 N N . VAL A 1 597 ? 41.103 -26.684 -0.363 1.00 91.62 597 VAL A N 1
ATOM 4527 C CA . VAL A 1 597 ? 41.191 -25.406 -1.084 1.00 91.62 597 VAL A CA 1
ATOM 4528 C C . VAL A 1 597 ? 42.575 -25.257 -1.704 1.00 91.62 597 VAL A C 1
ATOM 4530 O O . VAL A 1 597 ? 43.569 -25.213 -0.969 1.00 91.62 597 VAL A O 1
ATOM 4533 N N . GLN A 1 598 ? 42.633 -25.114 -3.028 1.00 91.44 598 GLN A N 1
ATOM 4534 C CA . GLN A 1 598 ? 43.837 -24.685 -3.738 1.00 91.44 598 GLN A CA 1
ATOM 4535 C C . GLN A 1 598 ? 43.886 -23.150 -3.770 1.00 91.44 598 GLN A C 1
ATOM 4537 O O . GLN A 1 598 ? 42.896 -22.493 -4.111 1.00 91.44 598 GLN A O 1
ATOM 4542 N N . ASP A 1 599 ? 45.035 -22.565 -3.417 1.00 89.19 599 ASP A N 1
ATOM 4543 C CA . ASP A 1 599 ? 45.206 -21.116 -3.508 1.00 89.19 599 ASP A CA 1
ATOM 4544 C C . ASP A 1 599 ? 45.249 -20.673 -4.979 1.00 89.19 599 ASP A C 1
ATOM 4546 O O . ASP A 1 599 ? 45.885 -21.297 -5.832 1.00 89.19 599 ASP A O 1
ATOM 4550 N N . VAL A 1 600 ? 44.583 -19.559 -5.299 1.00 87.88 600 VAL A N 1
ATOM 4551 C CA . VAL A 1 600 ? 44.556 -19.031 -6.681 1.00 87.88 600 VAL A CA 1
ATOM 4552 C C . VAL A 1 600 ? 45.964 -18.690 -7.188 1.00 87.88 600 VAL A C 1
ATOM 4554 O O . VAL A 1 600 ? 46.221 -18.782 -8.389 1.00 87.88 600 VAL A O 1
ATOM 4557 N N . ALA A 1 601 ? 46.891 -18.333 -6.296 1.00 85.25 601 ALA A N 1
ATOM 4558 C CA . ALA A 1 601 ? 48.285 -18.093 -6.662 1.00 85.25 601 ALA A CA 1
ATOM 4559 C C . ALA A 1 601 ? 48.959 -19.367 -7.202 1.00 85.25 601 ALA A C 1
ATOM 4561 O O . ALA A 1 601 ? 49.575 -19.325 -8.266 1.00 85.25 601 ALA A O 1
ATOM 4562 N N . ASP A 1 602 ? 48.732 -20.514 -6.559 1.00 88.25 602 ASP A N 1
ATOM 4563 C CA . ASP A 1 602 ? 49.275 -21.808 -6.993 1.00 88.25 602 ASP A CA 1
ATOM 4564 C C . ASP A 1 602 ? 48.643 -22.266 -8.311 1.00 88.25 602 ASP A C 1
ATOM 4566 O O . ASP A 1 602 ? 49.314 -22.803 -9.191 1.00 88.25 602 ASP A O 1
ATOM 4570 N N . TYR A 1 603 ? 47.342 -22.021 -8.478 1.00 87.50 603 TYR A N 1
ATOM 4571 C CA . TYR A 1 603 ? 46.617 -22.379 -9.698 1.00 87.50 603 TYR A CA 1
ATOM 4572 C C . TYR A 1 603 ? 47.046 -21.536 -10.911 1.00 87.50 603 TYR A C 1
ATOM 4574 O O . TYR A 1 603 ? 47.189 -22.030 -12.038 1.00 87.50 603 TYR A O 1
ATOM 4582 N N . THR A 1 604 ? 47.256 -20.236 -10.700 1.00 85.94 604 THR A N 1
ATOM 4583 C CA . THR A 1 604 ? 47.643 -19.317 -11.777 1.00 85.94 604 THR A CA 1
ATOM 4584 C C . THR A 1 604 ? 49.147 -19.338 -12.048 1.00 85.94 604 THR A C 1
ATOM 4586 O O . THR A 1 604 ? 49.540 -19.136 -13.197 1.00 85.94 604 THR A O 1
ATOM 4589 N N . GLY A 1 605 ? 49.972 -19.638 -11.039 1.00 84.06 605 GLY A N 1
ATOM 4590 C CA . GLY A 1 605 ? 51.424 -19.440 -11.057 1.00 84.06 605 GLY A CA 1
ATOM 4591 C C . GLY A 1 605 ? 51.832 -17.972 -10.881 1.00 84.06 605 GLY A C 1
ATOM 4592 O O . GLY A 1 605 ? 52.992 -17.635 -11.092 1.00 84.06 605 GLY A O 1
ATOM 4593 N N . SER A 1 606 ? 50.883 -17.093 -10.537 1.00 81.06 606 SER A N 1
ATOM 4594 C CA . SER A 1 606 ? 51.115 -15.665 -10.304 1.00 81.06 606 SER A CA 1
ATOM 4595 C C . SER A 1 606 ? 51.032 -15.349 -8.806 1.00 81.06 606 SER A C 1
ATOM 4597 O O . SER A 1 606 ? 50.091 -15.801 -8.152 1.00 81.06 606 SER A O 1
ATOM 4599 N N . PRO A 1 607 ? 51.972 -14.565 -8.246 1.00 77.25 607 PRO A N 1
ATOM 4600 C CA . PRO A 1 607 ? 51.951 -14.207 -6.831 1.00 77.25 607 PRO A CA 1
ATOM 4601 C C . PRO A 1 607 ? 50.762 -13.299 -6.488 1.00 77.25 607 PRO A C 1
ATOM 4603 O O . PRO A 1 607 ? 50.152 -12.671 -7.357 1.00 77.25 607 PRO A O 1
ATOM 4606 N N . GLU A 1 608 ? 50.435 -13.203 -5.199 1.00 70.12 608 GLU A N 1
ATOM 4607 C CA . GLU A 1 608 ? 49.384 -12.299 -4.737 1.00 70.12 608 GLU A CA 1
ATOM 4608 C C . GLU A 1 608 ? 49.793 -10.825 -4.886 1.00 70.12 608 GLU A C 1
ATOM 4610 O O . GLU A 1 608 ? 50.890 -10.421 -4.509 1.00 70.12 608 GLU A O 1
ATOM 4615 N N . ILE A 1 609 ? 48.880 -10.012 -5.426 1.00 69.88 609 ILE A N 1
ATOM 4616 C CA . ILE A 1 609 ? 49.053 -8.569 -5.636 1.00 69.88 609 ILE A CA 1
ATOM 4617 C C . ILE A 1 609 ? 47.820 -7.853 -5.063 1.00 69.88 609 ILE A C 1
ATOM 4619 O O . ILE A 1 609 ? 46.690 -8.295 -5.298 1.00 69.88 609 ILE A O 1
ATOM 4623 N N . LEU A 1 610 ? 48.038 -6.763 -4.311 1.00 67.44 610 LEU A N 1
ATOM 4624 C CA . LEU A 1 610 ? 47.002 -5.968 -3.623 1.00 67.44 610 LEU A CA 1
ATOM 4625 C C . LEU A 1 610 ? 46.056 -6.824 -2.755 1.00 67.44 610 LEU A C 1
ATOM 4627 O O . LEU A 1 610 ? 44.845 -6.826 -2.981 1.00 67.44 610 LEU A O 1
ATOM 4631 N N . ASP A 1 611 ? 46.603 -7.606 -1.819 1.00 62.75 611 ASP A N 1
ATOM 4632 C CA . ASP A 1 611 ? 45.851 -8.551 -0.967 1.00 62.75 611 ASP A CA 1
ATOM 4633 C C . ASP A 1 611 ? 44.949 -9.511 -1.760 1.00 62.75 611 ASP A C 1
ATOM 4635 O O . ASP A 1 611 ? 43.869 -9.917 -1.326 1.00 62.75 611 ASP A O 1
ATOM 4639 N N . GLY A 1 612 ? 45.367 -9.855 -2.981 1.00 63.56 612 GLY A N 1
ATOM 4640 C CA . GLY A 1 612 ? 44.639 -10.786 -3.825 1.00 63.56 612 GLY A CA 1
ATOM 4641 C C . GLY A 1 612 ? 43.538 -10.192 -4.693 1.00 63.56 612 GLY A C 1
ATOM 4642 O O . GLY A 1 612 ? 42.838 -10.957 -5.351 1.00 63.56 612 GLY A O 1
ATOM 4643 N N . ARG A 1 613 ? 43.380 -8.867 -4.745 1.00 67.62 613 ARG A N 1
ATOM 4644 C CA . ARG A 1 613 ? 42.299 -8.217 -5.507 1.00 67.62 613 ARG A CA 1
ATOM 4645 C C . ARG A 1 613 ? 42.457 -8.306 -7.030 1.00 67.62 613 ARG A C 1
ATOM 4647 O O . ARG A 1 613 ? 41.475 -8.141 -7.740 1.00 67.62 613 ARG A O 1
ATOM 4654 N N . VAL A 1 614 ? 43.666 -8.572 -7.537 1.00 67.19 614 VAL A N 1
ATOM 4655 C CA . VAL A 1 614 ? 43.982 -8.504 -8.985 1.00 67.19 614 VAL A CA 1
ATOM 4656 C C . VAL A 1 614 ? 44.059 -9.882 -9.665 1.00 67.19 614 VAL A C 1
ATOM 4658 O O . VAL A 1 614 ? 44.005 -9.988 -10.886 1.00 67.19 614 VAL A O 1
ATOM 4661 N N . LYS A 1 615 ? 44.137 -10.982 -8.909 1.00 67.31 615 LYS A N 1
ATOM 4662 C CA . LYS A 1 615 ? 44.428 -12.323 -9.464 1.00 67.31 615 LYS A CA 1
ATOM 4663 C C . LYS A 1 615 ? 43.268 -13.002 -10.200 1.00 67.31 615 LYS A C 1
ATOM 4665 O O . LYS A 1 615 ? 43.502 -13.935 -10.964 1.00 67.31 615 LYS A O 1
ATOM 4670 N N . THR A 1 616 ? 42.033 -12.532 -10.022 1.00 64.31 616 THR A N 1
ATOM 4671 C CA . THR A 1 616 ? 40.866 -13.015 -10.787 1.00 64.31 616 THR A CA 1
ATOM 4672 C C . THR A 1 616 ? 40.863 -12.525 -12.237 1.00 64.31 616 THR A C 1
ATOM 4674 O O . THR A 1 616 ? 40.131 -13.072 -13.058 1.00 64.31 616 THR A O 1
ATOM 4677 N N . LEU A 1 617 ? 41.718 -11.548 -12.568 1.00 71.75 617 LEU A N 1
ATOM 4678 C CA . LEU A 1 617 ? 41.945 -11.052 -13.929 1.00 71.75 617 LEU A CA 1
ATOM 4679 C C . LEU A 1 617 ? 42.953 -11.903 -14.714 1.00 71.75 617 LEU A C 1
ATOM 4681 O O . LEU A 1 617 ? 43.146 -11.690 -15.908 1.00 71.75 617 LEU A O 1
ATOM 4685 N N . HIS A 1 618 ? 43.603 -12.878 -14.069 1.00 79.69 618 HIS A N 1
ATOM 4686 C CA . HIS A 1 618 ? 44.517 -13.776 -14.763 1.00 79.69 618 HIS A CA 1
ATOM 4687 C C . HIS A 1 618 ? 43.737 -14.628 -15.787 1.00 79.69 618 HIS A C 1
ATOM 4689 O O . HIS A 1 618 ? 42.720 -15.213 -15.409 1.00 79.69 618 HIS A O 1
ATOM 4695 N N . PRO A 1 619 ? 44.202 -14.795 -17.043 1.00 78.00 619 PRO A N 1
ATOM 4696 C CA . PRO A 1 619 ? 43.436 -15.460 -18.108 1.00 78.00 619 PRO A CA 1
ATOM 4697 C C . PRO A 1 619 ? 42.897 -16.857 -17.756 1.00 78.00 619 PRO A C 1
ATOM 4699 O O . PRO A 1 619 ? 41.775 -17.193 -18.121 1.00 78.00 619 PRO A O 1
ATOM 4702 N N . LYS A 1 620 ? 43.653 -17.646 -16.974 1.00 77.81 620 LYS A N 1
ATOM 4703 C CA . LYS A 1 620 ? 43.233 -18.973 -16.462 1.00 77.81 620 LYS A CA 1
ATOM 4704 C C . LYS A 1 620 ? 41.993 -18.957 -15.554 1.00 77.81 620 LYS A C 1
ATOM 4706 O O . LYS A 1 620 ? 41.384 -20.002 -15.357 1.00 77.81 620 LYS A O 1
ATOM 4711 N N . VAL A 1 621 ? 41.680 -17.814 -14.948 1.00 80.25 621 VAL A N 1
ATOM 4712 C CA . VAL A 1 621 ? 40.532 -17.618 -14.051 1.00 80.25 621 VAL A CA 1
ATOM 4713 C C . VAL A 1 621 ? 39.481 -16.761 -14.750 1.00 80.25 621 VAL A C 1
ATOM 4715 O O . VAL A 1 621 ? 38.316 -17.135 -14.802 1.00 80.25 621 VAL A O 1
ATOM 4718 N N . HIS A 1 622 ? 39.909 -15.654 -15.357 1.00 77.81 622 HIS A N 1
ATOM 4719 C CA . HIS A 1 622 ? 39.035 -14.705 -16.035 1.00 77.81 622 HIS A CA 1
ATOM 4720 C C . HIS A 1 622 ? 38.284 -15.329 -17.217 1.00 77.81 622 HIS A C 1
ATOM 4722 O O . HIS A 1 622 ? 37.097 -15.072 -17.387 1.00 77.81 622 HIS A O 1
ATOM 4728 N N . GLY A 1 623 ? 38.935 -16.212 -17.985 1.00 69.38 623 GLY A N 1
ATOM 4729 C CA . GLY A 1 623 ? 38.297 -16.897 -19.111 1.00 69.38 623 GLY A CA 1
ATOM 4730 C C . GLY A 1 623 ? 37.101 -17.765 -18.707 1.00 69.38 623 GLY A C 1
ATOM 4731 O O . GLY A 1 623 ? 36.157 -17.868 -19.474 1.00 69.38 623 GLY A O 1
ATOM 4732 N N . GLY A 1 624 ? 37.102 -18.331 -17.494 1.00 65.38 624 GLY A N 1
ATOM 4733 C CA . GLY A 1 624 ? 35.973 -19.104 -16.959 1.00 65.38 624 GLY A CA 1
ATOM 4734 C C . GLY A 1 624 ? 34.890 -18.261 -16.276 1.00 65.38 624 GLY A C 1
ATOM 4735 O O . GLY A 1 624 ? 33.846 -18.799 -15.938 1.00 65.38 624 GLY A O 1
ATOM 4736 N N . LEU A 1 625 ? 35.134 -16.966 -16.046 1.00 62.81 625 LEU A N 1
ATOM 4737 C CA . LEU A 1 625 ? 34.115 -16.014 -15.581 1.00 62.81 625 LEU A CA 1
ATOM 4738 C C . LEU A 1 625 ? 33.338 -15.387 -16.749 1.00 62.81 625 LEU A C 1
ATOM 4740 O O . LEU A 1 625 ? 32.249 -14.862 -16.536 1.00 62.81 625 LEU A O 1
ATOM 4744 N N . LEU A 1 626 ? 33.927 -15.389 -17.950 1.00 59.03 626 LEU A N 1
ATOM 4745 C CA . LEU A 1 626 ? 33.346 -14.823 -19.172 1.00 59.03 626 LEU A CA 1
ATOM 4746 C C . LEU A 1 626 ? 32.707 -15.870 -20.100 1.00 59.03 626 LEU A C 1
ATOM 4748 O O . LEU A 1 626 ? 31.994 -15.480 -21.025 1.00 59.03 626 LEU A O 1
ATOM 4752 N N . ALA A 1 627 ? 33.014 -17.154 -19.894 1.00 50.59 627 ALA A N 1
ATOM 4753 C CA . ALA A 1 627 ? 32.413 -18.293 -20.590 1.00 50.59 627 ALA A CA 1
ATOM 4754 C C . ALA A 1 627 ? 31.136 -18.738 -19.875 1.00 50.59 627 ALA A C 1
ATOM 4756 O O . ALA A 1 627 ? 30.187 -19.130 -20.590 1.00 50.59 627 ALA A O 1
#

Sequence (627 aa):
MASAAPVEAQALKFEPAPRNETDVKARIRECLRLTLPECYIPELGESKKGKVRDIYFAGQNVMMVTNDRVSAFDYILPNLIPFKGQLLNMISEYTMSQTKDVLPNALIENVDGSVVVQKKMKNLNVEWIVRGYLWGSMAAAYEKGDRTFCGLSVPDGLLRFQKFDTPIFTPTTKAEVGHDENLAFEQVEALLGKDLAKQARDAALKLFARGQEVFRKRGLILIDTKYEFGLDENGVLHVIDEVNTPDSSRLCDVDEWEAKYPKVAAEMATGQYKTVSDLIKAKPELKMKEFSKQYVRDALLDMGFDPVTATSAPQLSDDTVVECAYRYITIFERITRRKFAFPDVLMKPEKRILHNLQRAGLITGASVVIISDTDCSHAKKIQTELAKYKVHSQVRLCSAFKQPSVLEALIREYNRSIEPLLLVCCSSSDALSGIASSLSMHPVVSCPPADGPAGSAARGCSSALISSPVDVAKFAAQTFSSSCPAIADALRASIEDGSACLQKADAQLQAAVAQTAAPAAAKAAGGEKAVANGAHGHTIQAVSGSVADRVAVKTALVSVFDKDALEELGALLAQQGVHILSTGGTAARLRQLGCTVQDVADYTGSPEILDGRVKTLHPKVHGGLLA

pLDDT: mean 85.89, std 17.03, range [27.14, 98.5]

Solvent-accessible surface area (backbone atoms only — not comparable to full-atom values): 35659 Å² total; per-residue (Å²): 142,79,83,81,72,79,85,71,82,78,74,68,90,64,81,74,76,84,73,60,65,68,61,53,42,52,53,43,58,78,33,60,83,49,43,37,82,72,78,36,56,72,88,53,56,61,68,50,83,53,92,43,38,33,37,27,59,54,84,71,30,29,38,38,38,33,27,11,40,46,70,50,87,89,32,66,36,80,48,58,30,39,56,43,16,27,46,45,46,53,39,17,54,52,46,48,65,77,34,47,92,77,47,46,59,36,73,75,48,71,69,34,60,34,29,37,35,25,54,54,56,52,68,69,62,46,35,44,26,41,34,37,34,36,46,71,72,60,28,55,42,39,72,74,68,54,44,69,50,36,83,42,79,52,78,85,89,74,51,68,72,36,71,49,96,62,67,46,73,49,32,24,45,60,51,94,75,78,74,64,43,79,31,34,65,68,55,46,23,72,75,60,36,59,68,56,36,48,53,51,50,55,45,48,54,50,52,48,51,52,46,34,57,56,30,45,79,46,51,26,40,56,34,33,34,41,39,38,44,22,26,41,98,84,66,50,71,24,44,37,98,54,39,82,23,49,85,44,19,43,36,32,44,40,69,55,48,69,65,33,49,62,54,53,53,54,53,48,71,70,64,83,39,94,39,62,72,55,41,30,73,77,40,58,85,62,53,75,68,58,50,19,58,60,51,61,47,50,55,40,47,77,72,67,56,50,76,86,79,52,94,68,55,73,76,74,54,69,69,57,38,33,51,52,33,48,35,46,51,52,47,39,29,43,75,69,68,46,82,84,78,78,76,59,92,87,58,46,50,58,60,52,45,44,54,36,36,34,73,70,65,77,40,66,53,42,40,35,42,33,39,20,59,62,80,58,69,63,57,50,49,30,48,56,39,20,47,71,26,61,40,48,67,47,82,45,85,50,33,55,86,85,34,45,71,59,45,48,53,51,38,56,54,58,56,51,37,66,44,57,51,38,39,35,26,35,36,77,54,41,59,43,30,26,56,47,34,76,66,37,83,46,57,25,32,30,36,38,56,87,91,34,72,91,80,59,84,82,73,43,73,34,75,40,82,40,74,38,47,63,55,45,25,50,51,50,31,61,70,41,28,86,81,13,65,70,24,31,52,34,46,50,50,54,52,51,53,50,52,53,50,51,54,50,50,48,52,51,49,54,52,52,52,54,64,73,65,66,79,93,83,77,88,80,91,83,82,91,77,92,75,83,87,82,88,80,79,83,79,81,74,87,80,86,82,83,78,85,90,76,77,80,73,57,67,44,82,49,80,57,92,75,63,91,62,48,63,65,53,43,51,52,37,53,74,67,67,29,45,33,33,21,47,68,74,36,32,54,51,39,45,75,71,71,40,76,65,47,44,50,39,75,76,69,74,45,80,81,44,80,93,49,76,58,61,61,69,38,65,90,48,31,54,72,75,77,106